Protein AF-A0AAV1K0Q3-F1 (afdb_monomer_lite)

Foldseek 3Di:
DDDDDDDDDDDDDDDDDDDDDDDDQFDDDPPDDADGDDLAPWVRVLVVVQVVQLCQQVVVDPPDPRDHVAFPFDQWDWDDDPFKTKIWGRKTKHFSSQKHWPTWHQDVVQQKIKTKIWTWIKIKTKMAIAGADQNATFGGIWIKIKTADGKMKIKIWGWDFDQDPVRHTDTHTPDIDMDIDRDDDMDIDTPCRDPPDPPDDPPDPPQADALAPWVSVLVSCLVVQLVLQDCSCCVLLVHHLAQDFDAWFWWCDVFKTKIWGRKTKHDSSVKRWPTWHQDPVQQKIKTKIWDWIKMKTKMFIAGDDPRDTFTDIWIKMKIADTKMKMKIWHWDFDQAPVGFTFTATPDIDMDIFGDPFMQIDTPCRDPPCVVVNVVVSCCCRPPPGRVCCNPTVVRVVVRSVVSVVSSVNSVRSPGGNVVHYD

Radius of gyration: 36.15 Å; chains: 1; bounding box: 81×46×116 Å

Secondary structure (DSSP, 8-state):
----------PPPP----------------TTS-----TT-HHHHHHHHHHHHHHHHTT--TTS-PPP-SSEEEEEEEEEETTEEEEEEEEEEE-GGG-EEEEEEEETTTTEEEEEEEEEEEEEEEEEEEEEETTEEEEEEEEEEEEEEEEEEEEEEEEEEEE-TTS-EEEEE---EEEEEEEEEEEEEETTSSTT-TT----SS---B-TT-HHHHHHHHHHHHHHHHSGGGHHHHSS-STTEEEEEEEEEETTEEEEEEEEEEE-GGG-EEEEEEEETTTTEEEEEEEEEEEEEEEEEEEEEETTEEEEEEEEEEEEEEEEEEEEEEEEEEEE-TTS-EEEEE---EEEEEEEEEEEEEETTSSTT-HHHHHHHHHHIIIIIHHHHHHHH-HHHHHHHHHHHHHHHHHHHTTSBGGGTB-

Structure (mmCIF, N/CA/C/O backbone):
data_AF-A0AAV1K0Q3-F1
#
_entry.id   AF-A0AAV1K0Q3-F1
#
loop_
_atom_site.group_PDB
_atom_site.id
_atom_site.type_symbol
_atom_site.label_atom_id
_atom_site.label_alt_id
_atom_site.label_comp_id
_atom_site.label_asym_id
_atom_site.label_entity_id
_atom_site.label_seq_id
_atom_site.pdbx_PDB_ins_code
_atom_site.Cartn_x
_atom_site.Cartn_y
_atom_site.Cartn_z
_atom_site.occupancy
_atom_site.B_iso_or_equiv
_atom_site.auth_seq_id
_atom_site.auth_comp_id
_atom_site.auth_asym_id
_atom_site.auth_atom_id
_atom_site.pdbx_PDB_model_num
ATOM 1 N N . MET A 1 1 ? -11.594 2.155 43.313 1.00 21.97 1 MET A N 1
ATOM 2 C CA . MET A 1 1 ? -11.322 3.343 44.150 1.00 21.97 1 MET A CA 1
ATOM 3 C C . MET A 1 1 ? -12.249 3.254 45.360 1.00 21.97 1 MET A C 1
ATOM 5 O O . MET A 1 1 ? -13.453 3.195 45.162 1.00 21.97 1 MET A O 1
ATOM 9 N N . VAL A 1 2 ? -11.710 3.078 46.571 1.00 19.88 2 VAL A N 1
ATOM 10 C CA . VAL A 1 2 ? -12.492 2.922 47.815 1.00 19.88 2 VAL A CA 1
ATOM 11 C C . VAL A 1 2 ? -12.670 4.308 48.425 1.00 19.88 2 VAL A C 1
ATOM 13 O O . VAL A 1 2 ? -11.673 4.943 48.758 1.00 19.88 2 VAL A O 1
ATOM 16 N N . PHE A 1 3 ? -13.905 4.783 48.569 1.00 23.31 3 PHE A N 1
ATOM 17 C CA . PHE A 1 3 ? -14.196 6.026 49.284 1.00 23.31 3 PHE A CA 1
ATOM 18 C C . PHE A 1 3 ? -14.752 5.688 50.667 1.00 23.31 3 PHE A C 1
ATOM 20 O O . PHE A 1 3 ? -15.905 5.299 50.808 1.00 23.31 3 PHE A O 1
ATOM 27 N N . GLY A 1 4 ? -13.900 5.805 51.687 1.00 22.61 4 GLY A N 1
ATOM 28 C CA . GLY A 1 4 ? -14.316 5.856 53.086 1.00 22.61 4 GLY A CA 1
ATOM 29 C C . GLY A 1 4 ? -14.466 7.312 53.517 1.00 22.61 4 GLY A C 1
ATOM 30 O O . GLY A 1 4 ? -13.571 8.118 53.268 1.00 22.61 4 GLY A O 1
ATOM 31 N N . LEU A 1 5 ? -15.579 7.650 54.165 1.00 25.36 5 LEU A N 1
ATOM 32 C CA . LEU A 1 5 ? -15.789 8.955 54.790 1.00 25.36 5 LEU A CA 1
ATOM 33 C C . LEU A 1 5 ? -15.895 8.766 56.304 1.00 25.36 5 LEU A C 1
ATOM 35 O O . LEU A 1 5 ? -16.839 8.166 56.813 1.00 25.36 5 LEU A O 1
ATOM 39 N N . THR A 1 6 ? -14.890 9.265 57.020 1.00 21.45 6 THR A N 1
ATOM 40 C CA . THR A 1 6 ? -14.898 9.434 58.477 1.00 21.45 6 THR A CA 1
ATOM 41 C C . THR A 1 6 ? -15.706 10.671 58.859 1.00 21.45 6 THR A C 1
ATOM 43 O O . THR A 1 6 ? -15.522 11.740 58.280 1.00 21.45 6 THR A O 1
ATOM 46 N N . ALA A 1 7 ? -16.584 10.509 59.848 1.00 25.19 7 ALA A N 1
ATOM 47 C CA . ALA A 1 7 ? -17.525 11.512 60.329 1.00 25.19 7 ALA A CA 1
ATOM 48 C C . ALA A 1 7 ? -16.870 12.616 61.182 1.00 25.19 7 ALA A C 1
ATOM 50 O O . ALA A 1 7 ? -16.000 12.340 62.007 1.00 25.19 7 ALA A O 1
ATOM 51 N N . ALA A 1 8 ? -17.387 13.841 61.057 1.00 22.72 8 ALA A N 1
ATOM 52 C CA . ALA A 1 8 ? -17.295 14.879 62.079 1.00 22.72 8 ALA A CA 1
ATOM 53 C C . ALA A 1 8 ? -18.722 15.236 62.537 1.00 22.72 8 ALA A C 1
ATOM 55 O O . ALA A 1 8 ? -19.582 15.551 61.717 1.00 22.72 8 ALA A O 1
ATOM 56 N N . GLN A 1 9 ? -18.973 15.107 63.842 1.00 31.08 9 GLN A N 1
ATOM 57 C CA . GLN A 1 9 ? -20.269 15.326 64.502 1.00 31.08 9 GLN A CA 1
ATOM 58 C C . GLN A 1 9 ? -20.647 16.815 64.571 1.00 31.08 9 GLN A C 1
ATOM 60 O O . GLN A 1 9 ? -19.764 17.644 64.798 1.00 31.08 9 GLN A O 1
ATOM 65 N N . PRO A 1 10 ? -21.954 17.137 64.600 1.00 26.66 10 PRO A N 1
ATOM 66 C CA . PRO A 1 10 ? -22.439 18.289 65.347 1.00 26.66 10 PRO A CA 1
ATOM 67 C C . PRO A 1 10 ? -23.349 17.890 66.519 1.00 26.66 10 PRO A C 1
ATOM 69 O O . PRO A 1 10 ? -24.067 16.893 66.496 1.00 26.66 10 PRO A O 1
ATOM 72 N N . GLN A 1 11 ? -23.254 18.702 67.570 1.00 25.92 11 GLN A N 1
ATOM 73 C CA . GLN A 1 11 ? -23.948 18.607 68.851 1.00 25.92 11 GLN A CA 1
ATOM 74 C C . GLN A 1 11 ? -25.451 18.902 68.704 1.00 25.92 11 GLN A C 1
ATOM 76 O O . GLN A 1 11 ? -25.822 19.907 68.100 1.00 25.92 11 GLN A O 1
ATOM 81 N N . CYS A 1 12 ? -26.307 18.074 69.310 1.00 24.59 12 CYS A N 1
ATOM 82 C CA . CYS A 1 12 ? -27.739 18.349 69.472 1.00 24.59 12 CYS A CA 1
ATOM 83 C C . CYS A 1 12 ? -28.018 19.059 70.808 1.00 24.59 12 CYS A C 1
ATOM 85 O O . CYS A 1 12 ? -27.508 18.642 71.850 1.00 24.59 12 CYS A O 1
ATOM 87 N N . GLY A 1 13 ? -28.861 20.095 70.772 1.00 25.80 13 GLY A N 1
ATOM 88 C CA . GLY A 1 13 ? -29.602 20.603 71.933 1.00 25.80 13 GLY A CA 1
ATOM 89 C C . GLY A 1 13 ? -30.953 19.880 72.087 1.00 25.80 13 GLY A C 1
ATOM 90 O O . GLY A 1 13 ? -31.401 19.253 71.126 1.00 25.80 13 GLY A O 1
ATOM 91 N N . PRO A 1 14 ? -31.582 19.913 73.277 1.00 31.72 14 PRO A N 1
ATOM 92 C CA . PRO A 1 14 ? -32.649 18.992 73.646 1.00 31.72 14 PRO A CA 1
ATOM 93 C C . PRO A 1 14 ? -34.025 19.621 73.424 1.00 31.72 14 PRO A C 1
ATOM 95 O O . PRO A 1 14 ? -34.293 20.671 73.988 1.00 31.72 14 PRO A O 1
ATOM 98 N N . GLU A 1 15 ? -34.878 18.973 72.633 1.00 28.69 15 GLU A N 1
ATOM 99 C CA . GLU A 1 15 ? -36.343 18.951 72.788 1.00 28.69 15 GLU A CA 1
ATOM 100 C C . GLU A 1 15 ? -36.949 18.174 71.610 1.00 28.69 15 GLU A C 1
ATOM 102 O O . GLU A 1 15 ? -36.871 18.618 70.467 1.00 28.69 15 GLU A O 1
ATOM 107 N N . CYS A 1 16 ? -37.465 16.972 71.898 1.00 25.23 16 CYS A N 1
ATOM 108 C CA . CYS A 1 16 ? -38.764 16.447 71.448 1.00 25.23 16 CYS A CA 1
ATOM 109 C C . CYS A 1 16 ? -38.835 14.932 71.719 1.00 25.23 16 CYS A C 1
ATOM 111 O O . CYS A 1 16 ? -38.153 14.129 71.082 1.00 25.23 16 CYS A O 1
ATOM 113 N N . GLU A 1 17 ? -39.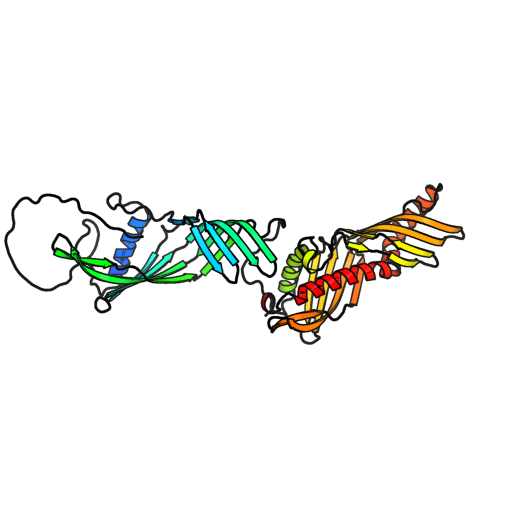657 14.585 72.709 1.00 26.19 17 GLU A N 1
ATOM 114 C CA . GLU A 1 17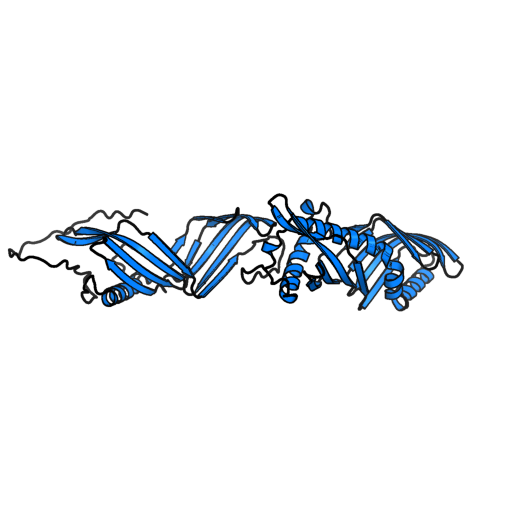 ? -40.084 13.241 73.104 1.00 26.19 17 GLU A CA 1
ATOM 115 C C . GLU A 1 17 ? -41.131 12.655 72.127 1.00 26.19 17 GLU A C 1
ATOM 117 O O . GLU A 1 17 ? -41.923 13.391 71.546 1.00 26.19 17 GLU A O 1
ATOM 122 N N . GLU A 1 18 ? -41.099 11.320 72.009 1.00 28.92 18 GLU A N 1
ATOM 123 C CA . GLU A 1 18 ? -42.169 10.339 71.710 1.00 28.92 18 GLU A CA 1
ATOM 124 C C . GLU A 1 18 ? -43.195 10.566 70.569 1.00 28.92 18 GLU A C 1
ATOM 126 O O . GLU A 1 18 ? -44.085 11.404 70.662 1.00 28.92 18 GLU A O 1
ATOM 131 N N . MET A 1 19 ? -43.203 9.662 69.571 1.00 25.08 19 MET A N 1
ATOM 132 C CA . MET A 1 19 ? -44.252 8.624 69.416 1.00 25.08 19 MET A CA 1
ATOM 133 C C . MET A 1 19 ? -44.012 7.692 68.208 1.00 25.08 19 MET A C 1
ATOM 135 O O . MET A 1 19 ? -43.578 8.112 67.136 1.00 25.08 19 MET A O 1
ATOM 139 N N . ASP A 1 20 ? -44.323 6.412 68.432 1.00 25.39 20 ASP A N 1
ATOM 140 C CA . ASP A 1 20 ? -44.327 5.277 67.503 1.00 25.39 20 ASP A CA 1
ATOM 141 C C . ASP A 1 20 ? -45.312 5.431 66.328 1.00 25.39 20 ASP A C 1
ATOM 143 O O . ASP A 1 20 ? -46.459 5.804 66.547 1.00 25.39 20 ASP A O 1
ATOM 147 N N . GLU A 1 21 ? -44.912 5.021 65.112 1.00 24.14 21 GLU A N 1
ATOM 148 C CA . GLU A 1 21 ? -45.709 4.125 64.247 1.00 24.14 21 GLU A CA 1
ATOM 149 C C . GLU A 1 21 ? -44.947 3.656 62.986 1.00 24.14 21 GLU A C 1
ATOM 151 O O . GLU A 1 21 ? -44.075 4.323 62.430 1.00 24.14 21 GLU A O 1
ATOM 156 N N . CYS A 1 22 ? -45.261 2.429 62.571 1.00 22.78 22 CYS A N 1
ATOM 157 C CA . CYS A 1 22 ? -44.537 1.588 61.621 1.00 22.78 22 CYS A CA 1
ATOM 158 C C . CYS A 1 22 ? -44.730 1.921 60.126 1.00 22.78 22 CYS A C 1
ATOM 160 O O . CYS A 1 22 ? -45.780 2.362 59.673 1.00 22.78 22 CYS A O 1
ATOM 162 N N . SER A 1 23 ? -43.761 1.434 59.339 1.00 26.47 23 SER A N 1
ATOM 163 C CA . SER A 1 23 ? -43.882 0.960 57.946 1.00 26.47 23 SER A CA 1
ATOM 164 C C . SER A 1 23 ? -44.060 1.990 56.823 1.00 26.47 23 SER A C 1
ATOM 166 O O . SER A 1 23 ? -45.147 2.264 56.330 1.00 26.47 23 SER A O 1
ATOM 168 N N . SER A 1 24 ? -42.924 2.451 56.307 1.00 24.67 24 SER A N 1
ATOM 169 C CA . SER A 1 24 ? -42.708 2.832 54.908 1.00 24.67 24 SER A CA 1
ATOM 170 C C . SER A 1 24 ? -41.217 3.072 54.723 1.00 24.67 24 SER A C 1
ATOM 172 O O . SER A 1 24 ? -40.629 3.882 55.438 1.00 24.67 24 SER A O 1
ATOM 174 N N . GLY A 1 25 ? -40.575 2.383 53.785 1.00 27.69 25 GLY A N 1
ATOM 175 C CA . GLY A 1 25 ? -39.213 2.731 53.389 1.00 27.69 25 GLY A CA 1
ATOM 176 C C . GLY A 1 25 ? -39.225 4.062 52.640 1.00 27.69 25 GLY A C 1
ATOM 177 O O . GLY A 1 25 ? -39.381 4.066 51.425 1.00 27.69 25 GLY A O 1
ATOM 178 N N . TYR A 1 26 ? -39.092 5.175 53.361 1.00 36.66 26 TYR A N 1
ATOM 179 C CA . TYR A 1 26 ? -38.929 6.503 52.776 1.00 36.66 26 TYR A CA 1
ATOM 180 C C . TYR A 1 26 ? -37.454 6.902 52.770 1.00 36.66 26 TYR A C 1
ATOM 182 O O . TYR A 1 26 ? -36.770 6.818 53.790 1.00 36.66 26 TYR A O 1
ATOM 190 N N . ILE A 1 27 ? -36.987 7.352 51.608 1.00 34.09 27 ILE A N 1
ATOM 191 C CA . ILE A 1 27 ? -35.706 8.036 51.434 1.00 34.09 27 ILE A CA 1
ATOM 192 C C . ILE A 1 27 ? -36.010 9.525 51.603 1.00 34.09 27 ILE A C 1
ATOM 194 O O . ILE A 1 27 ? -36.768 10.079 50.804 1.00 34.09 27 ILE A O 1
ATOM 198 N N . SER A 1 28 ? -35.485 10.162 52.651 1.00 35.06 28 SER A N 1
ATOM 199 C CA . SER A 1 28 ? -35.654 11.601 52.866 1.00 35.06 28 SER A CA 1
ATOM 200 C C . SER A 1 28 ? -34.354 12.376 52.655 1.00 35.06 28 SER A C 1
ATOM 202 O O . SER A 1 28 ? -33.309 12.044 53.205 1.00 35.06 28 SER A O 1
ATOM 204 N N . ASP A 1 29 ? -34.506 13.433 51.859 1.00 32.47 29 ASP A N 1
ATOM 205 C CA . ASP A 1 29 ? -33.973 14.781 52.051 1.00 32.47 29 ASP A CA 1
ATOM 206 C C . ASP A 1 29 ? -32.443 14.966 51.991 1.00 32.47 29 ASP A C 1
ATOM 208 O O . ASP A 1 29 ? -31.721 14.903 52.985 1.00 32.47 29 ASP A O 1
ATOM 212 N N . LEU A 1 30 ? -31.985 15.285 50.772 1.00 36.44 30 LEU A N 1
ATOM 213 C CA . LEU A 1 30 ? -31.053 16.394 50.544 1.00 36.44 30 LEU A CA 1
ATOM 214 C C . LEU A 1 30 ? -31.917 17.663 50.540 1.00 36.44 30 LEU A C 1
ATOM 216 O O . LEU A 1 30 ? -32.753 17.824 49.648 1.00 36.44 30 LEU A O 1
ATOM 220 N N . GLU A 1 31 ? -31.791 18.502 51.564 1.00 33.62 31 GLU A N 1
ATOM 221 C CA . GLU A 1 31 ? -32.576 19.730 51.705 1.00 33.62 31 GLU A CA 1
ATOM 222 C C . GLU A 1 31 ? -32.386 20.644 50.482 1.00 33.62 31 GLU A C 1
ATOM 224 O O . GLU A 1 31 ? -31.265 20.979 50.108 1.00 33.62 31 GLU A O 1
ATOM 229 N N . GLY A 1 32 ? -33.494 21.036 49.840 1.00 40.72 32 GLY A N 1
ATOM 230 C CA . GLY A 1 32 ? -33.522 22.151 48.886 1.00 40.72 32 GLY A CA 1
ATOM 231 C C . GLY A 1 32 ? -34.261 21.913 47.570 1.00 40.72 32 GLY A C 1
ATOM 232 O O . GLY A 1 32 ? -34.922 22.829 47.096 1.00 40.72 32 GLY A O 1
ATOM 233 N N . PHE A 1 33 ? -34.217 20.718 46.972 1.00 39.44 33 PHE A N 1
ATOM 234 C CA . PHE A 1 33 ? -34.796 20.498 45.635 1.00 39.44 33 PHE A CA 1
ATOM 235 C C . PHE A 1 33 ? -35.189 19.026 45.406 1.00 39.44 33 PHE A C 1
ATOM 237 O O . PHE A 1 33 ? -34.327 18.189 45.142 1.00 39.44 33 PHE A O 1
ATOM 244 N N . GLY A 1 34 ? -36.486 18.689 45.454 1.00 51.75 34 GLY A N 1
ATOM 245 C CA . GLY A 1 34 ? -36.970 17.414 44.902 1.00 51.75 34 GLY A CA 1
ATOM 246 C C . GLY A 1 34 ? -38.336 16.930 45.393 1.00 51.75 34 GLY A C 1
ATOM 247 O O . GLY A 1 34 ? -38.644 16.962 46.581 1.00 51.75 34 GLY A O 1
ATOM 248 N N . THR A 1 35 ? -39.154 16.443 44.460 1.00 61.56 35 THR A N 1
ATOM 249 C CA . THR A 1 35 ? -40.395 15.700 44.728 1.00 61.56 35 THR A CA 1
ATOM 250 C C . THR A 1 35 ? -40.037 14.276 45.166 1.00 61.56 35 THR A C 1
ATOM 252 O O . THR A 1 35 ? -39.165 13.652 44.563 1.00 61.56 35 THR A O 1
ATOM 255 N N . ARG A 1 36 ? -40.692 13.744 46.206 1.00 72.00 36 ARG A N 1
ATOM 256 C CA . ARG A 1 36 ? -40.476 12.358 46.660 1.00 72.00 36 ARG A CA 1
ATOM 257 C C . ARG A 1 36 ? -40.993 11.372 45.606 1.00 72.00 36 ARG A C 1
ATOM 259 O O . ARG A 1 36 ? -42.136 11.493 45.176 1.00 72.00 36 ARG A O 1
ATOM 266 N N . CYS A 1 37 ? -40.171 10.391 45.238 1.00 79.50 37 CYS A N 1
ATOM 267 C CA . CYS A 1 37 ? -40.534 9.328 44.298 1.00 79.50 37 CYS A CA 1
ATOM 268 C C . CYS A 1 37 ? -40.795 8.008 45.027 1.00 79.50 37 CYS A C 1
ATOM 270 O O . CYS A 1 37 ? -40.121 7.683 46.007 1.00 79.50 37 CYS A O 1
ATOM 272 N N . SER A 1 38 ? -41.738 7.216 44.516 1.00 83.19 38 SER A N 1
ATOM 273 C CA . SER A 1 38 ? -41.824 5.796 44.867 1.00 83.19 38 SER A CA 1
ATOM 274 C C . SER A 1 38 ? -40.618 5.055 44.288 1.00 83.19 38 SER A C 1
ATOM 276 O O . SER A 1 38 ? -40.213 5.327 43.163 1.00 83.19 38 SER A O 1
ATOM 278 N N . VAL A 1 39 ? -40.078 4.069 45.012 1.00 79.00 39 VAL A N 1
ATOM 279 C CA . VAL A 1 39 ? -38.938 3.250 44.545 1.00 79.00 39 VAL A CA 1
ATOM 280 C C . VAL A 1 39 ? -39.273 2.451 43.274 1.00 79.00 39 VAL A C 1
ATOM 282 O O . VAL A 1 39 ? -38.378 2.062 42.534 1.00 79.00 39 VAL A O 1
ATOM 285 N N . ARG A 1 40 ? -40.566 2.226 43.002 1.00 82.00 40 ARG A N 1
ATOM 286 C CA . ARG A 1 40 ? -41.052 1.548 41.788 1.00 82.00 40 ARG A CA 1
ATOM 287 C C . ARG A 1 40 ? -41.405 2.509 40.644 1.00 82.00 40 ARG A C 1
ATOM 289 O O . ARG A 1 40 ? -41.804 2.047 39.581 1.00 82.00 40 ARG A O 1
ATOM 296 N N . ASP A 1 41 ? -41.296 3.818 40.855 1.00 87.56 41 ASP A N 1
ATOM 297 C CA . ASP A 1 41 ? -41.603 4.841 39.852 1.00 87.56 41 ASP A CA 1
ATOM 298 C C . ASP A 1 41 ? -40.318 5.261 39.122 1.00 87.56 41 ASP A C 1
ATOM 300 O O . ASP A 1 41 ? -39.649 6.229 39.494 1.00 87.56 41 ASP A O 1
ATOM 304 N N . SER A 1 42 ? -39.959 4.473 38.101 1.00 87.81 42 SER A N 1
ATOM 305 C CA . SER A 1 42 ? -38.759 4.674 37.274 1.00 87.81 42 SER A CA 1
ATOM 306 C C . SER A 1 42 ? -38.713 6.072 36.657 1.00 87.81 42 SER A C 1
ATOM 308 O O . SER A 1 42 ? -37.653 6.693 36.635 1.00 87.81 42 SER A O 1
ATOM 310 N N . ASP A 1 43 ? -39.844 6.602 36.193 1.00 88.06 43 ASP A N 1
ATOM 311 C CA . ASP A 1 43 ? -39.895 7.895 35.503 1.00 88.06 43 ASP A CA 1
ATOM 312 C C . ASP A 1 43 ? -39.614 9.047 36.474 1.00 88.06 43 ASP A C 1
ATOM 314 O O . ASP A 1 43 ? -38.817 9.945 36.181 1.00 88.06 43 ASP A O 1
ATOM 318 N N . CYS A 1 44 ? -40.212 8.998 37.670 1.00 87.56 44 CYS A N 1
ATOM 319 C CA . CYS A 1 44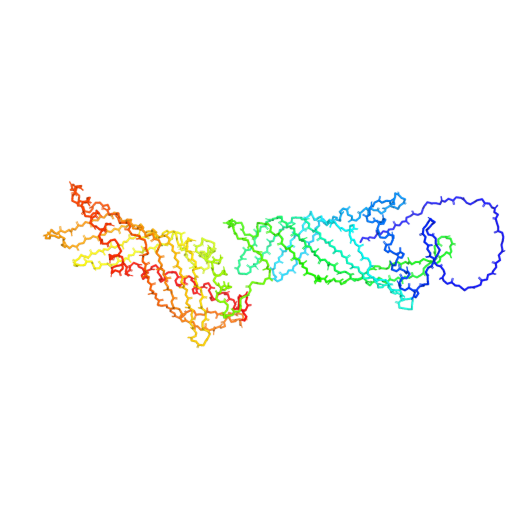 ? -39.930 9.967 38.723 1.00 87.56 44 CYS A CA 1
ATOM 320 C C . CYS A 1 44 ? -38.453 9.916 39.139 1.00 87.56 44 CYS A C 1
ATOM 322 O O . CYS A 1 44 ? -37.802 10.963 39.201 1.00 87.56 44 CYS A O 1
ATOM 324 N N . ILE A 1 45 ? -37.908 8.716 39.386 1.00 85.56 45 ILE A N 1
ATOM 325 C CA . ILE A 1 45 ? -36.506 8.536 39.796 1.00 85.56 45 ILE A CA 1
ATOM 326 C C . ILE A 1 45 ? -35.562 9.052 38.710 1.00 85.56 45 ILE A C 1
ATOM 328 O O . ILE A 1 45 ? -34.681 9.853 39.012 1.00 85.56 45 ILE A O 1
ATOM 332 N N . THR A 1 46 ? -35.777 8.655 37.455 1.00 87.25 46 THR A N 1
ATOM 333 C CA . THR A 1 46 ? -34.971 9.082 36.301 1.00 87.25 46 THR A CA 1
ATOM 334 C C . THR A 1 46 ? -34.939 10.604 36.207 1.00 87.25 46 THR A C 1
ATOM 336 O O . THR A 1 46 ? -33.865 11.197 36.166 1.00 87.25 46 THR A O 1
ATOM 339 N N . ARG A 1 47 ? -36.100 11.268 36.299 1.00 86.44 47 ARG A N 1
ATOM 340 C CA . ARG A 1 47 ? -36.183 12.734 36.271 1.00 86.44 47 ARG A CA 1
ATOM 341 C C . ARG A 1 47 ? -35.453 13.392 37.443 1.00 86.44 47 ARG A C 1
ATOM 343 O O . ARG A 1 47 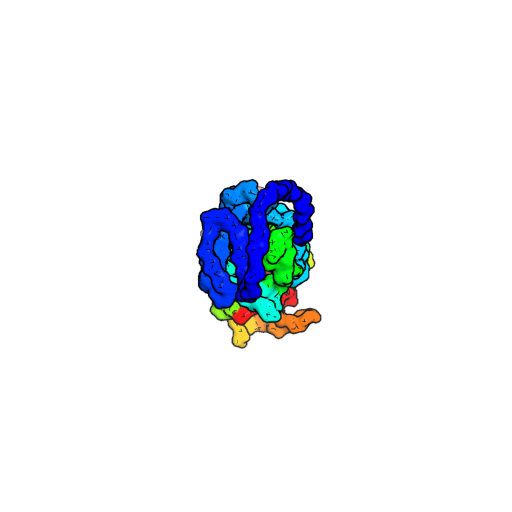? -34.778 14.402 37.247 1.00 86.44 47 ARG A O 1
ATOM 350 N N . GLN A 1 48 ? -35.594 12.859 38.658 1.00 82.62 48 GLN A N 1
ATOM 351 C CA . GLN A 1 48 ? -34.899 13.402 39.831 1.00 82.62 48 GLN A CA 1
ATOM 352 C C . GLN A 1 48 ? -33.384 13.223 39.727 1.00 82.62 48 GLN A C 1
ATOM 354 O O . GLN A 1 48 ? -32.641 14.130 40.099 1.00 82.62 48 GLN A O 1
ATOM 359 N N . VAL A 1 49 ? -32.919 12.081 39.218 1.00 83.06 49 VAL A N 1
ATOM 360 C CA . VAL A 1 49 ? -31.488 11.849 39.026 1.00 83.06 49 VAL A CA 1
ATOM 361 C C . VAL A 1 49 ? -30.956 12.719 37.896 1.00 83.06 49 VAL A C 1
ATOM 363 O O . VAL A 1 49 ? -29.960 13.383 38.130 1.00 83.06 49 VAL A O 1
ATOM 366 N N . GLN A 1 50 ? -31.652 12.857 36.763 1.00 84.38 50 GLN A N 1
ATOM 367 C CA . GLN A 1 50 ? -31.232 13.747 35.672 1.00 84.38 50 GLN A CA 1
ATOM 368 C C . GLN A 1 50 ? -31.009 15.193 36.142 1.00 84.38 50 GLN A C 1
ATOM 370 O O . GLN A 1 50 ? -29.989 15.806 35.826 1.00 84.38 50 GLN A O 1
ATOM 375 N N . LEU A 1 51 ? -31.927 15.731 36.956 1.00 80.00 51 LEU A N 1
ATOM 376 C CA . LEU A 1 51 ? -31.793 17.077 37.531 1.00 80.00 51 LEU A CA 1
ATOM 377 C C . LEU A 1 51 ? -30.547 17.219 38.418 1.00 80.00 51 LEU A C 1
ATOM 379 O O . LEU A 1 51 ? -29.931 18.283 38.452 1.00 80.00 51 LEU A O 1
ATOM 383 N N . LYS A 1 52 ? -30.174 16.154 39.134 1.00 75.81 52 LYS A N 1
ATOM 384 C CA . LYS A 1 52 ? -29.003 16.132 40.019 1.00 75.81 52 LYS A CA 1
ATOM 385 C C . LYS A 1 52 ? -27.706 15.856 39.264 1.00 75.81 52 LYS A C 1
ATOM 387 O O . LYS A 1 52 ? -26.688 16.449 39.603 1.00 75.81 52 LYS A O 1
ATOM 392 N N . THR A 1 53 ? -27.738 15.021 38.229 1.00 72.19 53 THR A N 1
ATOM 393 C CA . THR A 1 53 ? -26.594 14.735 37.356 1.00 72.19 53 THR A CA 1
ATOM 394 C C . THR A 1 53 ? -26.063 16.025 36.749 1.00 72.19 53 THR A C 1
ATOM 396 O O . THR A 1 53 ? -24.870 16.288 36.862 1.00 72.19 53 THR A O 1
ATOM 399 N N . ALA A 1 54 ? -26.949 16.891 36.242 1.00 66.25 54 ALA A N 1
ATOM 400 C CA . ALA A 1 54 ? -26.565 18.198 35.710 1.00 66.25 54 ALA A CA 1
ATOM 401 C C . ALA A 1 54 ? -25.825 19.075 36.742 1.00 66.25 54 ALA A C 1
ATOM 403 O O . ALA A 1 54 ? -24.937 19.838 36.373 1.00 66.25 54 ALA A O 1
ATOM 404 N N . ALA A 1 55 ? -26.149 18.965 38.036 1.00 64.56 55 ALA A N 1
ATOM 405 C CA . ALA A 1 55 ? -25.481 19.710 39.108 1.00 64.56 55 ALA A CA 1
ATOM 406 C C . ALA A 1 55 ? -24.123 19.101 39.512 1.00 64.56 55 ALA A C 1
ATOM 408 O O . ALA A 1 55 ? -23.195 19.838 39.852 1.00 64.56 55 ALA A O 1
ATOM 409 N N . ILE A 1 56 ? -23.996 17.770 39.452 1.00 63.19 56 ILE A N 1
ATOM 410 C CA . ILE A 1 56 ? -22.760 17.031 39.762 1.00 63.19 56 ILE A CA 1
ATOM 411 C C . ILE A 1 56 ? -21.716 17.234 38.658 1.00 63.19 56 ILE A C 1
ATOM 413 O O . ILE A 1 56 ? -20.538 17.426 38.951 1.00 63.19 56 ILE A O 1
ATOM 417 N N . THR A 1 57 ? -22.132 17.229 37.391 1.00 60.09 57 THR A N 1
ATOM 418 C CA . THR A 1 57 ? -21.213 17.367 36.254 1.00 60.09 57 THR A CA 1
ATOM 419 C C . THR A 1 57 ? -20.792 18.814 35.973 1.00 60.09 57 THR A C 1
ATOM 421 O O . THR A 1 57 ? -19.750 19.028 35.363 1.00 60.09 57 THR A O 1
ATOM 424 N N . SER A 1 58 ? -21.543 19.817 36.451 1.00 56.12 58 SER A N 1
ATOM 425 C CA . SER A 1 58 ? -21.264 21.250 36.226 1.00 56.12 58 SER A CA 1
ATOM 426 C C . SER A 1 58 ? -20.520 21.961 37.368 1.00 56.12 58 SER A C 1
ATOM 428 O O . SER A 1 58 ? -20.340 23.178 37.323 1.00 56.12 58 SER A O 1
ATOM 430 N N . ASN A 1 59 ? -20.028 21.221 38.372 1.00 52.59 59 ASN A N 1
ATOM 431 C CA . ASN A 1 59 ? -19.237 21.759 39.492 1.00 52.59 59 ASN A CA 1
ATOM 432 C C . ASN A 1 59 ? -20.005 22.780 40.373 1.00 52.59 59 ASN A C 1
ATOM 434 O O . ASN A 1 59 ? -19.399 23.618 41.041 1.00 52.59 59 ASN A O 1
ATOM 438 N N . VAL A 1 60 ? -21.345 22.725 40.379 1.00 47.72 60 VAL A N 1
ATOM 439 C CA . VAL A 1 60 ? -22.221 23.699 41.067 1.00 47.72 60 VAL A CA 1
ATOM 440 C C . VAL A 1 60 ? -22.426 23.367 42.554 1.00 47.72 60 VAL A C 1
ATOM 442 O O . VAL A 1 60 ? -22.838 24.225 43.331 1.00 47.72 60 VAL A O 1
ATOM 445 N N . MET A 1 61 ? -22.088 22.154 43.000 1.00 44.97 61 MET A N 1
ATOM 446 C CA . MET A 1 61 ? -22.247 21.741 44.398 1.00 44.97 61 MET A CA 1
ATOM 447 C C . MET A 1 61 ? -20.934 21.820 45.187 1.00 44.97 61 MET A C 1
ATOM 449 O O . MET A 1 61 ? -20.238 20.825 45.360 1.00 44.97 61 MET A O 1
ATOM 453 N N . SER A 1 62 ? -20.622 23.000 45.730 1.00 42.44 62 SER A N 1
ATOM 454 C CA . SER A 1 62 ? -19.446 23.237 46.588 1.00 42.44 62 SER A CA 1
ATOM 455 C C . SER A 1 62 ? -19.467 22.502 47.939 1.00 42.44 62 SER A C 1
ATOM 457 O O . SER A 1 62 ? -18.473 22.528 48.660 1.00 42.44 62 SER A O 1
ATOM 459 N N . GLU A 1 63 ? -20.590 21.881 48.311 1.00 44.84 63 GLU A N 1
ATOM 460 C CA . GLU A 1 63 ? -20.781 21.222 49.614 1.00 44.84 63 GLU A CA 1
ATOM 461 C C . GLU A 1 63 ? -20.482 19.715 49.601 1.00 44.84 63 GLU A C 1
ATOM 463 O O . GLU A 1 63 ? -20.289 19.114 50.657 1.00 44.84 63 GLU A O 1
ATOM 468 N N . MET A 1 64 ? -20.386 19.092 48.423 1.00 45.88 64 MET A N 1
ATOM 469 C CA . MET A 1 64 ? -19.975 17.694 48.303 1.00 45.88 64 MET A CA 1
ATOM 470 C C . MET A 1 64 ? -18.493 17.650 47.940 1.00 45.88 64 MET A C 1
ATOM 472 O O . MET A 1 64 ? -18.056 18.282 46.988 1.00 45.88 64 MET A O 1
ATOM 476 N N . THR A 1 65 ? -17.699 16.851 48.648 1.00 46.31 65 THR A N 1
ATOM 477 C CA . THR A 1 65 ? -16.273 16.591 48.359 1.00 46.31 65 THR A CA 1
ATOM 478 C C . THR A 1 65 ? -16.022 15.879 47.013 1.00 46.31 65 THR A C 1
ATOM 480 O O . THR A 1 65 ? -14.924 15.374 46.767 1.00 46.31 65 THR A O 1
ATOM 483 N N . ALA A 1 66 ? -17.023 15.824 46.133 1.00 51.44 66 ALA A N 1
ATOM 484 C CA . ALA A 1 66 ? -16.951 15.234 44.811 1.00 51.44 66 ALA A CA 1
ATOM 485 C C . ALA A 1 66 ? -16.257 16.207 43.847 1.00 51.44 66 ALA A C 1
ATOM 487 O O . ALA A 1 66 ? -16.691 17.339 43.655 1.00 51.44 66 ALA A O 1
ATOM 488 N N . ARG A 1 67 ? -15.149 15.764 43.246 1.00 56.16 67 ARG A N 1
ATOM 489 C CA . ARG A 1 67 ? -14.486 16.504 42.166 1.00 56.16 67 ARG A CA 1
ATOM 490 C C . ARG A 1 67 ? -15.347 16.423 40.906 1.00 56.16 67 ARG A C 1
ATOM 492 O O . ARG A 1 67 ? -15.939 15.372 40.661 1.00 56.16 67 ARG A O 1
ATOM 499 N N . SER A 1 68 ? -15.365 17.497 40.111 1.00 63.25 68 SER A N 1
ATOM 500 C CA . SER A 1 68 ? -15.929 17.472 38.755 1.00 63.25 68 SER A CA 1
ATOM 501 C C . SER A 1 68 ? -15.433 16.238 38.002 1.00 63.25 68 SER A C 1
ATOM 503 O O . SER A 1 68 ? -14.239 15.929 38.036 1.00 63.25 68 SER A O 1
ATOM 505 N N . LEU A 1 69 ? -16.357 15.547 37.335 1.00 68.62 69 LEU A N 1
ATOM 506 C CA . LEU A 1 69 ? -16.038 14.451 36.421 1.00 68.62 69 LEU A CA 1
ATOM 507 C C . LEU A 1 69 ? -15.700 14.958 35.015 1.00 68.62 69 LEU A C 1
ATOM 509 O O . LEU A 1 69 ? -15.339 14.154 34.169 1.00 68.62 69 LEU A O 1
ATOM 513 N N . ASP A 1 70 ? -15.800 16.266 34.767 1.00 72.31 70 ASP A N 1
ATOM 514 C CA . ASP A 1 70 ? -15.412 16.901 33.509 1.00 72.31 70 ASP A CA 1
ATOM 515 C C . ASP A 1 70 ? -14.287 17.929 33.781 1.00 72.31 70 ASP A C 1
ATOM 517 O O . ASP A 1 70 ? -14.537 18.941 34.456 1.00 72.31 70 ASP A O 1
ATOM 521 N N . PRO A 1 71 ? -13.036 17.674 33.347 1.00 78.62 71 PRO A N 1
ATOM 522 C CA . PRO A 1 71 ? -12.590 16.475 32.636 1.00 78.62 71 PRO A CA 1
ATOM 523 C C . PRO A 1 71 ? -12.331 15.271 33.561 1.00 78.62 71 PRO A C 1
ATOM 525 O O . PRO A 1 71 ? -11.829 15.424 34.679 1.00 78.62 71 PRO A O 1
ATOM 528 N N . LEU A 1 72 ? -12.564 14.057 33.057 1.00 81.88 72 LEU A N 1
ATOM 529 C CA . LEU A 1 72 ? -12.132 12.816 33.708 1.00 81.88 72 LEU A CA 1
ATOM 530 C C . LEU A 1 72 ? -10.709 12.479 33.255 1.00 81.88 72 LEU A C 1
ATOM 532 O O . LEU A 1 72 ? -10.431 12.376 32.062 1.00 81.88 72 LEU A O 1
ATOM 536 N N . ILE A 1 73 ? -9.809 12.278 34.216 1.00 84.12 73 ILE A N 1
ATOM 537 C CA . ILE A 1 73 ? -8.405 11.957 33.946 1.00 84.12 73 ILE A CA 1
ATOM 538 C C . ILE A 1 73 ? -8.194 10.442 33.965 1.00 84.12 73 ILE A C 1
ATOM 540 O O . ILE A 1 73 ? -8.580 9.765 34.918 1.00 84.12 73 ILE A O 1
ATOM 544 N N . ILE A 1 74 ? -7.543 9.927 32.922 1.00 85.38 74 ILE A N 1
ATOM 545 C CA . ILE A 1 74 ? -7.097 8.537 32.803 1.00 85.38 74 ILE A CA 1
ATOM 546 C C . ILE A 1 74 ? -5.570 8.539 32.886 1.00 85.38 74 ILE A C 1
ATOM 548 O O . ILE A 1 74 ? -4.887 8.927 31.938 1.00 85.38 74 ILE A O 1
ATOM 552 N N . ASP A 1 75 ? -5.021 8.105 34.020 1.00 85.69 75 ASP A N 1
ATOM 553 C CA . ASP A 1 75 ? -3.567 8.089 34.220 1.00 85.69 75 ASP A CA 1
ATOM 554 C C . ASP A 1 75 ? -2.880 7.140 33.230 1.00 85.69 75 ASP A C 1
ATOM 556 O O . ASP A 1 75 ? -1.980 7.549 32.489 1.00 85.69 75 ASP A O 1
ATOM 560 N N . ALA A 1 76 ? -3.350 5.891 33.188 1.00 89.19 76 ALA A N 1
ATOM 561 C CA . ALA A 1 76 ? -2.950 4.884 32.219 1.00 89.19 76 ALA A CA 1
ATOM 562 C C . ALA A 1 76 ? -4.045 3.820 32.044 1.00 89.19 76 ALA A C 1
ATOM 564 O O . ALA A 1 76 ? -4.753 3.482 32.994 1.00 89.19 76 ALA A O 1
ATOM 565 N N . ALA A 1 77 ? -4.148 3.277 30.837 1.00 87.62 77 ALA A N 1
ATOM 566 C CA . ALA A 1 77 ? -4.969 2.133 30.482 1.00 87.62 77 ALA A CA 1
ATOM 567 C C . ALA A 1 77 ? -4.165 1.229 29.541 1.00 87.62 77 ALA A C 1
ATOM 569 O O . ALA A 1 77 ? -3.671 1.680 28.507 1.00 87.62 77 ALA A O 1
ATOM 570 N N . GLU A 1 78 ? -4.031 -0.041 29.911 1.00 88.06 78 GLU A N 1
ATOM 571 C CA . GLU A 1 78 ? -3.429 -1.069 29.065 1.00 88.06 78 GLU A CA 1
ATOM 572 C C . GLU A 1 78 ? -4.545 -1.788 28.304 1.00 88.06 78 GLU A C 1
ATOM 574 O O . GLU A 1 78 ? -5.533 -2.233 28.893 1.00 88.06 78 GLU A O 1
ATOM 579 N N . ILE A 1 79 ? -4.403 -1.855 26.986 1.00 83.88 79 ILE A N 1
ATOM 580 C CA . ILE A 1 79 ? -5.343 -2.480 26.065 1.00 83.88 79 ILE A CA 1
ATOM 581 C C . ILE A 1 79 ? -4.567 -3.562 25.318 1.00 83.88 79 ILE A C 1
ATOM 583 O O . ILE A 1 79 ? -3.615 -3.264 24.595 1.00 83.88 79 ILE A O 1
ATOM 587 N N . ASP A 1 80 ? -4.988 -4.812 25.485 1.00 75.50 80 ASP A N 1
ATOM 588 C CA . ASP A 1 80 ? -4.503 -5.939 24.690 1.00 75.50 80 ASP A CA 1
ATOM 589 C C . ASP A 1 80 ? -5.585 -6.316 23.677 1.00 75.50 80 ASP A C 1
ATOM 591 O O . ASP A 1 80 ? -6.691 -6.727 24.045 1.00 75.50 80 ASP A O 1
ATOM 595 N N . PHE A 1 81 ? -5.291 -6.114 22.395 1.00 70.25 81 PHE A N 1
ATOM 596 C CA . PHE A 1 81 ? -6.220 -6.418 21.316 1.00 70.25 81 PHE A CA 1
ATOM 597 C C . PHE A 1 81 ? -5.489 -7.066 20.147 1.00 70.25 81 PHE A C 1
ATOM 599 O O . PHE A 1 81 ? -4.618 -6.458 19.534 1.00 70.25 81 PHE A O 1
ATOM 606 N N . ALA A 1 82 ? -5.873 -8.298 19.805 1.00 70.56 82 ALA A N 1
ATOM 607 C CA . ALA A 1 82 ? -5.366 -9.013 18.630 1.00 70.56 82 ALA A CA 1
ATOM 608 C C . ALA A 1 82 ? -3.821 -9.079 18.539 1.00 70.56 82 ALA A C 1
ATOM 610 O O . ALA A 1 82 ? -3.254 -9.044 17.449 1.00 70.56 82 ALA A O 1
ATOM 611 N N . GLY A 1 83 ? -3.128 -9.184 19.682 1.00 67.44 83 GLY A N 1
ATOM 612 C CA . GLY A 1 83 ? -1.661 -9.208 19.731 1.00 67.44 83 GLY A CA 1
ATOM 613 C C . GLY A 1 83 ? -1.000 -7.827 19.640 1.00 67.44 83 GLY A C 1
ATOM 614 O O . GLY A 1 83 ? 0.218 -7.751 19.469 1.00 67.44 83 GLY A O 1
ATOM 615 N N . LEU A 1 84 ? -1.784 -6.752 19.755 1.00 78.50 84 LEU A N 1
ATOM 616 C CA . LEU A 1 84 ? -1.315 -5.388 19.974 1.00 78.50 84 LEU A CA 1
ATOM 617 C C . LEU A 1 84 ? -1.336 -5.086 21.465 1.00 78.50 84 LEU A C 1
ATOM 619 O O . LEU A 1 84 ? -2.383 -5.173 22.104 1.00 78.50 84 LEU A O 1
ATOM 623 N N . LYS A 1 85 ? -0.191 -4.660 21.989 1.00 87.75 85 LYS A N 1
ATOM 624 C CA . LYS A 1 85 ? -0.086 -4.063 23.315 1.00 87.75 85 LYS A CA 1
ATOM 625 C C . LYS A 1 85 ? -0.162 -2.558 23.162 1.00 87.75 85 LYS A C 1
ATOM 627 O O . LYS A 1 85 ? 0.768 -1.948 22.640 1.00 87.75 85 LYS A O 1
ATOM 632 N N . ILE A 1 86 ? -1.270 -1.969 23.592 1.00 89.62 86 ILE A N 1
ATOM 633 C CA . ILE A 1 86 ? -1.490 -0.527 23.532 1.00 89.62 86 ILE A CA 1
ATOM 634 C C . ILE A 1 86 ? -1.537 0.006 24.959 1.00 89.62 86 ILE A C 1
ATOM 636 O O . ILE A 1 86 ? -2.401 -0.363 25.746 1.00 89.62 86 ILE A O 1
ATOM 640 N N . ASN A 1 87 ? -0.630 0.917 25.284 1.00 92.19 87 ASN A N 1
ATOM 641 C CA . ASN A 1 87 ? -0.652 1.659 26.536 1.00 92.19 87 ASN A CA 1
ATOM 642 C C . ASN A 1 87 ? -1.151 3.068 26.253 1.00 92.19 87 ASN A C 1
ATOM 644 O O . ASN A 1 87 ? -0.414 3.869 25.687 1.00 92.19 87 ASN A O 1
ATOM 648 N N . PHE A 1 88 ? -2.379 3.383 26.649 1.00 91.62 88 PHE A N 1
ATOM 649 C CA . PHE A 1 88 ? -2.918 4.738 26.611 1.00 91.62 88 PHE A CA 1
ATOM 650 C C . PHE A 1 88 ? -2.634 5.437 27.941 1.00 91.62 88 PHE A C 1
ATOM 652 O O . PHE A 1 88 ? -2.836 4.852 28.998 1.00 91.62 88 PHE A O 1
ATOM 659 N N . TYR A 1 89 ? -2.146 6.671 27.927 1.00 93.50 89 TYR A N 1
ATOM 660 C CA . TYR A 1 89 ? -1.749 7.391 29.136 1.00 93.50 89 TYR A CA 1
ATOM 661 C C . TYR A 1 89 ? -1.922 8.899 28.981 1.00 93.50 89 TYR A C 1
ATOM 663 O O . TYR A 1 89 ? -1.966 9.428 27.868 1.00 93.50 89 TYR A O 1
ATOM 671 N N . LYS A 1 90 ? -2.005 9.609 30.116 1.00 92.06 90 LYS A N 1
ATOM 672 C CA . LYS A 1 90 ? -2.343 11.049 30.154 1.00 92.06 90 LYS A CA 1
ATOM 673 C C . LYS A 1 90 ? -3.656 11.343 29.418 1.00 92.06 90 LYS A C 1
ATOM 675 O O . LYS A 1 90 ? -3.757 12.316 28.673 1.00 92.06 90 LYS A O 1
ATOM 680 N N . GLY A 1 91 ? -4.627 10.458 29.602 1.00 90.19 91 GLY A N 1
ATOM 681 C CA . GLY A 1 91 ? -5.942 10.571 29.009 1.00 90.19 91 GLY A CA 1
ATOM 682 C C . GLY A 1 91 ? -6.789 11.634 29.696 1.00 90.19 91 GLY A C 1
ATOM 683 O O . GLY A 1 91 ? -6.748 11.790 30.915 1.00 90.19 91 GLY A O 1
ATOM 684 N N . VAL A 1 92 ? -7.583 12.335 28.903 1.00 89.31 92 VAL A N 1
ATOM 685 C CA . VAL A 1 92 ? -8.538 13.355 29.316 1.00 89.31 92 VAL A CA 1
ATOM 686 C C . VAL A 1 92 ? -9.834 13.065 28.573 1.00 89.31 92 VAL A C 1
ATOM 688 O O . VAL A 1 92 ? -9.863 13.114 27.345 1.00 89.31 92 VAL A O 1
ATOM 691 N N . VAL A 1 93 ? -10.893 12.734 29.306 1.00 87.19 93 VAL A N 1
ATOM 692 C CA . VAL A 1 93 ? -12.248 12.628 28.760 1.00 87.19 93 VAL A CA 1
ATOM 693 C C . VAL A 1 93 ? -12.954 13.944 29.034 1.00 87.19 93 VAL A C 1
ATOM 695 O O . VAL A 1 93 ? -13.111 14.334 30.190 1.00 87.19 93 VAL A O 1
ATOM 698 N N . ASN A 1 94 ? -13.354 14.620 27.967 1.00 83.44 94 ASN A N 1
ATOM 699 C CA . ASN A 1 94 ? -14.109 15.863 28.020 1.00 83.44 94 ASN A CA 1
ATOM 700 C C . ASN A 1 94 ? -15.575 15.598 27.666 1.00 83.44 94 ASN A C 1
ATOM 702 O O . ASN A 1 94 ? -15.901 14.573 27.059 1.00 83.44 94 ASN A O 1
ATOM 706 N N . SER A 1 95 ? -16.432 16.567 27.989 1.00 76.56 95 SER A N 1
ATOM 707 C CA . SER A 1 95 ? -17.856 16.582 27.621 1.00 76.56 95 SER A CA 1
ATOM 708 C C . SER A 1 95 ? -18.725 15.582 28.382 1.00 76.56 95 SER A C 1
ATOM 710 O O . SER A 1 95 ? -19.873 15.359 28.014 1.00 76.56 95 SER A O 1
ATOM 712 N N . LEU A 1 96 ? -18.236 15.069 29.515 1.00 72.00 96 LEU A N 1
ATOM 713 C CA . LEU A 1 96 ? -19.051 14.296 30.461 1.00 72.00 96 LEU A CA 1
ATOM 714 C C . LEU A 1 96 ? -20.128 15.154 31.147 1.00 72.00 96 LEU A C 1
ATOM 716 O O . LEU A 1 96 ? -21.045 14.628 31.771 1.00 72.00 96 LEU A O 1
ATOM 720 N N . SER A 1 97 ? -20.061 16.478 31.003 1.00 70.12 97 SER A N 1
ATOM 721 C CA . SER A 1 97 ? -21.168 17.387 31.311 1.00 70.12 97 SER A CA 1
ATOM 722 C C . SER A 1 97 ? -22.437 17.137 30.487 1.00 70.12 97 SER A C 1
ATOM 724 O O . SER A 1 97 ? -23.518 17.467 30.970 1.00 70.12 97 SER A O 1
ATOM 726 N N . GLY A 1 98 ? -22.330 16.508 29.311 1.00 75.62 98 GLY A N 1
ATOM 727 C CA . GLY A 1 98 ? -23.453 16.128 28.447 1.00 75.62 98 GLY A CA 1
ATOM 728 C C . GLY A 1 98 ? -24.134 14.803 28.805 1.00 75.62 98 GLY A C 1
ATOM 729 O O . GLY A 1 98 ? -24.874 14.275 27.985 1.00 75.62 98 GLY A O 1
ATOM 730 N N . PHE A 1 99 ? -23.874 14.248 29.991 1.00 80.62 99 PHE A N 1
ATOM 731 C CA . PHE A 1 99 ? -24.422 12.959 30.408 1.00 80.62 99 PHE A CA 1
ATOM 732 C C . PHE A 1 99 ? -25.936 13.033 30.654 1.00 80.62 99 PHE A C 1
ATOM 734 O O . PHE A 1 99 ? -26.407 13.738 31.554 1.00 80.62 99 PHE A O 1
ATOM 741 N N . GLU A 1 100 ? -26.697 12.266 29.879 1.00 88.25 100 GLU A N 1
ATOM 742 C CA . GLU A 1 100 ? -28.149 12.158 29.974 1.00 88.25 100 GLU A CA 1
ATOM 743 C C . GLU A 1 100 ? -28.548 10.777 30.493 1.00 88.25 100 GLU A C 1
ATOM 745 O O . GLU A 1 100 ? -28.143 9.742 29.976 1.00 88.25 100 GLU A O 1
ATOM 750 N N . VAL A 1 101 ? -29.339 10.761 31.560 1.00 90.19 101 VAL A N 1
ATOM 751 C CA . VAL A 1 101 ? -29.886 9.563 32.184 1.00 90.19 101 VAL A CA 1
ATOM 752 C C . VAL A 1 101 ? -31.174 9.195 31.463 1.00 90.19 101 VAL A C 1
ATOM 754 O O . VAL A 1 101 ? -32.204 9.849 31.634 1.00 90.19 101 VAL A O 1
ATOM 757 N N . ASP A 1 102 ? -31.119 8.108 30.704 1.00 91.56 102 ASP A N 1
ATOM 758 C CA . ASP A 1 102 ? -32.258 7.573 29.964 1.00 91.56 102 ASP A CA 1
ATOM 759 C C . ASP A 1 102 ? -33.260 6.900 30.896 1.00 91.56 102 ASP A C 1
ATOM 761 O O . ASP A 1 102 ? -34.475 7.026 30.728 1.00 91.56 102 ASP A O 1
ATOM 765 N N . LYS A 1 103 ? -32.751 6.128 31.865 1.00 93.56 103 LYS A N 1
ATOM 766 C CA . LYS A 1 103 ? -33.593 5.283 32.710 1.00 93.56 103 LYS A CA 1
ATOM 767 C C . LYS A 1 103 ? -32.900 4.860 33.995 1.00 93.56 103 LYS A C 1
ATOM 769 O O . LYS A 1 103 ? -31.733 4.476 33.975 1.00 93.56 103 LYS A O 1
ATOM 774 N N . ILE A 1 104 ? -33.648 4.833 35.097 1.00 92.50 104 ILE A N 1
ATOM 775 C CA . ILE A 1 104 ? -33.229 4.209 36.355 1.00 92.50 104 ILE A CA 1
ATOM 776 C C . ILE A 1 104 ? -34.333 3.317 36.903 1.00 92.50 104 ILE A C 1
ATOM 778 O O . ILE A 1 104 ? -35.405 3.786 37.276 1.00 92.50 104 ILE A O 1
ATOM 782 N N . GLU A 1 105 ? -34.019 2.036 37.057 1.00 91.44 105 GLU A N 1
ATOM 783 C CA . GLU A 1 105 ? -34.886 1.057 37.698 1.00 91.44 105 GLU A CA 1
ATOM 784 C C . GLU A 1 105 ? -34.245 0.546 38.980 1.00 91.44 105 GLU A C 1
ATOM 786 O O . GLU A 1 105 ? -33.096 0.111 38.996 1.00 91.44 105 GLU A O 1
ATOM 791 N N . ILE A 1 106 ? -35.002 0.569 40.073 1.00 90.25 106 ILE A N 1
ATOM 792 C CA . ILE A 1 106 ? -34.566 0.017 41.352 1.00 90.25 106 ILE A CA 1
ATOM 793 C C . ILE A 1 106 ? -35.387 -1.237 41.618 1.00 90.25 106 ILE A C 1
ATOM 795 O O . ILE A 1 106 ? -36.615 -1.184 41.685 1.00 90.25 106 ILE A O 1
ATOM 799 N N . ASN A 1 107 ? -34.704 -2.361 41.817 1.00 90.44 107 ASN A N 1
ATOM 800 C CA . ASN A 1 107 ? -35.298 -3.606 42.273 1.00 90.44 107 ASN A CA 1
ATOM 801 C C . ASN A 1 107 ? -34.849 -3.886 43.719 1.00 90.44 107 ASN A C 1
ATOM 803 O O . ASN A 1 107 ? -33.759 -4.420 43.931 1.00 90.44 107 ASN A O 1
ATOM 807 N N . PRO A 1 108 ? -35.668 -3.540 44.732 1.00 87.31 108 PRO A N 1
ATOM 808 C CA . PRO A 1 108 ? -35.324 -3.758 46.137 1.00 87.31 108 PRO A CA 1
ATOM 809 C C . PRO A 1 108 ? -35.211 -5.232 46.522 1.00 87.31 108 PRO A C 1
ATOM 811 O O . PRO A 1 108 ? -34.434 -5.567 47.410 1.00 87.31 108 PRO A O 1
ATOM 814 N N . GLU A 1 109 ? -35.976 -6.106 45.864 1.00 89.31 109 GLU A N 1
ATOM 815 C CA . GLU A 1 109 ? -35.992 -7.545 46.142 1.00 89.31 109 GLU A CA 1
ATOM 816 C C . GLU A 1 109 ? -34.701 -8.199 45.645 1.00 89.31 109 GLU A C 1
ATOM 818 O O . GLU A 1 109 ? -34.065 -8.958 46.375 1.00 89.31 109 GLU A O 1
ATOM 823 N N . ALA A 1 110 ? -34.271 -7.835 44.432 1.00 91.88 110 ALA A N 1
ATOM 824 C CA . ALA A 1 110 ? -32.993 -8.261 43.868 1.00 91.88 110 ALA A CA 1
ATOM 825 C C . ALA A 1 110 ? -31.796 -7.449 44.383 1.00 91.88 110 ALA A C 1
ATOM 827 O O . ALA A 1 110 ? -30.659 -7.809 44.084 1.00 91.88 110 ALA A O 1
ATOM 828 N N . LYS A 1 111 ? -32.033 -6.371 45.147 1.00 93.19 111 LYS A N 1
ATOM 829 C CA . LYS A 1 111 ? -30.994 -5.462 45.654 1.00 93.19 111 LYS A CA 1
ATOM 830 C C . LYS A 1 111 ? -30.099 -4.889 44.546 1.00 93.19 111 LYS A C 1
ATOM 832 O O . LYS A 1 111 ? -28.877 -4.808 44.677 1.00 93.19 111 LYS A O 1
ATOM 837 N N . GLN A 1 112 ? -30.716 -4.517 43.431 1.00 92.25 112 GLN A N 1
ATOM 838 C CA . GLN A 1 112 ? -30.025 -4.037 42.237 1.00 92.25 112 GLN A CA 1
ATOM 839 C C . GLN A 1 112 ? -30.670 -2.761 41.713 1.00 92.25 112 GLN A C 1
ATOM 841 O O . GLN A 1 112 ? -31.894 -2.638 41.669 1.00 92.25 112 GLN A O 1
ATOM 846 N N . MET A 1 113 ? -29.831 -1.818 41.306 1.00 90.75 113 MET A N 1
ATOM 847 C CA . MET A 1 113 ? -30.220 -0.646 40.538 1.00 90.75 113 MET A CA 1
ATOM 848 C C . MET A 1 113 ? -29.676 -0.796 39.121 1.00 90.75 113 MET A C 1
ATOM 850 O O . MET A 1 113 ? -28.501 -1.104 38.942 1.00 90.75 113 MET A O 1
ATOM 854 N N . HIS A 1 114 ? -30.533 -0.586 38.132 1.00 94.12 114 HIS A N 1
ATOM 855 C CA . HIS A 1 114 ? -30.173 -0.549 36.727 1.00 94.12 114 HIS A CA 1
ATOM 856 C C . HIS A 1 114 ? -30.252 0.896 36.242 1.00 94.12 114 HIS A C 1
ATOM 858 O O . HIS A 1 114 ? -31.304 1.520 36.373 1.00 94.12 114 HIS A O 1
ATOM 864 N N . LEU A 1 115 ? -29.147 1.434 35.733 1.00 91.38 115 LEU A N 1
ATOM 865 C CA . LEU A 1 115 ? -29.053 2.803 35.235 1.00 91.38 115 LEU A CA 1
ATOM 866 C C . LEU A 1 115 ? -28.580 2.777 33.787 1.00 91.38 115 LEU A C 1
ATOM 868 O O . LEU A 1 115 ? -27.515 2.244 33.507 1.00 91.38 115 LEU A O 1
ATOM 872 N N . VAL A 1 116 ? -29.358 3.373 32.893 1.00 92.19 116 VAL A N 1
ATOM 873 C CA . VAL A 1 116 ? -29.014 3.559 31.482 1.00 92.19 116 VAL A CA 1
ATOM 874 C C . VAL A 1 116 ? -28.813 5.043 31.249 1.00 92.19 116 VAL A C 1
ATOM 876 O O . VAL A 1 116 ? -29.626 5.859 31.693 1.00 92.19 116 VAL A O 1
ATOM 879 N N . ALA A 1 117 ? -27.725 5.386 30.581 1.00 90.75 117 ALA A N 1
ATOM 880 C CA . ALA A 1 117 ? -27.405 6.756 30.243 1.00 90.75 117 ALA A CA 1
ATOM 881 C C . ALA A 1 117 ? -26.629 6.828 28.935 1.00 90.75 117 ALA A C 1
ATOM 883 O O . ALA A 1 117 ? -25.985 5.855 28.542 1.00 90.75 117 ALA A O 1
ATOM 884 N N . HIS A 1 118 ? -26.634 7.993 28.305 1.00 91.38 118 HIS A N 1
ATOM 885 C CA . HIS A 1 118 ? -25.840 8.254 27.119 1.00 91.38 118 HIS A CA 1
ATOM 886 C C . HIS A 1 118 ? -25.138 9.612 27.191 1.00 91.38 118 HIS A C 1
ATOM 888 O O . HIS A 1 118 ? -25.507 10.496 27.963 1.00 91.38 118 HIS A O 1
ATOM 894 N N . THR A 1 119 ? -24.072 9.759 26.411 1.00 88.69 119 THR A N 1
ATOM 895 C CA . THR A 1 119 ? -23.339 11.021 26.267 1.00 88.69 119 THR A CA 1
ATOM 896 C C . THR A 1 119 ? -22.573 11.043 24.952 1.00 88.69 119 THR A C 1
ATOM 898 O O . THR A 1 119 ? -22.210 10.002 24.405 1.00 88.69 119 THR A O 1
ATOM 901 N N . ASP A 1 120 ? -22.240 12.237 24.485 1.00 89.69 120 ASP A N 1
ATOM 902 C CA . ASP A 1 120 ? -21.090 12.405 23.604 1.00 89.69 120 ASP A CA 1
ATOM 903 C C . ASP A 1 120 ? -19.818 12.423 24.455 1.00 89.69 120 ASP A C 1
ATOM 905 O O . ASP A 1 120 ? -19.814 12.967 25.563 1.00 89.69 120 ASP A O 1
ATOM 909 N N . ALA A 1 121 ? -18.735 11.829 23.961 1.00 86.06 121 ALA A N 1
ATOM 910 C CA . ALA A 1 121 ? -17.475 11.776 24.692 1.00 86.06 121 ALA A CA 1
ATOM 911 C C . ALA A 1 121 ? -16.292 12.010 23.759 1.00 86.06 121 ALA A C 1
ATOM 913 O O . ALA A 1 121 ? -16.182 11.380 22.708 1.00 86.06 121 ALA A O 1
ATOM 914 N N . VAL A 1 122 ? -15.375 12.878 24.187 1.00 87.69 122 VAL A N 1
ATOM 915 C CA . VAL A 1 122 ? -14.095 13.080 23.505 1.00 87.69 122 VAL A CA 1
ATOM 916 C C . VAL A 1 122 ? -12.976 12.682 24.450 1.00 87.69 122 VAL A C 1
ATOM 918 O O . VAL A 1 122 ? -12.727 13.354 25.450 1.00 87.69 122 VAL A O 1
ATOM 921 N N . VAL A 1 123 ? -12.290 11.592 24.120 1.00 90.12 123 VAL A N 1
ATOM 922 C CA . VAL A 1 123 ? -11.118 11.103 24.848 1.00 90.12 123 VAL A CA 1
ATOM 923 C C . VAL A 1 123 ? -9.871 11.561 24.110 1.00 90.12 123 VAL A C 1
ATOM 925 O O . VAL A 1 123 ? -9.720 11.272 22.932 1.00 90.12 123 VAL A O 1
ATOM 928 N N . GLN A 1 124 ? -8.957 12.253 24.780 1.00 92.19 124 GLN A N 1
ATOM 929 C CA . GLN A 1 124 ? -7.666 12.660 24.220 1.00 92.19 124 GLN A CA 1
ATOM 930 C C . GLN A 1 124 ? -6.539 12.182 25.117 1.00 92.19 124 GLN A C 1
ATOM 932 O O . GLN A 1 124 ? -6.674 12.219 26.331 1.00 92.19 124 GLN A O 1
ATOM 937 N N . GLY A 1 125 ? -5.415 11.758 24.557 1.00 91.88 125 GLY A N 1
ATOM 938 C CA . GLY A 1 125 ? -4.258 11.363 25.351 1.00 91.88 125 GLY A CA 1
ATOM 939 C C . GLY A 1 125 ? -3.093 10.929 24.486 1.00 91.88 125 GLY A C 1
ATOM 940 O O . GLY A 1 125 ? -3.053 11.196 23.286 1.00 91.88 125 GLY A O 1
ATOM 941 N N . ARG A 1 126 ? -2.130 10.255 25.104 1.00 91.75 126 ARG A N 1
ATOM 942 C CA . ARG A 1 126 ? -0.987 9.669 24.406 1.00 91.75 126 ARG A CA 1
ATOM 943 C C . ARG A 1 126 ? -1.100 8.162 24.421 1.00 91.75 126 ARG A C 1
ATOM 945 O O . ARG A 1 126 ? -1.703 7.595 25.327 1.00 91.75 126 ARG A O 1
ATOM 952 N N . TYR A 1 127 ? -0.501 7.516 23.438 1.00 92.38 127 TYR A N 1
ATOM 953 C CA . TYR A 1 127 ? -0.413 6.070 23.403 1.00 92.38 127 TYR A CA 1
ATOM 954 C C . TYR A 1 127 ? 1.004 5.611 23.073 1.00 92.38 127 TYR A C 1
ATOM 956 O O . TYR A 1 127 ? 1.786 6.345 22.470 1.00 92.38 127 TYR A O 1
ATOM 964 N N . SER A 1 128 ? 1.301 4.391 23.494 1.00 90.38 128 SER A N 1
ATOM 965 C CA . SER A 1 128 ? 2.423 3.577 23.046 1.00 90.38 128 SER A CA 1
ATOM 966 C C . SER A 1 128 ? 1.845 2.290 22.483 1.00 90.38 128 SER A C 1
ATOM 968 O O . SER A 1 128 ? 0.937 1.727 23.099 1.00 90.38 128 SER A O 1
ATOM 970 N N . ILE A 1 129 ? 2.311 1.846 21.322 1.00 89.06 129 ILE A N 1
ATOM 971 C CA . ILE A 1 129 ? 1.848 0.607 20.697 1.00 89.06 129 ILE A CA 1
ATOM 972 C C . ILE A 1 129 ? 3.032 -0.285 20.354 1.00 89.06 129 ILE A C 1
ATOM 974 O O . ILE A 1 129 ? 4.000 0.179 19.764 1.00 89.06 129 ILE A O 1
ATOM 978 N N . ASP A 1 130 ? 2.915 -1.567 20.686 1.00 85.62 130 ASP A N 1
ATOM 979 C CA . ASP A 1 130 ? 3.836 -2.618 20.265 1.00 85.62 130 ASP A CA 1
ATOM 980 C C . ASP A 1 130 ? 3.038 -3.813 19.735 1.00 85.62 130 ASP A C 1
ATOM 982 O O . ASP A 1 130 ? 2.200 -4.389 20.433 1.00 85.62 130 ASP A O 1
ATOM 986 N N . GLY A 1 131 ? 3.283 -4.194 18.483 1.00 79.25 131 GLY A N 1
ATOM 987 C CA . GLY A 1 131 ? 2.657 -5.370 17.883 1.00 79.25 131 GLY A CA 1
ATOM 988 C C . GLY A 1 131 ? 2.622 -5.317 16.363 1.00 79.25 131 GLY A C 1
ATOM 989 O O . GLY A 1 131 ? 3.470 -4.675 15.749 1.00 79.25 131 GLY A O 1
ATOM 990 N N . ASN A 1 132 ? 1.672 -6.026 15.752 1.00 65.94 132 ASN A N 1
ATOM 991 C CA . ASN A 1 132 ? 1.499 -6.061 14.301 1.00 65.94 132 ASN A CA 1
ATOM 992 C C . ASN A 1 132 ? 0.093 -5.594 13.908 1.00 65.94 132 ASN A C 1
ATOM 994 O O . ASN A 1 132 ? -0.890 -6.231 14.278 1.00 65.94 132 ASN A O 1
ATOM 998 N N . VAL A 1 133 ? -0.002 -4.524 13.120 1.00 63.97 133 VAL A N 1
ATOM 999 C CA . VAL A 1 133 ? -1.259 -4.020 12.547 1.00 63.97 133 VAL A CA 1
ATOM 1000 C C . VAL A 1 133 ? -1.256 -4.329 11.055 1.00 63.97 133 VAL A C 1
ATOM 1002 O O . VAL A 1 133 ? -0.398 -3.825 10.339 1.00 63.97 133 VAL A O 1
ATOM 1005 N N . LEU A 1 134 ? -2.195 -5.148 10.564 1.00 57.69 134 LEU A N 1
ATOM 1006 C CA . LEU A 1 134 ? -2.328 -5.481 9.129 1.00 57.69 134 LEU A CA 1
ATOM 1007 C C . LEU A 1 134 ? -1.016 -5.985 8.487 1.00 57.69 134 LEU A C 1
ATOM 1009 O O . LEU A 1 134 ? -0.655 -5.597 7.374 1.00 57.69 134 LEU A O 1
ATOM 1013 N N . GLY A 1 135 ? -0.261 -6.795 9.234 1.00 57.81 135 GLY A N 1
ATOM 1014 C CA . GLY A 1 135 ? 1.039 -7.322 8.809 1.00 57.81 135 GLY A CA 1
ATOM 1015 C C . GLY A 1 135 ? 2.215 -6.343 8.927 1.00 57.81 135 GLY A C 1
ATOM 1016 O O . GLY A 1 135 ? 3.340 -6.732 8.623 1.00 57.81 135 GLY A O 1
ATOM 1017 N N . PHE A 1 136 ? 1.992 -5.111 9.389 1.00 57.44 136 PHE A N 1
ATOM 1018 C CA . PHE A 1 136 ? 3.044 -4.131 9.656 1.00 57.44 136 PHE A CA 1
ATOM 1019 C C . PHE A 1 136 ? 3.428 -4.145 11.130 1.00 57.44 136 PHE A C 1
ATOM 1021 O O . PHE A 1 136 ? 2.567 -4.003 12.001 1.00 57.44 136 PHE A O 1
ATOM 1028 N N . LYS A 1 137 ? 4.726 -4.266 11.412 1.00 67.81 137 LYS A N 1
ATOM 1029 C CA . LYS A 1 137 ? 5.250 -4.065 12.762 1.00 67.81 137 LYS A CA 1
ATOM 1030 C C . LYS A 1 137 ? 5.048 -2.601 13.155 1.00 67.81 137 LYS A C 1
ATOM 1032 O O . LYS A 1 137 ? 5.505 -1.705 12.448 1.00 67.81 137 LYS A O 1
ATOM 1037 N N . VAL A 1 138 ? 4.383 -2.380 14.282 1.00 73.94 138 VAL A N 1
ATOM 1038 C CA . VAL A 1 138 ? 4.250 -1.075 14.932 1.00 73.94 138 VAL A CA 1
ATOM 1039 C C . VAL A 1 138 ? 4.965 -1.139 16.279 1.00 73.94 138 VAL A C 1
ATOM 1041 O O . VAL A 1 138 ? 4.802 -2.103 17.028 1.00 73.94 138 VAL A O 1
ATOM 1044 N N . ASP A 1 139 ? 5.821 -0.155 16.525 1.00 82.88 139 ASP A N 1
ATOM 1045 C CA . ASP A 1 139 ? 6.565 0.040 17.774 1.00 82.88 139 ASP A CA 1
ATOM 1046 C C . ASP A 1 139 ? 6.898 1.529 17.893 1.00 82.88 139 ASP A C 1
ATOM 1048 O O . ASP A 1 139 ? 7.943 1.996 17.431 1.00 82.88 139 ASP A O 1
ATOM 1052 N N . HIS A 1 140 ? 5.934 2.316 18.359 1.00 83.25 140 HIS A N 1
ATOM 1053 C CA . HIS A 1 140 ? 6.117 3.755 18.514 1.00 83.25 140 HIS A CA 1
ATOM 1054 C C . HIS A 1 140 ? 5.075 4.356 19.461 1.00 83.25 140 HIS A C 1
ATOM 1056 O O . HIS A 1 140 ? 4.082 3.736 19.844 1.00 83.25 140 HIS A O 1
ATOM 1062 N N . ASP A 1 141 ? 5.282 5.636 19.759 1.00 85.81 141 ASP A N 1
ATOM 1063 C CA . ASP A 1 141 ? 4.356 6.459 20.518 1.00 85.81 141 ASP A CA 1
ATOM 1064 C C . ASP A 1 141 ? 3.634 7.461 19.612 1.00 85.81 141 ASP A C 1
ATOM 1066 O O . ASP A 1 141 ? 4.123 7.847 18.540 1.00 85.81 141 ASP A O 1
ATOM 1070 N N . GLY A 1 142 ? 2.480 7.933 20.069 1.00 86.88 142 GLY A N 1
ATOM 1071 C CA . GLY A 1 142 ? 1.735 8.986 19.398 1.00 86.88 142 GLY A CA 1
ATOM 1072 C C . GLY A 1 142 ? 0.704 9.646 20.300 1.00 86.88 142 GLY A C 1
ATOM 1073 O O . GLY A 1 142 ? 0.539 9.288 21.467 1.00 86.88 142 GLY A O 1
ATOM 1074 N N . ASP A 1 143 ? 0.012 10.629 19.740 1.00 87.44 143 ASP A N 1
ATOM 1075 C CA . ASP A 1 143 ? -1.154 11.237 20.370 1.00 87.44 143 ASP A CA 1
ATOM 1076 C C . ASP A 1 143 ? -2.411 10.589 19.780 1.00 87.44 143 ASP A C 1
ATOM 1078 O O . ASP A 1 143 ? -2.455 10.281 18.588 1.00 87.44 143 ASP A O 1
ATOM 1082 N N . ALA A 1 144 ? -3.421 10.352 20.606 1.00 88.81 144 ALA A N 1
ATOM 1083 C CA . ALA A 1 144 ? -4.684 9.760 20.192 1.00 88.81 144 ALA A CA 1
ATOM 1084 C C . ALA A 1 144 ? -5.854 10.625 20.659 1.00 88.81 144 ALA A C 1
ATOM 1086 O O . ALA A 1 144 ? -5.861 11.129 21.784 1.00 88.81 144 ALA A O 1
ATOM 1087 N N . ALA A 1 145 ? -6.856 10.759 19.798 1.00 87.06 145 ALA A N 1
ATOM 1088 C CA . ALA A 1 145 ? -8.154 11.310 20.138 1.00 87.06 145 ALA A CA 1
ATOM 1089 C C . ALA A 1 145 ? -9.262 10.375 19.641 1.00 87.06 145 ALA A C 1
ATOM 1091 O O . ALA A 1 145 ? -9.205 9.890 18.515 1.00 87.06 145 ALA A O 1
ATOM 1092 N N . VAL A 1 146 ? -10.263 10.124 20.474 1.00 87.44 146 VAL A N 1
ATOM 1093 C CA . VAL A 1 146 ? -11.449 9.332 20.147 1.00 87.44 146 VAL A CA 1
ATOM 1094 C C . VAL A 1 146 ? -12.664 10.214 20.380 1.00 87.44 146 VAL A C 1
ATOM 1096 O O . VAL A 1 146 ? -12.879 10.657 21.506 1.00 87.44 146 VAL A O 1
ATOM 1099 N N . ASP A 1 147 ? -13.426 10.489 19.328 1.00 86.75 147 ASP A N 1
ATOM 1100 C CA . ASP A 1 147 ? -14.704 11.203 19.406 1.00 86.75 147 ASP A CA 1
ATOM 1101 C C . ASP A 1 147 ? -15.827 10.180 19.234 1.00 86.75 147 ASP A C 1
ATOM 1103 O O . ASP A 1 147 ? -15.889 9.486 18.219 1.00 86.75 147 ASP A O 1
ATOM 1107 N N . SER A 1 148 ? -16.673 10.037 20.248 1.00 86.75 148 SER A N 1
ATOM 1108 C CA . SER A 1 148 ? -17.824 9.143 20.230 1.00 86.75 148 SER A CA 1
ATOM 1109 C C . SER A 1 148 ? -19.107 9.950 20.319 1.00 86.75 148 SER A C 1
ATOM 1111 O O . SER A 1 148 ? -19.271 10.784 21.214 1.00 86.75 148 SER A O 1
ATOM 1113 N N . LYS A 1 149 ? -20.043 9.626 19.429 1.00 89.06 149 LYS A N 1
ATOM 1114 C CA . LYS A 1 149 ? -21.405 10.151 19.419 1.00 89.06 149 LYS A CA 1
ATOM 1115 C C . LYS A 1 149 ? -22.376 9.125 19.961 1.00 89.06 149 LYS A C 1
ATOM 1117 O O . LYS A 1 149 ? -22.319 7.961 19.558 1.00 89.06 149 LYS A O 1
ATOM 1122 N N . ASN A 1 150 ? -23.256 9.573 20.855 1.00 87.50 150 ASN A N 1
ATOM 1123 C CA . ASN A 1 150 ? -24.297 8.738 21.448 1.00 87.50 150 ASN A CA 1
ATOM 1124 C C . ASN A 1 150 ? -23.729 7.452 22.093 1.00 87.50 150 ASN A C 1
ATOM 1126 O O . ASN A 1 150 ? -24.127 6.325 21.780 1.00 87.50 150 ASN A O 1
ATOM 1130 N N . PHE A 1 151 ? -22.719 7.627 22.948 1.00 86.88 151 PHE A N 1
ATOM 1131 C CA . PHE A 1 151 ? -22.127 6.555 23.741 1.00 86.88 151 PHE A CA 1
ATOM 1132 C C . PHE A 1 151 ? -23.078 6.190 24.877 1.00 86.88 151 PHE A C 1
ATOM 1134 O O . PHE A 1 151 ? -23.220 6.958 25.828 1.00 86.88 151 PHE A O 1
ATOM 1141 N N . GLN A 1 152 ? -23.727 5.033 24.775 1.00 90.19 152 GLN A N 1
ATOM 1142 C CA . GLN A 1 152 ? -24.647 4.527 25.785 1.00 90.19 152 GLN A CA 1
ATOM 1143 C C . GLN A 1 152 ? -23.904 3.623 26.768 1.00 90.19 152 GLN A C 1
ATOM 1145 O O . GLN A 1 152 ? -23.140 2.745 26.370 1.00 90.19 152 GLN A O 1
ATOM 1150 N N . ILE A 1 153 ? -24.155 3.814 28.059 1.00 88.81 153 ILE A N 1
ATOM 1151 C CA . ILE A 1 153 ? -23.609 3.008 29.147 1.00 88.81 153 ILE A CA 1
ATOM 1152 C C . ILE A 1 153 ? -24.762 2.514 30.010 1.00 88.81 153 ILE A C 1
ATOM 1154 O O . ILE A 1 153 ? -25.625 3.285 30.433 1.00 88.81 153 ILE A O 1
ATOM 1158 N N . GLU A 1 154 ? -24.740 1.225 30.313 1.00 91.38 154 GLU A N 1
ATOM 1159 C CA . GLU A 1 154 ? -25.669 0.589 31.234 1.00 91.38 154 GLU A CA 1
ATOM 1160 C C . GLU A 1 154 ? -24.899 0.134 32.467 1.00 91.38 154 GLU A C 1
ATOM 1162 O O . GLU A 1 154 ? -23.891 -0.561 32.359 1.00 91.38 154 GLU A O 1
ATOM 1167 N N . PHE A 1 155 ? -25.369 0.520 33.648 1.00 90.88 155 PHE A N 1
ATOM 1168 C CA . PHE A 1 155 ? -24.811 0.123 34.929 1.00 90.88 155 PHE A CA 1
ATOM 1169 C C . PHE A 1 155 ? -25.783 -0.782 35.672 1.00 90.88 155 PHE A C 1
ATOM 1171 O O . PHE A 1 155 ? -26.953 -0.448 35.858 1.00 90.88 155 PHE A O 1
ATOM 1178 N N . VAL A 1 156 ? -25.262 -1.886 36.197 1.00 91.88 156 VAL A N 1
ATOM 1179 C CA . VAL A 1 156 ? -25.932 -2.716 37.199 1.00 91.88 156 VAL A CA 1
ATOM 1180 C C . VAL A 1 156 ? -25.204 -2.517 38.521 1.00 91.88 156 VAL A C 1
ATOM 1182 O O . VAL A 1 156 ? -24.056 -2.930 38.682 1.00 91.88 156 VAL A O 1
ATOM 1185 N N . ILE A 1 157 ? -25.867 -1.864 39.470 1.00 92.12 157 ILE A N 1
ATOM 1186 C CA . ILE A 1 157 ? -25.298 -1.411 40.740 1.00 92.12 157 ILE A CA 1
ATOM 1187 C C . ILE A 1 157 ? -25.959 -2.199 41.880 1.00 92.12 157 ILE A C 1
ATOM 1189 O O . ILE A 1 157 ? -27.111 -1.922 42.232 1.00 92.12 157 ILE A O 1
ATOM 1193 N N . PRO A 1 158 ? -25.276 -3.194 42.472 1.00 90.25 158 PRO A N 1
ATOM 1194 C CA . PRO A 1 158 ? -25.774 -3.878 43.657 1.00 90.25 158 PRO A CA 1
ATOM 1195 C C . PRO A 1 158 ? -25.749 -2.946 44.870 1.00 90.25 158 PRO A C 1
ATOM 1197 O O . PRO A 1 158 ? -24.796 -2.183 45.055 1.00 90.25 158 PRO A O 1
ATOM 1200 N N . PHE A 1 159 ? -26.760 -3.035 45.730 1.00 91.44 159 PHE A N 1
ATOM 1201 C CA . PHE A 1 159 ? -26.835 -2.221 46.942 1.00 91.44 159 PHE A CA 1
ATOM 1202 C C . PHE A 1 159 ? -27.354 -3.000 48.150 1.00 91.44 159 PHE A C 1
ATOM 1204 O O . PHE A 1 159 ? -28.105 -3.958 48.022 1.00 91.44 159 PHE A O 1
ATOM 1211 N N . ASP A 1 160 ? -27.025 -2.528 49.346 1.00 90.19 160 ASP A N 1
ATOM 1212 C CA . ASP A 1 160 ? -27.760 -2.858 50.565 1.00 90.19 160 ASP A CA 1
ATOM 1213 C C . ASP A 1 160 ? -28.552 -1.646 51.058 1.00 90.19 160 ASP A C 1
ATOM 1215 O O . ASP A 1 160 ? -28.287 -0.510 50.675 1.00 90.19 160 ASP A O 1
ATOM 1219 N N . ILE A 1 161 ? -29.545 -1.889 51.910 1.00 88.25 161 ILE A N 1
ATOM 1220 C CA . ILE A 1 161 ? -30.241 -0.824 52.633 1.00 88.25 161 ILE A CA 1
ATOM 1221 C C . ILE A 1 161 ? -29.713 -0.840 54.061 1.00 88.25 161 ILE A C 1
ATOM 1223 O O . ILE A 1 161 ? -29.913 -1.816 54.786 1.00 88.25 161 ILE A O 1
ATOM 1227 N N . VAL A 1 162 ? -29.042 0.238 54.457 1.00 89.25 162 VAL A N 1
ATOM 1228 C CA . VAL A 1 162 ? -28.475 0.413 55.800 1.00 89.25 162 VAL A CA 1
ATOM 1229 C C . VAL A 1 162 ? -29.092 1.627 56.483 1.00 89.25 162 VAL A C 1
ATOM 1231 O O . VAL A 1 162 ? -29.778 2.431 55.853 1.00 89.25 162 VAL A O 1
ATOM 1234 N N . LYS A 1 163 ? -28.879 1.750 57.792 1.00 88.50 163 LYS A N 1
ATOM 1235 C CA . LYS A 1 163 ? -29.317 2.903 58.579 1.00 88.50 163 LYS A CA 1
ATOM 1236 C C . LYS A 1 163 ? -28.184 3.921 58.671 1.00 88.50 163 LYS A C 1
ATOM 1238 O O . LYS A 1 163 ? -27.079 3.553 59.063 1.00 88.50 163 LYS A O 1
ATOM 1243 N N . ASP A 1 164 ? -28.448 5.173 58.308 1.00 84.88 164 ASP A N 1
ATOM 1244 C CA . ASP A 1 164 ? -27.509 6.271 58.549 1.00 84.88 164 ASP A CA 1
ATOM 1245 C C . ASP A 1 164 ? -27.457 6.649 60.045 1.00 84.88 164 ASP A C 1
ATOM 1247 O O . ASP A 1 164 ? -28.190 6.099 60.872 1.00 84.88 164 ASP A O 1
ATOM 1251 N N . ALA A 1 165 ? -26.599 7.609 60.405 1.00 83.62 165 ALA A N 1
ATOM 1252 C CA . ALA A 1 165 ? -26.442 8.068 61.790 1.00 83.62 165 ALA A CA 1
ATOM 1253 C C . ALA A 1 165 ? -27.730 8.657 62.406 1.00 83.62 165 ALA A C 1
ATOM 1255 O O . ALA A 1 165 ? -27.841 8.734 63.626 1.00 83.62 165 ALA A O 1
ATOM 1256 N N . SER A 1 166 ? -28.702 9.045 61.574 1.00 87.62 166 SER A N 1
ATOM 1257 C CA . SER A 1 166 ? -30.018 9.549 61.981 1.00 87.62 166 SER A CA 1
ATOM 1258 C C . SER A 1 166 ? -31.117 8.476 61.970 1.00 87.62 166 SER A C 1
ATOM 1260 O O . SER A 1 166 ? -32.286 8.784 62.183 1.00 87.62 166 SER A O 1
ATOM 1262 N N . GLY A 1 167 ? -30.773 7.209 61.712 1.00 86.62 167 GLY A N 1
ATOM 1263 C CA . GLY A 1 167 ? -31.734 6.107 61.657 1.00 86.62 167 GLY A CA 1
ATOM 1264 C C . GLY A 1 167 ? -32.567 6.054 60.369 1.00 86.62 167 GLY A C 1
ATOM 1265 O O . GLY A 1 167 ? -33.565 5.320 60.305 1.00 86.62 167 GLY A O 1
ATOM 1266 N N . ARG A 1 168 ? -32.171 6.773 59.313 1.00 82.06 168 ARG A N 1
ATOM 1267 C CA . ARG A 1 168 ? -32.840 6.743 58.002 1.00 82.06 168 ARG A CA 1
ATOM 1268 C C . ARG A 1 168 ? -32.281 5.629 57.127 1.00 82.06 168 ARG A C 1
ATOM 1270 O O . ARG A 1 168 ? -31.102 5.303 57.207 1.00 82.06 168 ARG A O 1
ATOM 1277 N N . ASN A 1 169 ? -33.136 5.036 56.293 1.00 82.44 169 ASN A N 1
ATOM 1278 C CA . ASN A 1 169 ? -32.700 4.038 55.316 1.00 82.44 169 ASN A CA 1
ATOM 1279 C C . ASN A 1 169 ? -31.938 4.727 54.180 1.00 82.44 169 ASN A C 1
ATOM 1281 O O . ASN A 1 169 ? -32.479 5.627 53.540 1.00 82.44 169 ASN A O 1
ATOM 1285 N N . VAL A 1 170 ? -30.724 4.265 53.902 1.00 83.19 170 VAL A N 1
ATOM 1286 C CA . VAL A 1 170 ? -29.877 4.744 52.805 1.00 83.19 170 VAL A CA 1
ATOM 1287 C C . VAL A 1 170 ? -29.334 3.566 52.002 1.00 83.19 170 VAL A C 1
ATOM 1289 O O . VAL A 1 170 ? -29.157 2.468 52.536 1.00 83.19 170 VAL A O 1
ATOM 1292 N N . PHE A 1 171 ? -29.091 3.787 50.710 1.00 84.56 171 PHE A N 1
ATOM 1293 C CA . PHE A 1 171 ? -28.461 2.791 49.850 1.00 84.56 171 PHE A CA 1
ATOM 1294 C C . PHE A 1 171 ? -26.952 2.764 50.083 1.00 84.56 171 PHE A C 1
ATOM 1296 O O . PHE A 1 171 ? -26.279 3.785 49.957 1.00 84.56 171 PHE A O 1
ATOM 1303 N N . ASP A 1 172 ? -26.430 1.582 50.381 1.00 85.31 172 ASP A N 1
ATOM 1304 C CA . ASP A 1 172 ? -25.004 1.292 50.459 1.00 85.31 172 ASP A CA 1
ATOM 1305 C C . ASP A 1 172 ? -24.579 0.531 49.196 1.00 85.31 172 ASP A C 1
ATOM 1307 O O . ASP A 1 172 ? -24.855 -0.663 49.053 1.00 85.31 172 ASP A O 1
ATOM 1311 N N . LEU A 1 173 ? -23.975 1.244 48.243 1.00 86.25 173 LEU A N 1
ATOM 1312 C CA . LEU A 1 173 ? -23.625 0.719 46.920 1.00 86.25 173 LEU A CA 1
ATOM 1313 C C . LEU A 1 173 ? -22.370 -0.162 47.003 1.00 86.25 173 LEU A C 1
ATOM 1315 O O . LEU A 1 173 ? -21.318 0.273 47.468 1.00 86.25 173 LEU A O 1
ATOM 1319 N N . LYS A 1 174 ? -22.452 -1.399 46.504 1.00 86.62 174 LYS A N 1
ATOM 1320 C CA . LYS A 1 174 ? -21.387 -2.414 46.639 1.00 86.62 174 LYS A CA 1
ATOM 1321 C C . LYS A 1 174 ? -20.409 -2.470 45.461 1.00 86.62 174 LYS A C 1
ATOM 1323 O O . LYS A 1 174 ? -19.566 -3.361 45.402 1.00 86.62 174 LYS A O 1
ATOM 1328 N N . GLY A 1 175 ? -20.512 -1.523 44.533 1.00 84.75 175 GLY A N 1
ATOM 1329 C CA . GLY A 1 175 ? -19.783 -1.495 43.266 1.00 84.75 175 GLY A CA 1
ATOM 1330 C C . GLY A 1 175 ? -20.750 -1.445 42.088 1.00 84.75 175 GLY A C 1
ATOM 1331 O O . GLY A 1 175 ? -21.934 -1.175 42.270 1.00 84.75 175 GLY A O 1
ATOM 1332 N N . TYR A 1 176 ? -20.251 -1.698 40.884 1.00 87.50 176 TYR A N 1
ATOM 1333 C CA . TYR A 1 176 ? -21.069 -1.725 39.677 1.00 87.50 176 TYR A CA 1
ATOM 1334 C C . TYR A 1 176 ? -20.480 -2.687 38.647 1.00 87.50 176 TYR A C 1
ATOM 1336 O O . TYR A 1 176 ? -19.269 -2.901 38.590 1.00 87.50 176 TYR A O 1
ATOM 1344 N N . GLN A 1 177 ? -21.356 -3.257 37.833 1.00 82.75 177 GLN A N 1
ATOM 1345 C CA . GLN A 1 177 ? -21.023 -3.831 36.536 1.00 82.75 177 GLN A CA 1
ATOM 1346 C C . GLN A 1 177 ? -21.504 -2.858 35.470 1.00 82.75 177 GLN A C 1
ATOM 1348 O O . GLN A 1 177 ? -22.475 -2.139 35.704 1.00 82.75 177 GLN A O 1
ATOM 1353 N N . TYR A 1 178 ? -20.831 -2.823 34.326 1.00 87.62 178 TYR A N 1
ATOM 1354 C CA . TYR A 1 178 ? -21.269 -1.983 33.226 1.00 87.62 178 TYR A CA 1
ATOM 1355 C C . TYR A 1 178 ? -21.123 -2.687 31.884 1.00 87.62 178 TYR A C 1
ATOM 1357 O O . TYR A 1 178 ? -20.224 -3.508 31.687 1.00 87.62 178 TYR A O 1
ATOM 1365 N N . THR A 1 179 ? -22.010 -2.327 30.972 1.00 80.00 179 THR A N 1
ATOM 1366 C CA . THR A 1 179 ? -21.913 -2.592 29.540 1.00 80.00 179 THR A CA 1
ATOM 1367 C C . THR A 1 179 ? -22.006 -1.262 28.812 1.00 80.00 179 THR A C 1
ATOM 1369 O O . THR A 1 179 ? -22.497 -0.276 29.359 1.00 80.00 179 THR A O 1
ATOM 1372 N N . TYR A 1 180 ? -21.490 -1.205 27.593 1.00 86.62 180 TYR A N 1
ATOM 1373 C CA . TYR A 1 180 ? -21.562 0.000 26.782 1.00 86.62 180 TYR A CA 1
ATOM 1374 C C . TYR A 1 180 ? -21.829 -0.351 25.327 1.00 86.62 180 TYR A C 1
ATOM 1376 O O . TYR A 1 180 ? -21.510 -1.455 24.879 1.00 86.62 180 TYR A O 1
ATOM 1384 N N . ASP A 1 181 ? -22.398 0.605 24.607 1.00 78.25 181 ASP A N 1
ATOM 1385 C CA . ASP A 1 181 ? -22.657 0.520 23.179 1.00 78.25 181 ASP A CA 1
ATOM 1386 C C . ASP A 1 181 ? -22.467 1.898 22.530 1.00 78.25 181 ASP A C 1
ATOM 1388 O O . ASP A 1 181 ? -22.720 2.935 23.144 1.00 78.25 181 ASP A O 1
ATOM 1392 N N . ILE A 1 182 ? -22.016 1.913 21.279 1.00 80.94 182 ILE A N 1
ATOM 1393 C CA . ILE A 1 182 ? -21.857 3.135 20.485 1.00 80.94 182 ILE A CA 1
ATOM 1394 C C . ILE A 1 182 ? -22.959 3.108 19.435 1.00 80.94 182 ILE A C 1
ATOM 1396 O O . ILE A 1 182 ? -22.884 2.346 18.473 1.00 80.94 182 ILE A O 1
ATOM 1400 N N . LYS A 1 183 ? -24.002 3.920 19.625 1.00 81.12 183 LYS A N 1
ATOM 1401 C CA . LYS A 1 183 ? -25.205 3.845 18.783 1.00 81.12 183 LYS A CA 1
ATOM 1402 C C . LYS A 1 183 ? -25.053 4.532 17.429 1.00 81.12 183 LYS A C 1
ATOM 1404 O O . LYS A 1 183 ? -25.682 4.095 16.467 1.00 81.12 183 LYS A O 1
ATOM 1409 N N . ASP A 1 184 ? -24.211 5.562 17.351 1.00 83.56 184 ASP A N 1
ATOM 1410 C CA . ASP A 1 184 ? -24.122 6.408 16.161 1.00 83.56 184 ASP A CA 1
ATOM 1411 C C . ASP A 1 184 ? -22.777 6.249 15.447 1.00 83.56 184 ASP A C 1
ATOM 1413 O O . ASP A 1 184 ? -22.678 5.604 14.402 1.00 83.56 184 ASP A O 1
ATOM 1417 N N . LYS A 1 185 ? -21.729 6.885 15.979 1.00 79.69 185 LYS A N 1
ATOM 1418 C CA . LYS A 1 185 ? -20.424 6.964 15.323 1.00 79.69 185 LYS A CA 1
ATOM 1419 C C . LYS A 1 185 ? -19.312 7.075 16.348 1.00 79.69 185 LYS A C 1
ATOM 1421 O O . LYS A 1 185 ? -19.440 7.787 17.339 1.00 79.69 185 LYS A O 1
ATOM 1426 N N . VAL A 1 186 ? -18.190 6.446 16.027 1.00 80.56 186 VAL A N 1
ATOM 1427 C CA . VAL A 1 186 ? -16.908 6.697 16.674 1.00 80.56 186 VAL A CA 1
ATOM 1428 C C . VAL A 1 186 ? -15.865 7.077 15.627 1.00 80.56 186 VAL A C 1
ATOM 1430 O O . VAL A 1 186 ? -15.757 6.445 14.574 1.00 80.56 186 VAL A O 1
ATOM 1433 N N . GLU A 1 187 ? -15.113 8.136 15.897 1.00 77.38 187 GLU A N 1
ATOM 1434 C CA . GLU A 1 187 ? -13.968 8.573 15.107 1.00 77.38 187 GLU A CA 1
ATOM 1435 C C . GLU A 1 187 ? -12.688 8.405 15.921 1.00 77.38 187 GLU A C 1
ATOM 1437 O O . GLU A 1 187 ? -12.538 8.978 16.999 1.00 77.38 187 GLU A O 1
ATOM 1442 N N . TYR A 1 188 ? -11.743 7.639 15.378 1.00 80.94 188 TYR A N 1
ATOM 1443 C CA . TYR A 1 188 ? -10.423 7.442 15.965 1.00 80.94 188 TYR A CA 1
ATOM 1444 C C . TYR A 1 188 ? -9.396 8.274 15.200 1.00 80.94 188 TYR A C 1
ATOM 1446 O O . TYR A 1 188 ? -9.132 8.032 14.025 1.00 80.94 188 TYR A O 1
ATOM 1454 N N . ASN A 1 189 ? -8.780 9.227 15.884 1.00 77.12 189 ASN A N 1
ATOM 1455 C CA . ASN A 1 189 ? -7.692 10.053 15.384 1.00 77.12 189 ASN A CA 1
ATOM 1456 C C . ASN A 1 189 ? -6.400 9.624 16.075 1.00 77.12 189 ASN A C 1
ATOM 1458 O O . ASN A 1 189 ? -6.075 10.095 17.163 1.00 77.12 189 ASN A O 1
ATOM 1462 N N . ILE A 1 190 ? -5.676 8.697 15.453 1.00 81.12 190 ILE A N 1
ATOM 1463 C CA . ILE A 1 190 ? -4.446 8.125 16.003 1.00 81.12 190 ILE A CA 1
ATOM 1464 C C . ILE A 1 190 ? -3.256 8.718 15.245 1.00 81.12 190 ILE A C 1
ATOM 1466 O O . ILE A 1 190 ? -2.964 8.350 14.107 1.00 81.12 190 ILE A O 1
ATOM 1470 N N . GLY A 1 191 ? -2.576 9.677 15.867 1.00 73.88 191 GLY A N 1
ATOM 1471 C CA . GLY A 1 191 ? -1.409 10.333 15.297 1.00 73.88 191 GLY A CA 1
ATOM 1472 C C . GLY A 1 191 ? -0.194 9.412 15.281 1.00 73.88 191 GLY A C 1
ATOM 1473 O O . GLY A 1 191 ? 0.025 8.651 16.220 1.00 73.88 191 GLY A O 1
ATOM 1474 N N . ASN A 1 192 ? 0.629 9.523 14.236 1.00 68.69 192 ASN A N 1
ATOM 1475 C CA . ASN A 1 192 ? 1.918 8.834 14.120 1.00 68.69 192 ASN A CA 1
ATOM 1476 C C . ASN A 1 192 ? 1.848 7.293 14.170 1.00 68.69 192 ASN A C 1
ATOM 1478 O O . ASN A 1 192 ? 2.834 6.676 14.541 1.00 68.69 192 ASN A O 1
ATOM 1482 N N . LEU A 1 193 ? 0.730 6.668 13.766 1.00 68.19 193 LEU A N 1
ATOM 1483 C CA . LEU A 1 193 ? 0.591 5.198 13.774 1.00 68.19 193 LEU A CA 1
ATOM 1484 C C . LEU A 1 193 ? 1.592 4.463 12.854 1.00 68.19 193 LEU A C 1
ATOM 1486 O O . LEU A 1 193 ? 1.823 3.271 12.996 1.00 68.19 193 LEU A O 1
ATOM 1490 N N . PHE A 1 194 ? 2.183 5.173 11.888 1.00 63.47 194 PHE A N 1
ATOM 1491 C CA . PHE A 1 194 ? 3.228 4.657 11.000 1.00 63.47 194 PHE A CA 1
ATOM 1492 C C . PHE A 1 194 ? 4.241 5.776 10.689 1.00 63.47 194 PHE A C 1
ATOM 1494 O O . PHE A 1 194 ? 4.097 6.478 9.679 1.00 63.47 194 PHE A O 1
ATOM 1501 N N . PRO A 1 195 ? 5.245 6.011 11.556 1.00 49.41 195 PRO A N 1
ATOM 1502 C CA . PRO A 1 195 ? 6.232 7.069 11.347 1.00 49.41 195 PRO A CA 1
ATOM 1503 C C . PRO A 1 195 ? 6.994 6.849 10.029 1.00 49.41 195 PRO A C 1
ATOM 1505 O O . PRO A 1 195 ? 7.600 5.802 9.823 1.00 49.41 195 PRO A O 1
ATOM 1508 N N . GLY A 1 196 ? 6.967 7.844 9.132 1.00 48.12 196 GLY A N 1
ATOM 1509 C CA . GLY A 1 196 ? 7.644 7.795 7.823 1.00 48.12 196 GLY A CA 1
ATOM 1510 C C . GLY A 1 196 ? 6.733 7.906 6.595 1.00 48.12 196 GLY A C 1
ATOM 1511 O O . GLY A 1 196 ? 7.247 8.023 5.485 1.00 48.12 196 GLY A O 1
ATOM 1512 N N . TYR A 1 197 ? 5.408 7.945 6.778 1.00 48.59 197 TYR A N 1
ATOM 1513 C CA . TYR A 1 197 ? 4.432 8.048 5.683 1.00 48.59 197 TYR A CA 1
ATOM 1514 C C . TYR A 1 197 ? 3.486 9.255 5.845 1.00 48.59 197 TYR A C 1
ATOM 1516 O O . TYR A 1 197 ? 2.324 9.094 6.229 1.00 48.59 197 TYR A O 1
ATOM 1524 N N . PRO A 1 198 ? 3.948 10.492 5.582 1.00 38.00 198 PRO A N 1
ATOM 1525 C CA . PRO A 1 198 ? 3.077 11.663 5.605 1.00 38.00 198 PRO A CA 1
ATOM 1526 C C . PRO A 1 198 ? 2.054 11.584 4.459 1.00 38.00 198 PRO A C 1
ATOM 1528 O O . PRO A 1 198 ? 2.431 11.598 3.292 1.00 38.00 198 PRO A O 1
ATOM 1531 N N . GLY A 1 199 ? 0.759 11.512 4.790 1.00 42.03 199 GLY A N 1
ATOM 1532 C CA . GLY A 1 199 ? -0.337 11.598 3.811 1.00 42.03 199 GLY A CA 1
ATOM 1533 C C . GLY A 1 199 ? -1.350 10.453 3.823 1.00 42.03 199 GLY A C 1
ATOM 1534 O O . GLY A 1 199 ? -2.335 10.529 3.091 1.00 42.03 199 GLY A O 1
ATOM 1535 N N . ILE A 1 200 ? -1.171 9.418 4.651 1.00 43.88 200 ILE A N 1
ATOM 1536 C CA . ILE A 1 200 ? -2.175 8.354 4.749 1.00 43.88 200 ILE A CA 1
ATOM 1537 C C . ILE A 1 200 ? -3.309 8.794 5.688 1.00 43.88 200 ILE A C 1
ATOM 1539 O O . ILE A 1 200 ? -3.198 8.707 6.909 1.00 43.88 200 ILE A O 1
ATOM 1543 N N . ASN A 1 201 ? -4.395 9.305 5.106 1.00 37.50 201 ASN A N 1
ATOM 1544 C CA . ASN A 1 201 ? -5.633 9.623 5.815 1.00 37.50 201 ASN A CA 1
ATOM 1545 C C . ASN A 1 201 ? -6.500 8.354 5.908 1.00 37.50 201 ASN A C 1
ATOM 1547 O O . ASN A 1 201 ? -7.246 8.035 4.982 1.00 37.50 201 ASN A O 1
ATOM 1551 N N . TRP A 1 202 ? -6.362 7.598 6.998 1.00 46.97 202 TRP A N 1
ATOM 1552 C CA . TRP A 1 202 ? -7.160 6.398 7.265 1.00 46.97 202 TRP A CA 1
ATOM 1553 C C . TRP A 1 202 ? -8.532 6.775 7.838 1.00 46.97 202 TRP A C 1
ATOM 1555 O O . TRP A 1 202 ? -8.799 6.619 9.027 1.00 46.97 202 TRP A O 1
ATOM 1565 N N . GLY A 1 203 ? -9.413 7.298 6.988 1.00 33.19 203 GLY A N 1
ATOM 1566 C CA . GLY A 1 203 ? -10.826 7.403 7.332 1.00 33.19 203 GLY A CA 1
ATOM 1567 C C . GLY A 1 203 ? -11.464 6.013 7.409 1.00 33.19 203 GLY A C 1
ATOM 1568 O O . GLY A 1 203 ? -11.506 5.319 6.401 1.00 33.19 203 GLY A O 1
ATOM 1569 N N . GLY A 1 204 ? -11.992 5.648 8.582 1.00 35.19 204 GLY A N 1
ATOM 1570 C CA . GLY A 1 204 ? -12.973 4.571 8.773 1.00 35.19 204 GLY A CA 1
ATOM 1571 C C . GLY A 1 204 ? -12.421 3.140 8.769 1.00 35.19 204 GLY A C 1
ATOM 1572 O O . GLY A 1 204 ? -11.982 2.620 7.750 1.00 35.19 204 GLY A O 1
ATOM 1573 N N . PHE A 1 205 ? -12.522 2.473 9.919 1.00 35.84 205 PHE A N 1
ATOM 1574 C CA . PHE A 1 205 ? -12.246 1.048 10.126 1.00 35.84 205 PHE A CA 1
ATOM 1575 C C . PHE A 1 205 ? -13.299 0.141 9.442 1.00 35.84 205 PHE A C 1
ATOM 1577 O O . PHE A 1 205 ? -14.070 -0.546 10.104 1.00 35.84 205 PHE A O 1
ATOM 1584 N N . ASP A 1 206 ? -13.308 0.104 8.109 1.00 49.41 206 ASP A N 1
ATOM 1585 C CA . ASP A 1 206 ? -13.662 -1.114 7.366 1.00 49.41 206 ASP A CA 1
ATOM 1586 C C . ASP A 1 206 ? -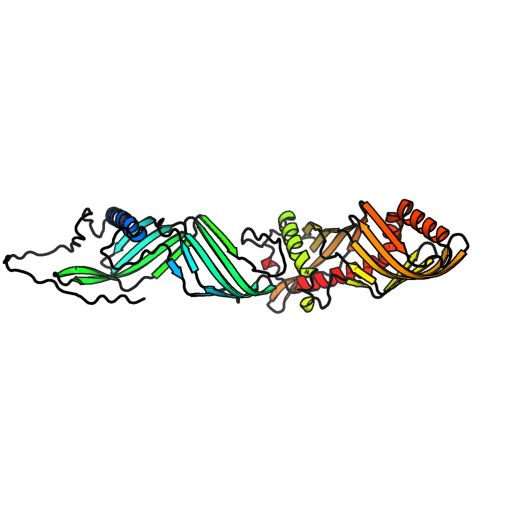12.658 -1.286 6.218 1.00 49.41 206 ASP A C 1
ATOM 1588 O O . ASP A 1 206 ? -12.802 -0.754 5.119 1.00 49.41 206 ASP A O 1
ATOM 1592 N N . SER A 1 207 ? -11.546 -1.960 6.521 1.00 64.25 207 SER A N 1
ATOM 1593 C CA . SER A 1 207 ? -10.391 -2.120 5.630 1.00 64.25 207 SER A CA 1
ATOM 1594 C C . SER A 1 207 ? -10.557 -3.263 4.630 1.00 64.25 207 SER A C 1
ATOM 1596 O O . SER A 1 207 ? -9.562 -3.757 4.102 1.00 64.25 207 SER A O 1
ATOM 1598 N N . ARG A 1 208 ? -11.784 -3.728 4.375 1.00 79.25 208 ARG A N 1
ATOM 1599 C CA . ARG A 1 208 ? -12.054 -4.830 3.448 1.00 79.25 208 ARG A CA 1
ATOM 1600 C C . ARG A 1 208 ? -12.910 -4.356 2.290 1.00 79.25 208 ARG A C 1
ATOM 1602 O O . ARG A 1 208 ? -13.856 -3.599 2.471 1.00 79.25 208 ARG A O 1
ATOM 1609 N N . CYS A 1 209 ? -12.589 -4.834 1.101 1.00 83.31 209 CYS A N 1
ATOM 1610 C CA . CYS A 1 209 ? -13.372 -4.565 -0.093 1.00 83.31 209 CYS A CA 1
ATOM 1611 C C . CYS A 1 209 ? -14.188 -5.788 -0.481 1.00 83.31 209 CYS A C 1
ATOM 1613 O O . CYS A 1 209 ? -13.717 -6.917 -0.360 1.00 83.31 209 CYS A O 1
ATOM 1615 N N . SER A 1 210 ? -15.375 -5.574 -1.045 1.00 89.62 210 SER A N 1
ATOM 1616 C CA . SER A 1 210 ? -15.971 -6.635 -1.851 1.00 89.62 210 SER A CA 1
ATOM 1617 C C . SER A 1 210 ? -15.007 -6.962 -2.990 1.00 89.62 210 SER A C 1
ATOM 1619 O O . SER A 1 210 ? -14.464 -6.051 -3.616 1.00 89.62 210 SER A O 1
ATOM 1621 N N . VAL A 1 211 ? -14.818 -8.245 -3.305 1.00 88.38 211 VAL A N 1
ATOM 1622 C CA . VAL A 1 211 ? -13.948 -8.653 -4.426 1.00 88.38 211 VAL A CA 1
ATOM 1623 C C . VAL A 1 211 ? -14.374 -8.065 -5.783 1.00 88.38 211 VAL A C 1
ATOM 1625 O O . VAL A 1 211 ? -13.568 -7.998 -6.707 1.00 88.38 211 VAL A O 1
ATOM 1628 N N . LEU A 1 212 ? -15.630 -7.620 -5.900 1.00 89.50 212 LEU A N 1
ATOM 1629 C CA . LEU A 1 212 ? -16.185 -6.990 -7.101 1.00 89.50 212 LEU A CA 1
ATOM 1630 C C . LEU A 1 212 ? -16.093 -5.454 -7.087 1.00 89.50 212 LEU A C 1
ATOM 1632 O O . LEU A 1 212 ? -16.398 -4.819 -8.096 1.00 89.50 212 LEU A O 1
ATOM 1636 N N . ASP A 1 213 ? -15.685 -4.848 -5.971 1.00 91.25 213 ASP A N 1
ATOM 1637 C CA . ASP A 1 213 ? -15.537 -3.398 -5.834 1.00 91.25 213 ASP A CA 1
ATOM 1638 C C . ASP A 1 213 ? -14.121 -2.962 -6.235 1.00 91.25 213 ASP A C 1
ATOM 1640 O O . ASP A 1 213 ? -13.221 -2.789 -5.408 1.00 91.25 213 ASP A O 1
ATOM 1644 N N . SER A 1 214 ? -13.930 -2.786 -7.545 1.00 92.75 214 SER A N 1
ATOM 1645 C CA . SER A 1 214 ? -12.666 -2.323 -8.128 1.00 92.75 214 SER A CA 1
ATOM 1646 C C . SER A 1 214 ? -12.193 -0.997 -7.527 1.00 92.75 214 SER A C 1
ATOM 1648 O O . SER A 1 214 ? -10.987 -0.805 -7.388 1.00 92.75 214 SER A O 1
ATOM 1650 N N . ASP A 1 215 ? -13.087 -0.073 -7.177 1.00 90.56 215 ASP A N 1
ATOM 1651 C CA . ASP A 1 215 ? -12.697 1.257 -6.695 1.00 90.56 215 ASP A CA 1
ATOM 1652 C C . ASP A 1 215 ? -12.159 1.182 -5.266 1.00 90.56 215 ASP A C 1
ATOM 1654 O O . ASP A 1 215 ? -11.139 1.801 -4.942 1.00 90.56 215 ASP A O 1
ATOM 1658 N N . CYS A 1 216 ? -12.807 0.383 -4.416 1.00 88.12 216 CYS A N 1
ATOM 1659 C CA . CYS A 1 216 ? -12.307 0.082 -3.083 1.00 88.12 216 CYS A CA 1
ATOM 1660 C C . CYS A 1 216 ? -10.931 -0.593 -3.159 1.00 88.12 216 CYS A C 1
ATOM 1662 O O . CYS A 1 216 ? -9.978 -0.124 -2.527 1.00 88.12 216 CYS A O 1
ATOM 1664 N N . ILE A 1 217 ? -10.794 -1.647 -3.976 1.00 90.88 217 ILE A N 1
ATOM 1665 C CA . ILE A 1 217 ? -9.536 -2.399 -4.094 1.00 90.88 217 ILE A CA 1
ATOM 1666 C C . ILE A 1 217 ? -8.421 -1.489 -4.619 1.00 90.88 217 ILE A C 1
ATOM 1668 O O . ILE A 1 217 ? -7.321 -1.489 -4.071 1.00 90.88 217 ILE A O 1
ATOM 1672 N N . THR A 1 218 ? -8.707 -0.661 -5.627 1.00 90.75 218 THR A N 1
ATOM 1673 C CA . THR A 1 218 ? -7.745 0.296 -6.199 1.00 90.75 218 THR A CA 1
ATOM 1674 C C . THR A 1 218 ? -7.203 1.240 -5.128 1.00 90.75 218 THR A C 1
ATOM 1676 O O . THR A 1 218 ? -5.987 1.383 -4.996 1.00 90.75 218 THR A O 1
ATOM 1679 N N . LYS A 1 219 ? -8.076 1.816 -4.291 1.00 86.00 219 LYS A N 1
ATOM 1680 C CA . LYS A 1 219 ? -7.660 2.692 -3.183 1.00 86.00 219 LYS A CA 1
ATOM 1681 C C . LYS A 1 219 ? -6.787 1.959 -2.168 1.00 86.00 219 LYS A C 1
ATOM 1683 O O . LYS A 1 219 ? -5.764 2.493 -1.747 1.00 86.00 219 LYS A O 1
ATOM 1688 N N . GLN A 1 220 ? -7.148 0.731 -1.797 1.00 81.75 220 GLN A N 1
ATOM 1689 C CA . GLN A 1 220 ? -6.337 -0.050 -0.863 1.00 81.75 220 GLN A CA 1
ATOM 1690 C C . GLN A 1 220 ? -4.960 -0.398 -1.430 1.00 81.75 220 GLN A C 1
ATOM 1692 O O . GLN A 1 220 ? -3.948 -0.272 -0.735 1.00 81.75 220 GLN A O 1
ATOM 1697 N N . VAL A 1 221 ? -4.906 -0.815 -2.696 1.00 85.81 221 VAL A N 1
ATOM 1698 C CA . VAL A 1 221 ? -3.650 -1.146 -3.370 1.00 85.81 221 VAL A CA 1
ATOM 1699 C C . VAL A 1 221 ? -2.785 0.101 -3.531 1.00 85.81 221 VAL A C 1
ATOM 1701 O O . VAL A 1 221 ? -1.586 0.009 -3.282 1.00 85.81 221 VAL A O 1
ATOM 1704 N N . GLN A 1 222 ? -3.354 1.272 -3.837 1.00 85.81 222 GLN A N 1
ATOM 1705 C CA . GLN A 1 222 ? -2.606 2.534 -3.878 1.00 85.81 222 GLN A CA 1
ATOM 1706 C C . GLN A 1 222 ? -1.899 2.819 -2.546 1.00 85.81 222 GLN A C 1
ATOM 1708 O O . GLN A 1 222 ? -0.705 3.123 -2.532 1.00 85.81 222 GLN A O 1
ATOM 1713 N N . VAL A 1 223 ? -2.609 2.678 -1.421 1.00 76.81 223 VAL A N 1
ATOM 1714 C CA . VAL A 1 223 ? -2.033 2.925 -0.090 1.00 76.81 223 VAL A CA 1
ATOM 1715 C C . VAL A 1 223 ? -0.933 1.910 0.237 1.00 76.81 223 VAL A C 1
ATOM 1717 O O . VAL A 1 223 ? 0.135 2.279 0.726 1.00 76.81 223 VAL A O 1
ATOM 1720 N N . LYS A 1 224 ? -1.149 0.628 -0.082 1.00 75.62 224 LYS A N 1
ATOM 1721 C CA . LYS A 1 224 ? -0.168 -0.441 0.169 1.00 75.62 224 LYS A CA 1
ATOM 1722 C C . LYS A 1 224 ? 1.036 -0.395 -0.782 1.00 75.62 224 LYS A C 1
ATOM 1724 O O . LYS A 1 224 ? 2.121 -0.817 -0.393 1.00 75.62 224 LYS A O 1
ATOM 1729 N N . THR A 1 225 ? 0.888 0.140 -1.996 1.00 75.56 225 THR A N 1
ATOM 1730 C CA . THR A 1 225 ? 1.968 0.232 -2.997 1.00 75.56 225 THR A CA 1
ATOM 1731 C C . THR A 1 225 ? 3.124 1.085 -2.489 1.00 75.56 225 THR A C 1
ATOM 1733 O O . THR A 1 225 ? 4.274 0.661 -2.594 1.00 75.56 225 THR A O 1
ATOM 1736 N N . ALA A 1 226 ? 2.841 2.227 -1.857 1.00 69.19 226 ALA A N 1
ATOM 1737 C CA . ALA A 1 226 ? 3.871 3.060 -1.233 1.00 69.19 226 ALA A CA 1
ATOM 1738 C C . ALA A 1 226 ? 4.649 2.299 -0.140 1.00 69.19 226 ALA A C 1
ATOM 1740 O O . ALA A 1 226 ? 5.869 2.414 -0.042 1.00 69.19 226 ALA A O 1
ATOM 1741 N N . ALA A 1 227 ? 3.965 1.465 0.649 1.00 65.62 227 ALA A N 1
ATOM 1742 C CA . ALA A 1 227 ? 4.608 0.646 1.672 1.00 65.62 227 ALA A CA 1
ATOM 1743 C C . ALA A 1 227 ? 5.491 -0.462 1.064 1.00 65.62 227 ALA A C 1
ATOM 1745 O O . ALA A 1 227 ? 6.657 -0.578 1.439 1.00 65.62 227 ALA A O 1
ATOM 1746 N N . ILE A 1 228 ? 4.981 -1.218 0.084 1.00 65.88 228 ILE A N 1
ATOM 1747 C CA . ILE A 1 228 ? 5.688 -2.347 -0.559 1.00 65.88 228 ILE A CA 1
ATOM 1748 C C . ILE A 1 228 ? 6.931 -1.886 -1.329 1.00 65.88 228 ILE A C 1
ATOM 1750 O O . ILE A 1 228 ? 7.953 -2.571 -1.340 1.00 65.88 228 ILE A O 1
ATOM 1754 N N . THR A 1 229 ? 6.843 -0.734 -1.991 1.00 65.69 229 THR A N 1
ATOM 1755 C CA . THR A 1 229 ? 7.942 -0.166 -2.785 1.00 65.69 229 THR A CA 1
ATOM 1756 C C . THR A 1 229 ? 9.013 0.497 -1.919 1.00 65.69 229 THR A C 1
ATOM 1758 O O . THR A 1 229 ? 10.174 0.563 -2.324 1.00 65.69 229 THR A O 1
ATOM 1761 N N . SER A 1 230 ? 8.652 0.946 -0.714 1.00 61.75 230 SER A N 1
ATOM 1762 C CA . SER A 1 230 ? 9.589 1.529 0.245 1.00 61.75 230 SER A CA 1
ATOM 1763 C C . SER A 1 230 ? 10.471 0.477 0.936 1.00 61.75 230 SER A C 1
ATOM 1765 O O . SER A 1 230 ? 10.123 -0.699 1.051 1.00 61.75 230 SER A O 1
ATOM 1767 N N . ASN A 1 231 ? 11.616 0.913 1.475 1.00 52.47 231 ASN A N 1
ATOM 1768 C CA . ASN A 1 231 ? 12.585 0.046 2.165 1.00 52.47 231 ASN A CA 1
ATOM 1769 C C . ASN A 1 231 ? 12.025 -0.696 3.396 1.00 52.47 231 ASN A C 1
ATOM 1771 O O . ASN A 1 231 ? 12.681 -1.614 3.887 1.00 52.47 231 ASN A O 1
ATOM 1775 N N . VAL A 1 232 ? 10.829 -0.346 3.876 1.00 44.19 232 VAL A N 1
ATOM 1776 C CA . VAL A 1 232 ? 10.184 -0.958 5.049 1.00 44.19 232 VAL A CA 1
ATOM 1777 C C . VAL A 1 232 ? 9.842 -2.435 4.822 1.00 44.19 232 VAL A C 1
ATOM 1779 O O . VAL A 1 232 ? 9.905 -3.223 5.757 1.00 44.19 232 VAL A O 1
ATOM 1782 N N . MET A 1 233 ? 9.585 -2.858 3.577 1.00 50.03 233 MET A N 1
ATOM 1783 C CA . MET A 1 233 ? 9.324 -4.272 3.245 1.00 50.03 233 MET A CA 1
ATOM 1784 C C . MET A 1 233 ? 10.547 -5.018 2.694 1.00 50.03 233 MET A C 1
ATOM 1786 O O . MET A 1 233 ? 10.431 -6.159 2.226 1.00 50.03 233 MET A O 1
ATOM 1790 N N . SER A 1 234 ? 11.731 -4.394 2.743 1.00 51.12 234 SER A N 1
ATOM 1791 C CA . SER A 1 234 ? 12.969 -4.996 2.234 1.00 51.12 234 SER A CA 1
ATOM 1792 C C . SER A 1 234 ? 13.371 -6.265 2.996 1.00 51.12 234 SER A C 1
ATOM 1794 O O . SER A 1 234 ? 13.958 -7.161 2.392 1.00 51.12 234 SER A O 1
ATOM 1796 N N . GLU A 1 235 ? 12.978 -6.402 4.269 1.00 46.25 235 GLU A N 1
ATOM 1797 C CA . GLU A 1 235 ? 13.213 -7.617 5.062 1.00 46.25 235 GLU A CA 1
ATOM 1798 C C . GLU A 1 235 ? 12.312 -8.790 4.635 1.00 46.25 235 GLU A C 1
ATOM 1800 O O . GLU A 1 235 ? 12.766 -9.932 4.608 1.00 46.25 235 GLU A O 1
ATOM 1805 N N . MET A 1 236 ? 11.064 -8.527 4.221 1.00 48.25 236 MET A N 1
ATOM 1806 C CA . MET A 1 236 ? 10.107 -9.569 3.807 1.00 48.25 236 MET A CA 1
ATOM 1807 C C . MET A 1 236 ? 10.284 -10.009 2.348 1.00 48.25 236 MET A C 1
ATOM 1809 O O . MET A 1 236 ? 10.079 -11.173 2.013 1.00 48.25 236 MET A O 1
ATOM 1813 N N . THR A 1 237 ? 10.669 -9.084 1.464 1.00 51.25 237 THR A N 1
ATOM 1814 C CA . THR A 1 237 ? 10.873 -9.349 0.023 1.00 51.25 237 THR A CA 1
ATOM 1815 C C . THR A 1 237 ? 12.346 -9.575 -0.344 1.00 51.25 237 THR A C 1
ATOM 1817 O O . THR A 1 237 ? 12.674 -9.834 -1.504 1.00 51.25 237 THR A O 1
ATOM 1820 N N . ALA A 1 238 ? 13.239 -9.508 0.650 1.00 50.78 238 ALA A N 1
ATOM 1821 C CA . ALA A 1 238 ? 14.693 -9.654 0.570 1.00 50.78 238 ALA A CA 1
ATOM 1822 C C . ALA A 1 238 ? 15.441 -8.611 -0.291 1.00 50.78 238 ALA A C 1
ATOM 1824 O O . ALA A 1 238 ? 16.669 -8.704 -0.396 1.00 50.78 238 ALA A O 1
ATOM 1825 N N . ARG A 1 239 ? 14.761 -7.642 -0.934 1.00 61.50 239 ARG A N 1
ATOM 1826 C CA . ARG A 1 239 ? 15.377 -6.596 -1.782 1.00 61.50 239 ARG A CA 1
ATOM 1827 C C . ARG A 1 239 ? 14.519 -5.328 -1.841 1.00 61.50 239 ARG A C 1
ATOM 1829 O O . ARG A 1 239 ? 13.308 -5.416 -1.986 1.00 61.50 239 ARG A O 1
ATOM 1836 N N . SER A 1 240 ? 15.161 -4.158 -1.803 1.00 68.56 240 SER A N 1
ATOM 1837 C CA . SER A 1 240 ? 14.495 -2.876 -2.077 1.00 68.56 240 SER A CA 1
ATOM 1838 C C . SER A 1 240 ? 13.997 -2.813 -3.527 1.00 68.56 240 SER A C 1
ATOM 1840 O O . SER A 1 240 ? 14.692 -3.257 -4.449 1.00 68.56 240 SER A O 1
ATOM 1842 N N . LEU A 1 241 ? 12.792 -2.270 -3.714 1.00 76.56 241 LEU A N 1
ATOM 1843 C CA . LEU A 1 241 ? 12.224 -1.959 -5.024 1.00 76.56 241 LEU A CA 1
ATOM 1844 C C . LEU A 1 241 ? 12.476 -0.505 -5.439 1.00 76.56 241 LEU A C 1
ATOM 1846 O O . LEU A 1 241 ? 12.207 -0.177 -6.585 1.00 76.56 241 LEU A O 1
ATOM 1850 N N . ASP A 1 242 ? 13.006 0.355 -4.569 1.00 73.69 242 ASP A N 1
ATOM 1851 C CA . ASP A 1 242 ? 13.364 1.731 -4.923 1.00 73.69 242 ASP A CA 1
ATOM 1852 C C . ASP A 1 242 ? 14.596 2.199 -4.110 1.00 73.69 242 ASP A C 1
ATOM 1854 O O . ASP A 1 242 ? 14.472 2.531 -2.927 1.00 73.69 242 ASP A O 1
ATOM 1858 N N . PRO A 1 243 ? 15.810 2.201 -4.700 1.00 80.19 243 PRO A N 1
ATOM 1859 C CA . PRO A 1 243 ? 16.090 1.897 -6.100 1.00 80.19 243 PRO A CA 1
ATOM 1860 C C . PRO A 1 243 ? 16.109 0.391 -6.408 1.00 80.19 243 PRO A C 1
ATOM 1862 O O . PRO A 1 243 ? 16.712 -0.408 -5.688 1.00 80.19 243 PRO A O 1
ATOM 1865 N N . LEU A 1 244 ? 15.550 0.009 -7.556 1.00 86.25 244 LEU A N 1
ATOM 1866 C CA . LEU A 1 244 ? 15.636 -1.353 -8.086 1.00 86.25 244 LEU A CA 1
ATOM 1867 C C . LEU A 1 244 ? 16.883 -1.509 -8.957 1.00 86.25 244 LEU A C 1
ATOM 1869 O O . LEU A 1 244 ? 17.106 -0.767 -9.910 1.00 86.25 244 LEU A O 1
ATOM 1873 N N . ILE A 1 245 ? 17.687 -2.528 -8.664 1.00 88.69 245 ILE A N 1
ATOM 1874 C CA . ILE A 1 245 ? 18.930 -2.803 -9.398 1.00 88.69 245 ILE A CA 1
ATOM 1875 C C . ILE A 1 245 ? 18.671 -3.731 -10.591 1.00 88.69 245 ILE A C 1
ATOM 1877 O O . ILE A 1 245 ? 17.949 -4.716 -10.454 1.00 88.69 245 ILE A O 1
ATOM 1881 N N . ILE A 1 246 ? 19.293 -3.484 -11.741 1.00 89.75 246 ILE A N 1
ATOM 1882 C CA . ILE A 1 246 ? 19.314 -4.380 -12.908 1.00 89.75 246 ILE A CA 1
ATOM 1883 C C . ILE A 1 246 ? 20.765 -4.778 -13.173 1.00 89.75 246 ILE A C 1
ATOM 1885 O O . ILE A 1 246 ? 21.603 -3.921 -13.445 1.00 89.75 246 ILE A O 1
ATOM 1889 N N . ASP A 1 247 ? 21.072 -6.074 -13.117 1.00 90.06 247 ASP A N 1
ATOM 1890 C CA . ASP A 1 247 ? 22.453 -6.541 -13.285 1.00 90.06 247 ASP A CA 1
ATOM 1891 C C . ASP A 1 247 ? 22.939 -6.313 -14.720 1.00 90.06 247 ASP A C 1
ATOM 1893 O O . ASP A 1 247 ? 23.929 -5.611 -14.939 1.00 90.06 247 ASP A O 1
ATOM 1897 N N . ALA A 1 248 ? 22.199 -6.863 -15.687 1.00 93.00 248 ALA A N 1
ATOM 1898 C CA . ALA A 1 248 ? 22.417 -6.662 -17.110 1.00 93.00 248 ALA A CA 1
ATOM 1899 C C . ALA A 1 248 ? 21.150 -6.951 -17.938 1.00 93.00 248 ALA A C 1
ATOM 1901 O O . ALA A 1 248 ? 20.312 -7.780 -17.558 1.00 93.00 248 ALA A O 1
ATOM 1902 N N . ALA A 1 249 ? 21.045 -6.293 -19.088 1.00 92.25 249 ALA A N 1
ATOM 1903 C CA . ALA A 1 249 ? 20.070 -6.534 -20.139 1.00 92.25 249 ALA A CA 1
ATOM 1904 C C . ALA A 1 249 ? 20.746 -6.359 -21.506 1.00 92.25 249 ALA A C 1
ATOM 1906 O O . ALA A 1 249 ? 21.427 -5.362 -21.745 1.00 92.25 249 ALA A O 1
ATOM 1907 N N . GLU A 1 250 ? 20.543 -7.327 -22.394 1.00 92.50 250 GLU A N 1
ATOM 1908 C CA . GLU A 1 250 ? 21.031 -7.280 -23.771 1.00 92.50 250 GLU A CA 1
ATOM 1909 C C . GLU A 1 250 ? 19.900 -6.799 -24.682 1.00 92.50 250 GLU A C 1
ATOM 1911 O O . GLU A 1 250 ? 18.767 -7.277 -24.593 1.00 92.50 250 GLU A O 1
ATOM 1916 N N . ILE A 1 251 ? 20.202 -5.831 -25.538 1.00 88.25 251 ILE A N 1
ATOM 1917 C CA . ILE A 1 251 ? 19.258 -5.183 -26.441 1.00 88.25 251 ILE A CA 1
ATOM 1918 C C . ILE A 1 251 ? 19.841 -5.276 -27.851 1.00 88.25 251 ILE A C 1
ATOM 1920 O O . ILE A 1 251 ? 20.969 -4.846 -28.089 1.00 88.25 251 ILE A O 1
ATOM 1924 N N . ASP A 1 252 ? 19.066 -5.811 -28.793 1.00 84.44 252 ASP A N 1
ATOM 1925 C CA . ASP A 1 252 ? 19.388 -5.747 -30.220 1.00 84.44 252 ASP A CA 1
ATOM 1926 C C . ASP A 1 252 ? 18.574 -4.621 -30.859 1.00 84.44 252 ASP A C 1
ATOM 1928 O O . ASP A 1 252 ? 17.365 -4.741 -31.055 1.00 84.44 252 ASP A O 1
ATOM 1932 N N . PHE A 1 253 ? 19.238 -3.500 -31.128 1.00 79.75 253 PHE A N 1
ATOM 1933 C CA . PHE A 1 253 ? 18.648 -2.318 -31.736 1.00 79.75 253 PHE A CA 1
ATOM 1934 C C . PHE A 1 253 ? 19.113 -2.193 -33.186 1.00 79.75 253 PHE A C 1
ATOM 1936 O O . PHE A 1 253 ? 20.196 -1.678 -33.453 1.00 79.75 253 PHE A O 1
ATOM 1943 N N . ALA A 1 254 ? 18.293 -2.637 -34.141 1.00 74.19 254 ALA A N 1
ATOM 1944 C CA . ALA A 1 254 ? 18.561 -2.470 -35.573 1.00 74.19 254 ALA A CA 1
ATOM 1945 C C . ALA A 1 254 ? 19.985 -2.912 -36.004 1.00 74.19 254 ALA A C 1
ATOM 1947 O O . ALA A 1 254 ? 20.623 -2.253 -36.828 1.00 74.19 254 ALA A O 1
ATOM 1948 N N . GLY A 1 255 ? 20.496 -4.019 -35.442 1.00 75.06 255 GLY A N 1
ATOM 1949 C CA . GLY A 1 255 ? 21.850 -4.521 -35.707 1.00 75.06 255 GLY A CA 1
ATOM 1950 C C . GLY A 1 255 ? 22.948 -3.921 -34.819 1.00 75.06 255 GLY A C 1
ATOM 1951 O O . GLY A 1 255 ? 24.128 -4.205 -35.040 1.00 75.06 255 GLY A O 1
ATOM 1952 N N . LEU A 1 256 ? 22.581 -3.110 -33.823 1.00 81.56 256 LEU A N 1
ATOM 1953 C CA . LEU A 1 256 ? 23.433 -2.700 -32.709 1.00 81.56 256 LEU A CA 1
ATOM 1954 C C . LEU A 1 256 ? 23.187 -3.612 -31.517 1.00 81.56 256 LEU A C 1
ATOM 1956 O O . LEU A 1 256 ? 22.072 -3.699 -31.009 1.00 81.56 256 LEU A O 1
ATOM 1960 N N . LYS A 1 257 ? 24.255 -4.233 -31.030 1.00 90.00 257 LYS A N 1
ATOM 1961 C CA . LYS A 1 257 ? 24.241 -4.970 -29.773 1.00 90.00 257 LYS A CA 1
ATOM 1962 C C . LYS A 1 257 ? 24.541 -3.995 -28.652 1.00 90.00 257 LYS A C 1
ATOM 1964 O O . LYS A 1 257 ? 25.653 -3.481 -28.566 1.00 90.00 257 LYS A O 1
ATOM 1969 N N . ILE A 1 258 ? 23.548 -3.733 -27.816 1.00 89.94 258 ILE A N 1
ATOM 1970 C CA . ILE A 1 258 ? 23.668 -2.856 -26.659 1.00 89.94 258 ILE A CA 1
ATOM 1971 C C . ILE A 1 258 ? 23.568 -3.716 -25.404 1.00 89.94 258 ILE A C 1
ATOM 1973 O O . ILE A 1 258 ? 22.560 -4.384 -25.188 1.00 89.94 258 ILE A O 1
ATOM 1977 N N . ASN A 1 259 ? 24.584 -3.672 -24.549 1.00 93.81 259 ASN A N 1
ATOM 1978 C CA . ASN A 1 259 ? 24.511 -4.258 -23.217 1.00 93.81 259 ASN A CA 1
ATOM 1979 C C . ASN A 1 259 ? 24.313 -3.136 -22.209 1.00 93.81 259 ASN A C 1
ATOM 1981 O O . ASN A 1 259 ? 25.204 -2.315 -22.014 1.00 93.81 259 ASN A O 1
ATOM 1985 N N . PHE A 1 260 ? 23.162 -3.108 -21.551 1.00 94.12 260 PHE A N 1
ATOM 1986 C CA . PHE A 1 260 ? 22.899 -2.217 -20.428 1.00 94.12 260 PHE A CA 1
ATOM 1987 C C . PHE A 1 260 ? 23.181 -2.962 -19.124 1.00 94.12 260 PHE A C 1
ATOM 1989 O O . PHE A 1 260 ? 22.681 -4.065 -18.935 1.00 94.12 260 PHE A O 1
ATOM 1996 N N . TYR A 1 261 ? 23.983 -2.403 -18.224 1.00 94.88 261 TYR A N 1
ATOM 1997 C CA . TYR A 1 261 ? 24.424 -3.086 -17.007 1.00 94.88 261 TYR A CA 1
ATOM 1998 C C . TYR A 1 261 ? 24.634 -2.116 -15.846 1.00 94.88 261 TYR A C 1
ATOM 2000 O O . TYR A 1 261 ? 24.811 -0.913 -16.042 1.00 94.88 261 TYR A O 1
ATOM 2008 N N . LYS A 1 262 ? 24.617 -2.648 -14.614 1.00 93.88 262 LYS A N 1
ATOM 2009 C CA . LYS A 1 262 ? 24.609 -1.838 -13.376 1.00 93.88 262 LYS A CA 1
ATOM 2010 C C . LYS A 1 262 ? 23.476 -0.805 -13.385 1.00 93.88 262 LYS A C 1
ATOM 2012 O O . LYS A 1 262 ? 23.675 0.355 -13.029 1.00 93.88 262 LYS A O 1
ATOM 2017 N N . GLY A 1 263 ? 22.309 -1.239 -13.847 1.00 93.38 263 GLY A N 1
ATOM 2018 C CA . GLY A 1 263 ? 21.115 -0.421 -13.921 1.00 93.38 263 GLY A CA 1
ATOM 2019 C C . GLY A 1 263 ? 20.551 -0.125 -12.538 1.00 93.38 263 GLY A C 1
ATOM 2020 O O . GLY A 1 263 ? 20.560 -0.982 -11.656 1.00 93.38 263 GLY A O 1
ATOM 2021 N N . VAL A 1 264 ? 20.035 1.080 -12.373 1.00 92.25 264 VAL A N 1
ATOM 2022 C CA . VAL A 1 264 ? 19.386 1.597 -11.176 1.00 92.25 264 VAL A CA 1
ATOM 2023 C C . VAL A 1 264 ? 18.100 2.262 -11.641 1.00 92.25 264 VAL A C 1
ATOM 2025 O O . VAL A 1 264 ? 18.136 3.306 -12.290 1.00 92.25 264 VAL A O 1
ATOM 2028 N N . VAL A 1 265 ? 16.973 1.633 -11.338 1.00 90.12 265 VAL A N 1
ATOM 2029 C CA . VAL A 1 265 ? 15.636 2.182 -11.564 1.00 90.12 265 VAL A CA 1
ATOM 2030 C C . VAL A 1 265 ? 15.214 2.917 -10.304 1.00 90.12 265 VAL A C 1
ATOM 2032 O O . VAL A 1 265 ? 15.309 2.359 -9.210 1.00 90.12 265 VAL A O 1
ATOM 2035 N N . LYS A 1 266 ? 14.765 4.157 -10.457 1.00 85.81 266 LYS A N 1
ATOM 2036 C CA . LYS A 1 266 ? 14.274 5.006 -9.367 1.00 85.81 266 LYS A CA 1
ATOM 2037 C C . LYS A 1 266 ? 12.798 5.329 -9.572 1.00 85.81 266 LYS A C 1
ATOM 2039 O O . LYS A 1 266 ? 12.278 5.162 -10.676 1.00 85.81 266 LYS A O 1
ATOM 2044 N N . SER A 1 267 ? 12.169 5.846 -8.519 1.00 78.62 267 SER A N 1
ATOM 2045 C CA . SER A 1 267 ? 10.804 6.392 -8.552 1.00 78.62 267 SER A CA 1
ATOM 2046 C C . SER A 1 267 ? 9.715 5.335 -8.745 1.00 78.62 267 SER A C 1
ATOM 2048 O O . SER A 1 267 ? 8.599 5.643 -9.157 1.00 78.62 267 SER A O 1
ATOM 2050 N N . LEU A 1 268 ? 10.007 4.083 -8.384 1.00 77.50 268 LEU A N 1
ATOM 2051 C CA . LEU A 1 268 ? 8.996 3.023 -8.341 1.00 77.50 268 LEU A CA 1
ATOM 2052 C C . LEU A 1 268 ? 8.030 3.220 -7.165 1.00 77.50 268 LEU A C 1
ATOM 2054 O O . LEU A 1 268 ? 6.886 2.786 -7.232 1.00 77.50 268 LEU A O 1
ATOM 2058 N N . SER A 1 269 ? 8.447 3.943 -6.126 1.00 74.06 269 SER A N 1
ATOM 2059 C CA . SER A 1 269 ? 7.553 4.414 -5.062 1.00 74.06 269 SER A CA 1
ATOM 2060 C C . SER A 1 269 ? 6.501 5.429 -5.524 1.00 74.06 269 SER A C 1
ATOM 2062 O O . SER A 1 269 ? 5.501 5.617 -4.838 1.00 74.06 269 SER A O 1
ATOM 2064 N N . GLY A 1 270 ? 6.696 6.050 -6.693 1.00 76.69 270 GLY A N 1
ATOM 2065 C CA . GLY A 1 270 ? 5.775 7.016 -7.293 1.00 76.69 270 GLY A CA 1
ATOM 2066 C C . GLY A 1 270 ? 4.686 6.409 -8.178 1.00 76.69 270 GLY A C 1
ATOM 2067 O O . GLY A 1 270 ? 4.040 7.158 -8.899 1.00 76.69 270 GLY A O 1
ATOM 2068 N N . PHE A 1 271 ? 4.496 5.083 -8.180 1.00 84.56 271 PHE A N 1
ATOM 2069 C CA . PHE A 1 271 ? 3.414 4.473 -8.955 1.00 84.56 271 PHE A CA 1
ATOM 2070 C C . PHE A 1 271 ? 2.035 4.908 -8.448 1.00 84.56 271 PHE A C 1
ATOM 2072 O O . PHE A 1 271 ? 1.673 4.695 -7.286 1.00 84.56 271 PHE A O 1
ATOM 2079 N N . GLU A 1 272 ? 1.250 5.445 -9.371 1.00 90.62 272 GLU A N 1
ATOM 2080 C CA . GLU A 1 272 ? -0.169 5.717 -9.208 1.00 90.62 272 GLU A CA 1
ATOM 2081 C C . GLU A 1 272 ? -0.958 4.557 -9.822 1.00 90.62 272 GLU A C 1
ATOM 2083 O O . GLU A 1 272 ? -0.801 4.214 -10.992 1.00 90.62 272 GLU A O 1
ATOM 2088 N N . VAL A 1 273 ? -1.763 3.892 -9.002 1.00 92.62 273 VAL A N 1
ATOM 2089 C CA . VAL A 1 273 ? -2.585 2.741 -9.359 1.00 92.62 273 VAL A CA 1
ATOM 2090 C C . VAL A 1 273 ? -3.916 3.261 -9.881 1.00 92.62 273 VAL A C 1
ATOM 2092 O O . VAL A 1 273 ? -4.763 3.724 -9.122 1.00 92.62 273 VAL A O 1
ATOM 2095 N N . ASP A 1 274 ? -4.098 3.155 -11.192 1.00 94.88 274 ASP A N 1
ATOM 2096 C CA . ASP A 1 274 ? -5.293 3.622 -11.889 1.00 94.88 274 ASP A CA 1
ATOM 2097 C C . ASP A 1 274 ? -6.482 2.690 -11.664 1.00 94.88 274 ASP A C 1
ATOM 2099 O O . ASP A 1 274 ? -7.623 3.140 -11.551 1.00 94.88 274 ASP A O 1
ATOM 2103 N N . LYS A 1 275 ? -6.230 1.374 -11.657 1.00 96.25 275 LYS A N 1
ATOM 2104 C CA . LYS A 1 275 ? -7.292 0.376 -11.527 1.00 96.25 275 LYS A CA 1
ATOM 2105 C C . LYS A 1 275 ? -6.782 -0.982 -11.070 1.00 96.25 275 LYS A C 1
ATOM 2107 O O . LYS A 1 275 ? -5.770 -1.468 -11.574 1.00 96.25 275 LYS A O 1
ATOM 2112 N N . VAL A 1 276 ? -7.550 -1.636 -10.204 1.00 96.12 276 VAL A N 1
ATOM 2113 C CA . VAL A 1 276 ? -7.370 -3.040 -9.832 1.00 96.12 276 VAL A CA 1
ATOM 2114 C C . VAL A 1 276 ? -8.680 -3.801 -9.975 1.00 96.12 276 VAL A C 1
ATOM 2116 O O . VAL A 1 276 ? -9.645 -3.516 -9.275 1.00 96.12 276 VAL A O 1
ATOM 2119 N N . ASP A 1 277 ? -8.682 -4.810 -10.842 1.00 95.88 277 ASP A N 1
ATOM 2120 C CA . ASP A 1 277 ? -9.791 -5.746 -11.007 1.00 95.88 277 ASP A CA 1
ATOM 2121 C C . ASP A 1 277 ? -9.354 -7.143 -10.543 1.00 95.88 277 ASP A C 1
ATOM 2123 O O . ASP A 1 277 ? -8.289 -7.632 -10.932 1.00 95.88 277 ASP A O 1
ATOM 2127 N N . ILE A 1 278 ? -10.186 -7.810 -9.743 1.00 96.06 278 ILE A N 1
ATOM 2128 C CA . ILE A 1 278 ? -10.009 -9.220 -9.381 1.00 96.06 278 ILE A CA 1
ATOM 2129 C C . ILE A 1 278 ? -11.190 -9.986 -9.963 1.00 96.06 278 ILE A C 1
ATOM 2131 O O . ILE A 1 278 ? -12.337 -9.706 -9.633 1.00 96.06 278 ILE A O 1
ATOM 2135 N N . ASP A 1 279 ? -10.906 -10.963 -10.818 1.00 95.25 279 ASP A N 1
ATOM 2136 C CA . ASP A 1 279 ? -11.894 -11.904 -11.333 1.00 95.25 279 ASP A CA 1
ATOM 2137 C C . ASP A 1 279 ? -11.714 -13.256 -10.619 1.00 95.25 279 ASP A C 1
ATOM 2139 O O . ASP A 1 279 ? -10.780 -14.004 -10.937 1.00 95.25 279 ASP A O 1
ATOM 2143 N N . PRO A 1 280 ? -12.583 -13.603 -9.650 1.00 91.56 280 PRO A N 1
ATOM 2144 C CA . PRO A 1 280 ? -12.497 -14.874 -8.934 1.00 91.56 280 PRO A CA 1
ATOM 2145 C C . PRO A 1 280 ? -12.804 -16.089 -9.814 1.00 91.56 280 PRO A C 1
ATOM 2147 O O . PRO A 1 280 ? -12.333 -17.187 -9.517 1.00 91.56 280 PRO A O 1
ATOM 2150 N N . GLN A 1 281 ? -13.596 -15.912 -10.878 1.00 92.88 281 GLN A N 1
ATOM 2151 C CA . GLN A 1 281 ? -13.999 -16.995 -11.777 1.00 92.88 281 GLN A CA 1
ATOM 2152 C C . GLN A 1 281 ? -12.855 -17.347 -12.725 1.00 92.88 281 GLN A C 1
ATOM 2154 O O . GLN A 1 281 ? -12.491 -18.516 -12.852 1.00 92.88 281 GLN A O 1
ATOM 2159 N N . ALA A 1 282 ? -12.242 -16.332 -13.338 1.00 95.38 282 ALA A N 1
ATOM 2160 C CA . ALA A 1 282 ? -11.056 -16.498 -14.174 1.00 95.38 282 ALA A CA 1
ATOM 2161 C C . ALA A 1 282 ? -9.767 -16.709 -13.359 1.00 95.38 282 ALA A C 1
ATOM 2163 O O . ALA A 1 282 ? -8.740 -17.081 -13.927 1.00 95.38 282 ALA A O 1
ATOM 2164 N N . ARG A 1 283 ? -9.816 -16.474 -12.039 1.00 96.44 283 ARG A N 1
ATOM 2165 C CA . ARG A 1 283 ? -8.664 -16.448 -11.122 1.00 96.44 283 ARG A CA 1
ATOM 2166 C C . ARG A 1 283 ? -7.547 -15.542 -11.622 1.00 96.44 283 ARG A C 1
ATOM 2168 O O . ARG A 1 283 ? -6.381 -15.930 -11.715 1.00 96.44 283 ARG A O 1
ATOM 2175 N N . GLN A 1 284 ? -7.931 -14.326 -11.979 1.00 97.25 284 GLN A N 1
ATOM 2176 C CA . GLN A 1 284 ? -7.042 -13.365 -12.605 1.00 97.25 284 GLN A CA 1
ATOM 2177 C C . GLN A 1 284 ? -7.140 -12.016 -11.904 1.00 97.25 284 GLN A C 1
ATOM 2179 O O . GLN A 1 284 ? -8.231 -11.523 -11.632 1.00 97.25 284 GLN A O 1
ATOM 2184 N N . MET A 1 285 ? -5.989 -11.414 -11.630 1.00 96.81 285 MET A N 1
ATOM 2185 C CA . MET A 1 285 ? -5.872 -10.050 -11.134 1.00 96.81 285 MET A CA 1
ATOM 2186 C C . MET A 1 285 ? -5.333 -9.163 -12.251 1.00 96.81 285 MET A C 1
ATOM 2188 O O . MET A 1 285 ? -4.345 -9.511 -12.901 1.00 96.81 285 MET A O 1
ATOM 2192 N N . ARG A 1 286 ? -5.969 -8.018 -12.477 1.00 97.69 286 ARG A N 1
ATOM 2193 C CA . ARG A 1 286 ? -5.536 -7.006 -13.439 1.00 97.69 286 ARG A CA 1
ATOM 2194 C C . ARG A 1 286 ? -5.204 -5.726 -12.691 1.00 97.69 286 ARG A C 1
ATOM 2196 O O . ARG A 1 286 ? -6.042 -5.228 -11.949 1.00 97.69 286 ARG A O 1
ATOM 2203 N N . VAL A 1 287 ? -4.002 -5.200 -12.897 1.00 96.25 287 VAL A N 1
ATOM 2204 C CA . VAL A 1 287 ? -3.534 -3.952 -12.278 1.00 96.25 287 VAL A CA 1
ATOM 2205 C C . VAL A 1 287 ? -3.086 -3.007 -13.378 1.00 96.25 287 VAL A C 1
ATOM 2207 O O . VAL A 1 287 ? -2.221 -3.369 -14.170 1.00 96.25 287 VAL A O 1
ATOM 2210 N N . VAL A 1 288 ? -3.659 -1.810 -13.420 1.00 96.69 288 VAL A N 1
ATOM 2211 C CA . VAL A 1 288 ? -3.241 -0.712 -14.296 1.00 96.69 288 VAL A CA 1
ATOM 2212 C C . VAL A 1 288 ? -2.635 0.369 -13.419 1.00 96.69 288 VAL A C 1
ATOM 2214 O O . VAL A 1 288 ? -3.235 0.746 -12.413 1.00 96.69 288 VAL A O 1
ATOM 2217 N N . ALA A 1 289 ? -1.445 0.830 -13.778 1.00 94.25 289 ALA A N 1
ATOM 2218 C CA . ALA A 1 289 ? -0.743 1.866 -13.043 1.00 94.25 289 ALA A CA 1
ATOM 2219 C C . ALA A 1 289 ? 0.103 2.730 -13.977 1.00 94.25 289 ALA A C 1
ATOM 2221 O O . ALA A 1 289 ? 0.492 2.300 -15.070 1.00 94.25 289 ALA A O 1
ATOM 2222 N N . HIS A 1 290 ? 0.463 3.918 -13.507 1.00 94.00 290 HIS A N 1
ATOM 2223 C CA . HIS A 1 290 ? 1.354 4.816 -14.214 1.00 94.00 290 HIS A CA 1
ATOM 2224 C C . HIS A 1 290 ? 2.361 5.493 -13.285 1.00 94.00 290 HIS A C 1
ATOM 2226 O O . HIS A 1 290 ? 2.170 5.570 -12.074 1.00 94.00 290 HIS A O 1
ATOM 2232 N N . THR A 1 291 ? 3.488 5.926 -13.848 1.00 91.62 291 THR A N 1
ATOM 2233 C CA . THR A 1 291 ? 4.519 6.671 -13.115 1.00 91.62 291 THR A CA 1
ATOM 2234 C C . THR A 1 291 ? 5.426 7.453 -14.062 1.00 91.62 291 THR A C 1
ATOM 2236 O O . THR A 1 291 ? 5.508 7.170 -15.262 1.00 91.62 291 THR A O 1
ATOM 2239 N N . ASP A 1 292 ? 6.175 8.394 -13.501 1.00 91.88 292 ASP A N 1
ATOM 2240 C CA . ASP A 1 292 ? 7.409 8.878 -14.102 1.00 91.88 292 ASP A CA 1
ATOM 2241 C C . ASP A 1 292 ? 8.562 7.961 -13.676 1.00 91.88 292 ASP A C 1
ATOM 2243 O O . ASP A 1 292 ? 8.831 7.785 -12.489 1.00 91.88 292 ASP A O 1
ATOM 2247 N N . ALA A 1 293 ? 9.269 7.383 -14.646 1.00 87.94 293 ALA A N 1
ATOM 2248 C CA . ALA A 1 293 ? 10.327 6.410 -14.387 1.00 87.94 293 ALA A CA 1
ATOM 2249 C C . ALA A 1 293 ? 11.684 6.938 -14.849 1.00 87.94 293 ALA A C 1
ATOM 2251 O O . ALA A 1 293 ? 11.796 7.492 -15.941 1.00 87.94 293 ALA A O 1
ATOM 2252 N N . SER A 1 294 ? 12.723 6.701 -14.048 1.00 90.69 294 SER A N 1
ATOM 2253 C CA . SER A 1 294 ? 14.109 7.001 -14.411 1.00 90.69 294 SER A CA 1
ATOM 2254 C C . SER A 1 294 ? 14.969 5.756 -14.260 1.00 90.69 294 SER A C 1
ATOM 2256 O O . SER A 1 294 ? 14.920 5.070 -13.233 1.00 90.69 294 SER A O 1
ATOM 2258 N N . VAL A 1 295 ? 15.759 5.460 -15.289 1.00 92.81 295 VAL A N 1
ATOM 2259 C CA . VAL A 1 295 ? 16.711 4.350 -15.302 1.00 92.81 295 VAL A CA 1
ATOM 2260 C C . VAL A 1 295 ? 18.095 4.888 -15.623 1.00 92.81 295 VAL A C 1
ATOM 2262 O O . VAL A 1 295 ? 18.331 5.433 -16.697 1.00 92.81 295 VAL A O 1
ATOM 2265 N N . GLN A 1 296 ? 19.030 4.688 -14.699 1.00 95.31 296 GLN A N 1
ATOM 2266 C CA . GLN A 1 296 ? 20.435 5.064 -14.852 1.00 95.31 296 GLN A CA 1
ATOM 2267 C C . GLN A 1 296 ? 21.304 3.811 -14.885 1.00 95.31 296 GLN A C 1
ATOM 2269 O O . GLN A 1 296 ? 21.013 2.841 -14.195 1.00 95.31 296 GLN A O 1
ATOM 2274 N N . GLY A 1 297 ? 22.390 3.804 -15.645 1.00 95.00 297 GLY A N 1
ATOM 2275 C CA . GLY A 1 297 ? 23.320 2.678 -15.653 1.00 95.00 297 GLY A CA 1
ATOM 2276 C C . GLY A 1 297 ? 24.490 2.886 -16.595 1.00 95.00 297 GLY A C 1
ATOM 2277 O O . GLY A 1 297 ? 24.773 4.000 -17.035 1.00 95.00 297 GLY A O 1
ATOM 2278 N N . ARG A 1 298 ? 25.184 1.796 -16.909 1.00 95.88 298 ARG A N 1
ATOM 2279 C CA . ARG A 1 298 ? 26.231 1.777 -17.929 1.00 95.88 298 ARG A CA 1
ATOM 2280 C C . ARG A 1 298 ? 25.736 1.059 -19.168 1.00 95.88 298 ARG A C 1
ATOM 2282 O O . ARG A 1 298 ? 24.955 0.117 -19.066 1.00 95.88 298 ARG A O 1
ATOM 2289 N N . TYR A 1 299 ? 26.210 1.493 -20.325 1.00 93.81 299 TYR A N 1
ATOM 2290 C CA . TYR A 1 299 ? 25.960 0.806 -21.580 1.00 93.81 299 TYR A CA 1
ATOM 2291 C C . TYR A 1 299 ? 27.277 0.490 -22.280 1.00 93.81 299 TYR A C 1
ATOM 2293 O O . TYR A 1 299 ? 28.223 1.273 -22.188 1.00 93.81 299 TYR A O 1
ATOM 2301 N N . SER A 1 300 ? 27.304 -0.640 -22.978 1.00 92.88 300 SER A N 1
ATOM 2302 C CA . SER A 1 300 ? 28.250 -0.923 -24.052 1.00 92.88 300 SER A CA 1
ATOM 2303 C C . SER A 1 300 ? 27.476 -1.089 -25.347 1.00 92.88 300 SER A C 1
ATOM 2305 O O . SER A 1 300 ? 26.380 -1.649 -25.340 1.00 92.88 300 SER A O 1
ATOM 2307 N N . ILE A 1 301 ? 27.999 -0.571 -26.450 1.00 89.88 301 ILE A N 1
ATOM 2308 C CA . ILE A 1 301 ? 27.376 -0.676 -27.768 1.00 89.88 301 ILE A CA 1
ATOM 2309 C C . ILE A 1 301 ? 28.401 -1.154 -28.784 1.00 89.88 301 ILE A C 1
ATOM 2311 O O . ILE A 1 301 ? 29.490 -0.594 -28.878 1.00 89.88 301 ILE A O 1
ATOM 2315 N N . ASP A 1 302 ? 28.031 -2.168 -29.559 1.00 89.56 302 ASP A N 1
ATOM 2316 C CA . ASP A 1 302 ? 28.822 -2.701 -30.663 1.00 89.56 302 ASP A CA 1
ATOM 2317 C C . ASP A 1 302 ? 27.945 -2.870 -31.911 1.00 89.56 302 ASP A C 1
ATOM 2319 O O . ASP A 1 302 ? 26.858 -3.451 -31.858 1.00 89.56 302 ASP A O 1
ATOM 2323 N N . GLY A 1 303 ? 28.398 -2.343 -33.048 1.00 85.94 303 GLY A N 1
ATOM 2324 C CA . GLY A 1 303 ? 27.744 -2.553 -34.339 1.00 85.94 303 GLY A CA 1
ATOM 2325 C C . GLY A 1 303 ? 27.969 -1.411 -35.322 1.00 85.94 303 GLY A C 1
ATOM 2326 O O . GLY A 1 303 ? 29.021 -0.773 -35.316 1.00 85.94 303 GLY A O 1
ATOM 2327 N N . LYS A 1 304 ? 27.001 -1.167 -36.215 1.00 78.56 304 LYS A N 1
ATOM 2328 C CA . LYS A 1 304 ? 27.107 -0.140 -37.264 1.00 78.56 304 LYS A CA 1
ATOM 2329 C C . LYS A 1 304 ? 25.955 0.856 -37.233 1.00 78.56 304 LYS A C 1
ATOM 2331 O O . LYS A 1 304 ? 24.802 0.465 -37.360 1.00 78.56 304 LYS A O 1
ATOM 2336 N N . VAL A 1 305 ? 26.275 2.148 -37.192 1.00 70.44 305 VAL A N 1
ATOM 2337 C CA . VAL A 1 305 ? 25.305 3.246 -37.343 1.00 70.44 305 VAL A CA 1
ATOM 2338 C C . VAL A 1 305 ? 25.733 4.131 -38.501 1.00 70.44 305 VAL A C 1
ATOM 2340 O O . VAL A 1 305 ? 26.868 4.596 -38.539 1.00 70.44 305 VAL A O 1
ATOM 2343 N N . LEU A 1 306 ? 24.828 4.365 -39.458 1.00 64.31 306 LEU A N 1
ATOM 2344 C CA . LEU A 1 306 ? 25.081 5.222 -40.630 1.00 64.31 306 LEU A CA 1
ATOM 2345 C C . LEU A 1 306 ? 26.375 4.854 -41.394 1.00 64.31 306 LEU A C 1
ATOM 2347 O O . LEU A 1 306 ? 27.061 5.719 -41.928 1.00 64.31 306 LEU A O 1
ATOM 2351 N N . GLY A 1 307 ? 26.725 3.563 -41.428 1.00 68.94 307 GLY A N 1
ATOM 2352 C CA . GLY A 1 307 ? 27.934 3.054 -42.087 1.00 68.94 307 GLY A CA 1
ATOM 2353 C C . GLY A 1 307 ? 29.217 3.098 -41.245 1.00 68.94 307 GLY A C 1
ATOM 2354 O O . GLY A 1 307 ? 30.213 2.504 -41.656 1.00 68.94 307 GLY A O 1
ATOM 2355 N N . PHE A 1 308 ? 29.200 3.718 -40.062 1.00 68.69 308 PHE A N 1
ATOM 2356 C CA . PHE A 1 308 ? 30.331 3.739 -39.132 1.00 68.69 308 PHE A CA 1
ATOM 2357 C C . PHE A 1 308 ? 30.246 2.584 -38.138 1.00 68.69 308 PHE A C 1
ATOM 2359 O O . PHE A 1 308 ? 29.180 2.331 -37.580 1.00 68.69 308 PHE A O 1
ATOM 2366 N N . ASN A 1 309 ? 31.373 1.909 -37.891 1.00 78.56 309 ASN A N 1
ATOM 2367 C CA . ASN A 1 309 ? 31.484 0.973 -36.775 1.00 78.56 309 ASN A CA 1
ATOM 2368 C C . ASN A 1 309 ? 31.495 1.766 -35.464 1.00 78.56 309 ASN A C 1
ATOM 2370 O O . ASN A 1 309 ? 32.306 2.680 -35.306 1.00 78.56 309 ASN A O 1
ATOM 2374 N N . ILE A 1 310 ? 30.623 1.399 -34.534 1.00 80.69 310 ILE A N 1
ATOM 2375 C CA . ILE A 1 310 ? 30.597 1.919 -33.172 1.00 80.69 310 ILE A CA 1
ATOM 2376 C C . ILE A 1 310 ? 30.974 0.772 -32.243 1.00 80.69 310 ILE A C 1
ATOM 2378 O O . ILE A 1 310 ? 30.385 -0.300 -32.320 1.00 80.69 310 ILE A O 1
ATOM 2382 N N . ASN A 1 311 ? 31.961 1.023 -31.390 1.00 86.81 311 ASN A N 1
ATOM 2383 C CA . ASN A 1 311 ? 32.316 0.195 -30.247 1.00 86.81 311 ASN A CA 1
ATOM 2384 C C . ASN A 1 311 ? 32.625 1.166 -29.107 1.00 86.81 311 ASN A C 1
ATOM 2386 O O . ASN A 1 311 ? 33.679 1.804 -29.117 1.00 86.81 311 ASN A O 1
ATOM 2390 N N . GLN A 1 312 ? 31.634 1.421 -28.258 1.00 88.75 312 GLN A N 1
ATOM 2391 C CA . GLN A 1 312 ? 31.706 2.460 -27.232 1.00 88.75 312 GLN A CA 1
ATOM 2392 C C . GLN A 1 312 ? 31.098 1.976 -25.926 1.00 88.75 312 GLN A C 1
ATOM 2394 O O . GLN A 1 312 ? 30.194 1.143 -25.915 1.00 88.75 312 GLN A O 1
ATOM 2399 N N . ASP A 1 313 ? 31.572 2.568 -24.838 1.00 91.56 313 ASP A N 1
ATOM 2400 C CA . ASP A 1 313 ? 31.068 2.366 -23.490 1.00 91.56 313 ASP A CA 1
ATOM 2401 C C . ASP A 1 313 ? 30.788 3.722 -22.857 1.00 91.56 313 ASP A C 1
ATOM 2403 O O . ASP A 1 313 ? 31.578 4.657 -22.994 1.00 91.56 313 ASP A O 1
ATOM 2407 N N . GLY A 1 314 ? 29.709 3.820 -22.090 1.00 93.19 314 GLY A N 1
ATOM 2408 C CA . GLY A 1 314 ? 29.371 5.067 -21.423 1.00 93.19 314 GLY A CA 1
ATOM 2409 C C . GLY A 1 314 ? 28.352 4.908 -20.308 1.00 93.19 314 GLY A C 1
ATOM 2410 O O . GLY A 1 314 ? 27.967 3.800 -19.924 1.00 93.19 314 GLY A O 1
ATOM 2411 N N . ASN A 1 315 ? 27.929 6.048 -19.772 1.00 95.00 315 ASN A N 1
ATOM 2412 C CA . ASN A 1 315 ? 26.790 6.124 -18.864 1.00 95.00 315 ASN A CA 1
ATOM 2413 C C . ASN A 1 315 ? 25.518 6.352 -19.680 1.00 95.00 315 ASN A C 1
ATOM 2415 O O . ASN A 1 315 ? 25.537 7.109 -20.648 1.00 95.00 315 ASN A O 1
ATOM 2419 N N . ALA A 1 316 ? 24.430 5.711 -19.281 1.00 93.81 316 ALA A N 1
ATOM 2420 C CA . ALA A 1 316 ? 23.112 5.906 -19.859 1.00 93.81 316 ALA A CA 1
ATOM 2421 C C . ALA A 1 316 ? 22.145 6.369 -18.771 1.00 93.81 316 ALA A C 1
ATOM 2423 O O . ALA A 1 316 ? 22.134 5.819 -17.668 1.00 93.81 316 ALA A O 1
ATOM 2424 N N . GLU A 1 317 ? 21.323 7.349 -19.109 1.00 94.31 317 GLU A N 1
ATOM 2425 C CA . GLU A 1 317 ? 20.164 7.776 -18.339 1.00 94.31 317 GLU A CA 1
ATOM 2426 C C . GLU A 1 317 ? 18.968 7.855 -19.287 1.00 94.31 317 GLU A C 1
ATOM 2428 O O . GLU A 1 317 ? 19.068 8.391 -20.394 1.00 94.31 317 GLU A O 1
ATOM 2433 N N . VAL A 1 318 ? 17.866 7.233 -18.881 1.00 92.62 318 VAL A N 1
ATOM 2434 C CA . VAL A 1 318 ? 16.618 7.187 -19.637 1.00 92.62 318 VAL A CA 1
ATOM 2435 C C . VAL A 1 318 ? 15.491 7.577 -18.700 1.00 92.62 318 VAL A C 1
ATOM 2437 O O . VAL A 1 318 ? 15.207 6.859 -17.741 1.00 92.62 318 VAL A O 1
ATOM 2440 N N . ASP A 1 319 ? 14.836 8.688 -19.012 1.00 92.94 319 ASP A N 1
ATOM 2441 C CA . ASP A 1 319 ? 13.710 9.210 -18.248 1.00 92.94 319 ASP A CA 1
ATOM 2442 C C . ASP A 1 319 ? 12.436 9.104 -19.080 1.00 92.94 319 ASP A C 1
ATOM 2444 O O . ASP A 1 319 ? 12.358 9.620 -20.193 1.00 92.94 319 ASP A O 1
ATOM 2448 N N . SER A 1 320 ? 11.416 8.441 -18.547 1.00 92.19 320 SER A N 1
ATOM 2449 C CA . SER A 1 320 ? 10.098 8.332 -19.164 1.00 92.19 320 SER A CA 1
ATOM 2450 C C . SER A 1 320 ? 9.083 9.128 -18.362 1.00 92.19 320 SER A C 1
ATOM 2452 O O . SER A 1 320 ? 8.990 8.978 -17.144 1.00 92.19 320 SER A O 1
ATOM 2454 N N . LYS A 1 321 ? 8.285 9.933 -19.063 1.00 91.94 321 LYS A N 1
ATOM 2455 C CA . LYS A 1 321 ? 7.150 10.662 -18.495 1.00 91.94 321 LYS A CA 1
ATOM 2456 C C . LYS A 1 321 ? 5.843 9.943 -18.788 1.00 91.94 321 LYS A C 1
ATOM 2458 O O . LYS A 1 321 ? 5.607 9.567 -19.942 1.00 91.94 321 LYS A O 1
ATOM 2463 N N . ASN A 1 322 ? 5.021 9.770 -17.754 1.00 91.50 322 ASN A N 1
ATOM 2464 C CA . ASN A 1 322 ? 3.725 9.096 -17.833 1.00 91.50 322 ASN A CA 1
ATOM 2465 C C . ASN A 1 322 ? 3.834 7.714 -18.513 1.00 91.50 322 ASN A C 1
ATOM 2467 O O . ASN A 1 322 ? 3.237 7.433 -19.561 1.00 91.50 322 ASN A O 1
ATOM 2471 N N . PHE A 1 323 ? 4.708 6.877 -17.952 1.00 92.19 323 PHE A N 1
ATOM 2472 C CA . PHE A 1 323 ? 4.845 5.473 -18.314 1.00 92.19 323 PHE A CA 1
ATOM 2473 C C . PHE A 1 323 ? 3.672 4.700 -17.718 1.00 92.19 323 PHE A C 1
ATOM 2475 O O . PHE A 1 323 ? 3.543 4.632 -16.499 1.00 92.19 323 PHE A O 1
ATOM 2482 N N . GLN A 1 324 ? 2.839 4.112 -18.570 1.00 93.88 324 GLN A N 1
ATOM 2483 C CA . GLN A 1 324 ? 1.711 3.281 -18.167 1.00 93.88 324 GLN A CA 1
ATOM 2484 C C . GLN A 1 324 ? 2.062 1.811 -18.308 1.00 93.88 324 GLN A C 1
ATOM 2486 O O . GLN A 1 324 ? 2.647 1.393 -19.310 1.00 93.88 324 GLN A O 1
ATOM 2491 N N . ILE A 1 325 ? 1.654 1.019 -17.327 1.00 94.62 325 ILE A N 1
ATOM 2492 C CA . ILE A 1 325 ? 1.825 -0.424 -17.321 1.00 94.62 325 ILE A CA 1
ATOM 2493 C C . ILE A 1 325 ? 0.542 -1.103 -16.863 1.00 94.62 325 ILE A C 1
ATOM 2495 O O . ILE A 1 325 ? -0.128 -0.674 -15.927 1.00 94.62 325 ILE A O 1
ATOM 2499 N N . GLU A 1 326 ? 0.215 -2.194 -17.537 1.00 97.12 326 GLU A N 1
ATOM 2500 C CA . GLU A 1 326 ? -0.867 -3.085 -17.162 1.00 97.12 326 GLU A CA 1
ATOM 2501 C C . GLU A 1 326 ? -0.287 -4.468 -16.904 1.00 97.12 326 GLU A C 1
ATOM 2503 O O . GLU A 1 326 ? 0.381 -5.029 -17.771 1.00 97.12 326 GLU A O 1
ATOM 2508 N N . PHE A 1 327 ? -0.563 -5.015 -15.725 1.00 97.38 327 PHE A N 1
ATOM 2509 C CA . PHE A 1 327 ? -0.267 -6.389 -15.357 1.00 97.38 327 PHE A CA 1
ATOM 2510 C C . PHE A 1 327 ? -1.534 -7.229 -15.377 1.00 97.38 327 PHE A C 1
ATOM 2512 O O . PHE A 1 327 ? -2.561 -6.838 -14.825 1.00 97.38 327 PHE A O 1
ATOM 2519 N N . VAL A 1 328 ? -1.418 -8.430 -15.931 1.00 98.06 328 VAL A N 1
ATOM 2520 C CA . VAL A 1 328 ? -2.423 -9.486 -15.851 1.00 98.06 328 VAL A CA 1
ATOM 2521 C C . VAL A 1 328 ? -1.785 -10.688 -15.170 1.00 98.06 328 VAL A C 1
ATOM 2523 O O . VAL A 1 328 ? -0.845 -11.284 -15.696 1.00 98.06 328 VAL A O 1
ATOM 2526 N N . MET A 1 329 ? -2.266 -11.024 -13.978 1.00 98.19 329 MET A N 1
ATOM 2527 C CA . MET A 1 329 ? -1.638 -11.975 -13.065 1.00 98.19 329 MET A CA 1
ATOM 2528 C C . MET A 1 329 ? -2.622 -13.092 -12.701 1.00 98.19 329 MET A C 1
ATOM 2530 O O . MET A 1 329 ? -3.541 -12.857 -11.912 1.00 98.19 329 MET A O 1
ATOM 2534 N N . PRO A 1 330 ? -2.467 -14.310 -13.249 1.00 98.25 330 PRO A N 1
ATOM 2535 C CA . PRO A 1 330 ? -3.202 -15.468 -12.755 1.00 98.25 330 PRO A CA 1
ATOM 2536 C C . PRO A 1 330 ? -2.789 -15.803 -11.318 1.00 98.25 330 PRO A C 1
ATOM 2538 O O . PRO A 1 330 ? -1.604 -15.736 -10.969 1.00 98.25 330 PRO A O 1
ATOM 2541 N N . PHE A 1 331 ? -3.751 -16.214 -10.498 1.00 97.75 331 PHE A N 1
ATOM 2542 C CA . PHE A 1 331 ? -3.528 -16.581 -9.102 1.00 97.75 331 PHE A CA 1
ATOM 2543 C C . PHE A 1 331 ? -4.211 -17.901 -8.736 1.00 97.75 331 PHE A C 1
ATOM 2545 O O . PHE A 1 331 ? -5.162 -18.330 -9.379 1.00 97.75 331 PHE A O 1
ATOM 2552 N N . ASP A 1 332 ? -3.755 -18.524 -7.653 1.00 97.62 332 ASP A N 1
ATOM 2553 C CA . ASP A 1 332 ? -4.547 -19.496 -6.898 1.00 97.62 332 ASP A CA 1
ATOM 2554 C C . ASP A 1 332 ? -4.783 -18.998 -5.474 1.00 97.62 332 ASP A C 1
ATOM 2556 O O . ASP A 1 332 ? -4.072 -18.126 -4.976 1.00 97.62 332 ASP A O 1
ATOM 2560 N N . VAL A 1 333 ? -5.773 -19.592 -4.809 1.00 96.44 333 VAL A N 1
ATOM 2561 C CA . VAL A 1 333 ? -5.958 -19.454 -3.365 1.00 96.44 333 VAL A CA 1
ATOM 2562 C C . VAL A 1 333 ? -5.346 -20.674 -2.693 1.00 96.44 333 VAL A C 1
ATOM 2564 O O . VAL A 1 333 ? -5.781 -21.803 -2.930 1.00 96.44 333 VAL A O 1
ATOM 2567 N N . VAL A 1 334 ? -4.328 -20.448 -1.869 1.00 96.38 334 VAL A N 1
ATOM 2568 C CA . VAL A 1 334 ? -3.622 -21.500 -1.128 1.00 96.38 334 VAL A CA 1
ATOM 2569 C C . VAL A 1 334 ? -3.728 -21.261 0.373 1.00 96.38 334 VAL A C 1
ATOM 2571 O O . VAL A 1 334 ? -4.181 -20.208 0.816 1.00 96.38 334 VAL A O 1
ATOM 2574 N N . LYS A 1 335 ? -3.341 -22.262 1.162 1.00 94.00 335 LYS A N 1
ATOM 2575 C CA . LYS A 1 335 ? -3.319 -22.182 2.621 1.00 94.00 335 LYS A CA 1
ATOM 2576 C C . LYS A 1 335 ? -1.926 -21.777 3.099 1.00 94.00 335 LYS A C 1
ATOM 2578 O O . LYS A 1 335 ? -0.950 -22.404 2.691 1.00 94.00 335 LYS A O 1
ATOM 2583 N N . ASP A 1 336 ? -1.840 -20.755 3.947 1.00 86.56 336 ASP A N 1
ATOM 2584 C CA . ASP A 1 336 ? -0.599 -20.404 4.644 1.00 86.56 336 ASP A CA 1
ATOM 2585 C C . ASP A 1 336 ? -0.268 -21.421 5.758 1.00 86.56 336 ASP A C 1
ATOM 2587 O O . ASP A 1 336 ? -1.006 -22.383 5.999 1.00 86.56 336 ASP A O 1
ATOM 2591 N N . ALA A 1 337 ? 0.846 -21.208 6.467 1.00 80.69 337 ALA A N 1
ATOM 2592 C CA . ALA A 1 337 ? 1.278 -22.076 7.567 1.00 80.69 337 ALA A CA 1
ATOM 2593 C C . ALA A 1 337 ? 0.275 -22.155 8.738 1.00 80.69 337 ALA A C 1
ATOM 2595 O O . ALA A 1 337 ? 0.344 -23.087 9.538 1.00 80.69 337 ALA A O 1
ATOM 2596 N N . LEU A 1 338 ? -0.650 -21.196 8.836 1.00 82.19 338 LEU A N 1
ATOM 2597 C CA . LEU A 1 338 ? -1.694 -21.115 9.858 1.00 82.19 338 LEU A CA 1
ATOM 2598 C C . LEU A 1 338 ? -3.058 -21.610 9.340 1.00 82.19 338 LEU A C 1
ATOM 2600 O O . LEU A 1 338 ? -4.048 -21.556 10.065 1.00 82.19 338 LEU A O 1
AT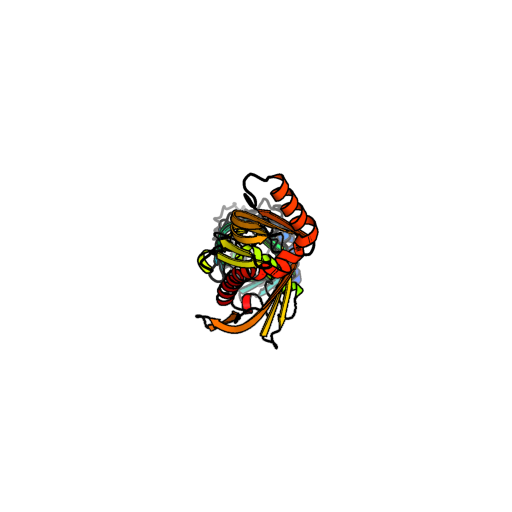OM 2604 N N . GLY A 1 339 ? -3.137 -22.105 8.099 1.00 88.00 339 GLY A N 1
ATOM 2605 C CA . GLY A 1 339 ? -4.378 -22.589 7.493 1.00 88.00 339 GLY A CA 1
ATOM 2606 C C . GLY A 1 339 ? -5.317 -21.485 6.983 1.00 88.00 339 GLY A C 1
ATOM 2607 O O . GLY A 1 339 ? -6.493 -21.757 6.704 1.00 88.00 339 GLY A O 1
ATOM 2608 N N . ARG A 1 340 ? -4.827 -20.254 6.814 1.00 90.12 340 ARG A N 1
ATOM 2609 C CA . ARG A 1 340 ? -5.579 -19.114 6.263 1.00 90.12 340 ARG A CA 1
ATOM 2610 C C . ARG A 1 340 ? -5.432 -19.053 4.745 1.00 90.12 340 ARG A C 1
ATOM 2612 O O . ARG A 1 340 ? -4.433 -19.509 4.198 1.00 90.12 340 ARG A O 1
ATOM 2619 N N . ASN A 1 341 ? -6.453 -18.546 4.057 1.00 91.75 341 ASN A N 1
ATOM 2620 C CA . ASN A 1 341 ? -6.433 -18.426 2.598 1.00 91.75 341 ASN A CA 1
ATOM 2621 C C . ASN A 1 341 ? -5.580 -17.223 2.184 1.00 91.75 341 ASN A C 1
ATOM 2623 O O . ASN A 1 341 ? -5.855 -16.120 2.637 1.00 91.75 341 ASN A O 1
ATOM 2627 N N . VAL A 1 342 ? -4.607 -17.421 1.299 1.00 92.62 342 VAL A N 1
ATOM 2628 C CA . VAL A 1 342 ? -3.734 -16.370 0.747 1.00 92.62 342 VAL A CA 1
ATOM 2629 C C . VAL A 1 342 ? -3.691 -16.467 -0.779 1.00 92.62 342 VAL A C 1
ATOM 2631 O O . VAL A 1 342 ? -3.935 -17.542 -1.341 1.00 92.62 342 VAL A O 1
ATOM 2634 N N . PHE A 1 343 ? -3.377 -15.365 -1.464 1.00 94.69 343 PHE A N 1
ATOM 2635 C CA . PHE A 1 343 ? -3.166 -15.384 -2.914 1.00 94.69 343 PHE A CA 1
ATOM 2636 C C . PHE A 1 343 ? -1.755 -15.881 -3.254 1.00 94.69 343 PHE A C 1
ATOM 2638 O O . PHE A 1 343 ? -0.763 -15.341 -2.772 1.00 94.69 343 PHE A O 1
ATOM 2645 N N . ASP A 1 344 ? -1.656 -16.861 -4.153 1.00 95.88 344 ASP A N 1
ATOM 2646 C CA . ASP A 1 344 ? -0.397 -17.283 -4.773 1.00 95.88 344 ASP A CA 1
ATOM 2647 C C . ASP A 1 344 ? -0.411 -16.953 -6.268 1.00 95.88 344 ASP A C 1
ATOM 2649 O O . ASP A 1 344 ? -1.023 -17.661 -7.074 1.00 95.88 344 ASP A O 1
ATOM 2653 N N . LEU A 1 345 ? 0.271 -15.869 -6.641 1.00 96.12 345 LEU A N 1
ATOM 2654 C CA . LEU A 1 345 ? 0.414 -15.464 -8.038 1.00 96.12 345 LEU A CA 1
ATOM 2655 C C . LEU A 1 345 ? 1.258 -16.488 -8.811 1.00 96.12 345 LEU A C 1
ATOM 2657 O O . LEU A 1 345 ? 2.391 -16.791 -8.436 1.00 96.12 345 LEU A O 1
ATOM 2661 N N . LYS A 1 346 ? 0.739 -17.002 -9.928 1.00 96.69 346 LYS A N 1
ATOM 2662 C CA . LYS A 1 346 ? 1.399 -18.063 -10.715 1.00 96.69 346 LYS A CA 1
ATOM 2663 C C . LYS A 1 346 ? 2.315 -17.542 -11.811 1.00 96.69 346 LYS A C 1
ATOM 2665 O O . LYS A 1 346 ? 3.219 -18.249 -12.250 1.00 96.69 346 LYS A O 1
ATOM 2670 N N . GLY A 1 347 ? 2.092 -16.311 -12.241 1.00 96.38 347 GLY A N 1
ATOM 2671 C CA . GLY A 1 347 ? 2.867 -15.646 -13.273 1.00 96.38 347 GLY A CA 1
ATOM 2672 C C . GLY A 1 347 ? 2.254 -14.296 -13.598 1.00 96.38 347 GLY A C 1
ATOM 2673 O O . GLY A 1 347 ? 1.343 -13.837 -12.911 1.00 96.38 347 GLY A O 1
ATOM 2674 N N . TYR A 1 348 ? 2.750 -13.671 -14.658 1.00 97.81 348 TYR A N 1
ATOM 2675 C CA . TYR A 1 348 ? 2.227 -12.402 -15.133 1.00 97.81 348 TYR A CA 1
ATOM 2676 C C . TYR A 1 348 ? 2.428 -12.261 -16.638 1.00 97.81 348 TYR A C 1
ATOM 2678 O O . TYR A 1 348 ? 3.382 -12.782 -17.219 1.00 97.81 348 TYR A O 1
ATOM 2686 N N . GLN A 1 349 ? 1.522 -11.521 -17.254 1.00 97.62 349 GLN A N 1
ATOM 2687 C CA . GLN A 1 349 ? 1.716 -10.861 -18.533 1.00 97.62 349 GLN A CA 1
ATOM 2688 C C . GLN A 1 349 ? 1.667 -9.362 -18.280 1.00 97.62 349 GLN A C 1
ATOM 2690 O O . GLN A 1 349 ? 1.013 -8.918 -17.334 1.00 97.62 349 GLN A O 1
ATOM 2695 N N . TYR A 1 350 ? 2.363 -8.584 -19.101 1.00 97.25 350 TYR A N 1
ATOM 2696 C CA . TYR A 1 350 ? 2.265 -7.139 -19.012 1.00 97.25 350 TYR A CA 1
ATOM 2697 C C . TYR A 1 350 ? 2.270 -6.483 -20.385 1.00 97.25 350 TYR A C 1
ATOM 2699 O O . TYR A 1 350 ? 2.915 -6.959 -21.324 1.00 97.25 350 TYR A O 1
ATOM 2707 N N . THR A 1 351 ? 1.567 -5.364 -20.467 1.00 95.88 351 THR A N 1
ATOM 2708 C CA . THR A 1 351 ? 1.646 -4.413 -21.574 1.00 95.88 351 THR A CA 1
ATOM 2709 C C . THR A 1 351 ? 2.038 -3.055 -21.028 1.00 95.88 351 THR A C 1
ATOM 2711 O O . THR A 1 351 ? 1.766 -2.752 -19.870 1.00 95.88 351 THR A O 1
ATOM 2714 N N . TYR A 1 352 ? 2.681 -2.233 -21.845 1.00 93.81 352 TYR A N 1
ATOM 2715 C CA . TYR A 1 352 ? 3.104 -0.904 -21.436 1.00 93.81 352 TYR A CA 1
ATOM 2716 C C . TYR A 1 352 ? 2.951 0.090 -22.579 1.00 93.81 352 TYR A C 1
ATOM 2718 O O . TYR A 1 352 ? 3.006 -0.282 -23.753 1.00 93.81 352 TYR A O 1
ATOM 2726 N N . ASP A 1 353 ? 2.776 1.355 -22.222 1.00 91.50 353 ASP A N 1
ATOM 2727 C CA . ASP A 1 353 ? 2.714 2.470 -23.156 1.00 91.50 353 ASP A CA 1
ATOM 2728 C C . ASP A 1 353 ? 3.351 3.715 -22.533 1.00 91.50 353 ASP A C 1
ATOM 2730 O O . ASP A 1 353 ? 3.416 3.862 -21.316 1.00 91.50 353 ASP A O 1
ATOM 2734 N N . ILE A 1 354 ? 3.830 4.628 -23.372 1.00 90.56 354 ILE A N 1
ATOM 2735 C CA . ILE A 1 354 ? 4.440 5.883 -22.935 1.00 90.56 354 ILE A CA 1
ATOM 2736 C C . ILE A 1 354 ? 3.576 7.023 -23.448 1.00 90.56 354 ILE A C 1
ATOM 2738 O O . ILE A 1 354 ? 3.583 7.352 -24.643 1.00 90.56 354 ILE A O 1
ATOM 2742 N N . LYS A 1 355 ? 2.827 7.658 -22.547 1.00 89.69 355 LYS A N 1
ATOM 2743 C CA . LYS A 1 355 ? 1.843 8.667 -22.948 1.00 89.69 355 LYS A CA 1
ATOM 2744 C C . LYS A 1 355 ? 2.477 9.993 -23.330 1.00 89.69 355 LYS A C 1
ATOM 2746 O O . LYS A 1 355 ? 2.047 10.577 -24.326 1.00 89.69 355 LYS A O 1
ATOM 2751 N N . ASP A 1 356 ? 3.593 10.368 -22.711 1.00 90.38 356 ASP A N 1
ATOM 2752 C CA . ASP A 1 356 ? 4.164 11.701 -22.917 1.00 90.38 356 ASP A CA 1
ATOM 2753 C C . ASP A 1 356 ? 5.451 11.677 -23.738 1.00 90.38 356 ASP A C 1
ATOM 2755 O O . ASP A 1 356 ? 5.404 11.880 -24.954 1.00 90.38 356 ASP A O 1
ATOM 2759 N N . ARG A 1 357 ? 6.606 11.428 -23.115 1.00 88.44 357 ARG A N 1
ATOM 2760 C CA . ARG A 1 357 ? 7.905 11.407 -23.803 1.00 88.44 357 ARG A CA 1
ATOM 2761 C C . ARG A 1 357 ? 8.921 10.528 -23.085 1.00 88.44 357 ARG A C 1
ATOM 2763 O O . ARG A 1 357 ? 8.750 10.214 -21.911 1.00 88.44 357 ARG A O 1
ATOM 2770 N N . VAL A 1 358 ? 9.990 10.197 -23.805 1.00 91.50 358 VAL A N 1
ATOM 2771 C CA . VAL A 1 358 ? 11.193 9.575 -23.247 1.00 91.50 358 VAL A CA 1
ATOM 2772 C C . VAL A 1 358 ? 12.397 10.438 -23.601 1.00 91.50 358 VAL A C 1
ATOM 2774 O O . VAL A 1 358 ? 12.587 10.779 -24.770 1.00 91.50 358 VAL A O 1
ATOM 2777 N N . ASP A 1 359 ? 13.196 10.778 -22.603 1.00 92.44 359 ASP A N 1
ATOM 2778 C CA . ASP A 1 359 ? 14.442 11.514 -22.745 1.00 92.44 359 ASP A CA 1
ATOM 2779 C C . ASP A 1 359 ? 15.608 10.531 -22.561 1.00 92.44 359 ASP A C 1
ATOM 2781 O O . ASP A 1 359 ? 15.740 9.890 -21.522 1.00 92.44 359 ASP A O 1
ATOM 2785 N N . TYR A 1 360 ? 16.440 10.382 -23.593 1.00 90.81 360 TYR A N 1
ATOM 2786 C CA . TYR A 1 360 ? 17.633 9.539 -23.568 1.00 90.81 360 TYR A CA 1
ATOM 2787 C C . TYR A 1 360 ? 18.880 10.407 -23.472 1.00 90.81 360 TYR A C 1
ATOM 2789 O O . TYR A 1 360 ? 19.040 11.373 -24.229 1.00 90.81 360 TYR A O 1
ATOM 2797 N N . ASN A 1 361 ? 19.790 10.014 -22.591 1.00 91.38 361 ASN A N 1
ATOM 2798 C CA . ASN A 1 361 ? 21.081 10.646 -22.394 1.00 91.38 361 ASN A CA 1
ATOM 2799 C C . ASN A 1 361 ? 22.178 9.574 -22.347 1.00 91.38 361 ASN A C 1
ATOM 2801 O O . ASN A 1 361 ? 22.301 8.824 -21.379 1.00 91.38 361 ASN A O 1
ATOM 2805 N N . PHE A 1 362 ? 22.971 9.501 -23.413 1.00 88.50 362 PHE A N 1
ATOM 2806 C CA . PHE A 1 362 ? 24.084 8.573 -23.566 1.00 88.50 362 PHE A CA 1
ATOM 2807 C C . PHE A 1 362 ? 25.406 9.341 -23.538 1.00 88.50 362 PHE A C 1
ATOM 2809 O O . PHE A 1 362 ? 25.783 10.038 -24.485 1.00 88.50 362 PHE A O 1
ATOM 2816 N N . GLY A 1 363 ? 26.145 9.180 -22.444 1.00 86.69 363 GLY A N 1
ATOM 2817 C CA . GLY A 1 363 ? 27.501 9.695 -22.316 1.00 86.69 363 GLY A CA 1
ATOM 2818 C C . GLY A 1 363 ? 28.440 9.030 -23.320 1.00 86.69 363 GLY A C 1
ATOM 2819 O O . GLY A 1 363 ? 28.338 7.830 -23.564 1.00 86.69 363 GLY A O 1
ATOM 2820 N N . ASP A 1 364 ? 29.351 9.815 -23.892 1.00 82.50 364 ASP A N 1
ATOM 2821 C CA . ASP A 1 364 ? 30.469 9.337 -24.718 1.00 82.50 364 ASP A CA 1
ATOM 2822 C C . ASP A 1 364 ? 30.093 8.489 -25.950 1.00 82.50 364 ASP A C 1
ATOM 2824 O O . ASP A 1 364 ? 30.905 7.719 -26.450 1.00 82.50 364 ASP A O 1
ATOM 2828 N N . LEU A 1 365 ? 28.896 8.692 -26.520 1.00 76.00 365 LEU A N 1
ATOM 2829 C CA . LEU A 1 365 ? 28.435 7.949 -27.705 1.00 76.00 365 LEU A CA 1
ATOM 2830 C C . LEU A 1 365 ? 29.357 8.113 -28.933 1.00 76.00 365 LEU A C 1
ATOM 2832 O O . LEU A 1 365 ? 29.509 7.193 -29.734 1.00 76.00 365 LEU A O 1
ATOM 2836 N N . PHE A 1 366 ? 29.982 9.288 -29.079 1.00 79.69 366 PHE A N 1
ATOM 2837 C CA . PHE A 1 366 ? 30.980 9.583 -30.114 1.00 79.69 366 PHE A CA 1
ATOM 2838 C C . PHE A 1 366 ? 32.122 10.431 -29.527 1.00 79.69 366 PHE A C 1
ATOM 2840 O O . PHE A 1 366 ? 32.070 11.669 -29.598 1.00 79.69 366 PHE A O 1
ATOM 2847 N N . PRO A 1 367 ? 33.154 9.805 -28.931 1.00 76.12 367 PRO A N 1
ATOM 2848 C CA . PRO A 1 367 ? 34.242 10.525 -28.276 1.00 76.12 367 PRO A CA 1
ATOM 2849 C C . PRO A 1 367 ? 34.919 11.519 -29.226 1.00 76.12 367 PRO A C 1
ATOM 2851 O O . PRO A 1 367 ? 35.272 11.183 -30.353 1.00 76.12 367 PRO A O 1
ATOM 2854 N N . GLY A 1 368 ? 35.074 12.771 -28.790 1.00 77.56 368 GLY A N 1
ATOM 2855 C CA . GLY A 1 368 ? 35.681 13.842 -29.594 1.00 77.56 368 GLY A CA 1
ATOM 2856 C C . GLY A 1 368 ? 34.769 14.487 -30.650 1.00 77.56 368 GLY A C 1
ATOM 2857 O O . GLY A 1 368 ? 35.098 15.563 -31.145 1.00 77.56 368 GLY A O 1
ATOM 2858 N N . TYR A 1 369 ? 33.588 13.924 -30.937 1.00 80.31 369 TYR A N 1
ATOM 2859 C CA . TYR A 1 369 ? 32.660 14.421 -31.963 1.00 80.31 369 TYR A CA 1
ATOM 2860 C C . TYR A 1 369 ? 31.342 14.917 -31.355 1.00 80.31 369 TYR A C 1
ATOM 2862 O O . TYR A 1 369 ? 30.263 14.380 -31.614 1.00 80.31 369 TYR A O 1
ATOM 2870 N N . LYS A 1 370 ? 31.416 15.996 -30.561 1.00 82.69 370 LYS A N 1
ATOM 2871 C CA . LYS A 1 370 ? 30.253 16.572 -29.854 1.00 82.69 370 LYS A CA 1
ATOM 2872 C C . LYS A 1 370 ? 29.069 16.877 -30.772 1.00 82.69 370 LYS A C 1
ATOM 2874 O O . LYS A 1 370 ? 27.938 16.589 -30.405 1.00 82.69 370 LYS A O 1
ATOM 2879 N N . THR A 1 371 ? 29.313 17.421 -31.965 1.00 82.94 371 THR A N 1
ATOM 2880 C CA . THR A 1 371 ? 28.242 17.736 -32.924 1.00 82.94 371 THR A CA 1
ATOM 2881 C C . THR A 1 371 ? 27.468 16.488 -33.331 1.00 82.94 371 THR A C 1
ATOM 2883 O O . THR A 1 371 ? 26.244 16.503 -33.294 1.00 82.94 371 THR A O 1
ATOM 2886 N N . LEU A 1 372 ? 28.166 15.393 -33.649 1.00 79.06 372 LEU A N 1
ATOM 2887 C CA . LEU A 1 372 ? 27.533 14.134 -34.038 1.00 79.06 372 LEU A CA 1
ATOM 2888 C C . LEU A 1 372 ? 26.750 13.518 -32.872 1.00 79.06 372 LEU A C 1
ATOM 2890 O O . LEU A 1 372 ? 25.612 13.091 -33.062 1.00 79.06 372 LEU A O 1
ATOM 2894 N N . SER A 1 373 ? 27.324 13.546 -31.665 1.00 81.25 373 SER A N 1
ATOM 2895 C CA . SER A 1 373 ? 26.624 13.121 -30.449 1.00 81.25 373 SER A CA 1
ATOM 2896 C C . SER A 1 373 ? 25.341 13.926 -30.229 1.00 81.25 373 SER A C 1
ATOM 2898 O O . SER A 1 373 ? 24.270 13.341 -30.073 1.00 81.25 373 SER A O 1
ATOM 2900 N N . ASN A 1 374 ? 25.404 15.257 -30.315 1.00 84.12 374 ASN A N 1
ATOM 2901 C CA . ASN A 1 374 ? 24.237 16.125 -30.151 1.00 84.12 374 ASN A CA 1
ATOM 2902 C C . ASN A 1 374 ? 23.171 15.862 -31.221 1.00 84.12 374 ASN A C 1
ATOM 2904 O O . ASN A 1 374 ? 21.988 15.793 -30.900 1.00 84.12 374 ASN A O 1
ATOM 2908 N N . THR A 1 375 ? 23.572 15.683 -32.483 1.00 80.81 375 THR A N 1
ATOM 2909 C CA . THR A 1 375 ? 22.646 15.347 -33.571 1.00 80.81 375 THR A CA 1
ATOM 2910 C C . THR A 1 375 ? 21.956 14.006 -33.326 1.00 80.81 375 THR A C 1
ATOM 2912 O O . THR A 1 375 ? 20.748 13.905 -33.535 1.00 80.81 375 THR A O 1
ATOM 2915 N N . MET A 1 376 ? 22.681 12.994 -32.841 1.00 79.44 376 MET A N 1
ATOM 2916 C CA . MET A 1 376 ? 22.094 11.692 -32.515 1.00 79.44 376 MET A CA 1
ATOM 2917 C C . MET A 1 376 ? 21.089 11.792 -31.362 1.00 79.44 376 MET A C 1
ATOM 2919 O O . MET A 1 376 ? 19.971 11.296 -31.482 1.00 79.44 376 MET A O 1
ATOM 2923 N N . HIS A 1 377 ? 21.436 12.499 -30.284 1.00 82.19 377 HIS A N 1
ATOM 2924 C CA . HIS A 1 377 ? 20.518 12.737 -29.167 1.00 82.19 377 HIS A CA 1
ATOM 2925 C C . HIS A 1 377 ? 19.262 13.493 -29.607 1.00 82.19 377 HIS A C 1
ATOM 2927 O O . HIS A 1 377 ? 18.150 13.098 -29.267 1.00 82.19 377 HIS A O 1
ATOM 2933 N N . GLN A 1 378 ? 19.412 14.544 -30.420 1.00 85.06 378 GLN A N 1
ATOM 2934 C CA . GLN A 1 378 ? 18.273 15.276 -30.979 1.00 85.06 378 GLN A CA 1
ATOM 2935 C C . GLN A 1 378 ? 17.378 14.370 -31.826 1.00 85.06 378 GLN A C 1
ATOM 2937 O O . GLN A 1 378 ? 16.153 14.441 -31.717 1.00 85.06 378 GLN A O 1
ATOM 2942 N N . PHE A 1 379 ? 17.971 13.508 -32.652 1.00 79.44 379 PHE A N 1
ATOM 2943 C CA . PHE A 1 379 ? 17.234 12.566 -33.485 1.00 79.44 379 PHE A CA 1
ATOM 2944 C C . PHE A 1 379 ? 16.434 11.563 -32.644 1.00 79.44 379 PHE A C 1
ATOM 2946 O O . PHE A 1 379 ? 15.228 11.412 -32.862 1.00 79.44 379 PHE A O 1
ATOM 2953 N N . ILE A 1 380 ? 17.083 10.940 -31.656 1.00 82.56 380 ILE A N 1
ATOM 2954 C CA . ILE A 1 380 ? 16.471 9.974 -30.737 1.00 82.56 380 ILE A CA 1
ATOM 2955 C C . ILE A 1 380 ? 15.339 10.637 -29.944 1.00 82.56 380 ILE A C 1
ATOM 2957 O O . ILE A 1 380 ? 14.195 10.197 -30.041 1.00 82.56 380 ILE A O 1
ATOM 2961 N N . ASN A 1 381 ? 15.615 11.743 -29.249 1.00 86.25 381 ASN A N 1
ATOM 2962 C CA . ASN A 1 381 ? 14.663 12.359 -28.319 1.00 86.25 381 ASN A CA 1
ATOM 2963 C C . ASN A 1 381 ? 13.478 13.040 -29.026 1.00 86.25 381 ASN A C 1
ATOM 2965 O O . ASN A 1 381 ? 12.374 13.077 -28.486 1.00 86.25 381 ASN A O 1
ATOM 2969 N N . THR A 1 382 ? 13.660 13.532 -30.257 1.00 83.75 382 THR A N 1
ATOM 2970 C CA . THR A 1 382 ? 12.589 14.244 -30.981 1.00 83.75 382 THR A CA 1
ATOM 2971 C C . THR A 1 382 ? 11.697 13.310 -31.793 1.00 83.75 382 THR A C 1
ATOM 2973 O O . THR A 1 382 ? 10.486 13.506 -31.851 1.00 83.75 382 THR A O 1
ATOM 2976 N N . ARG A 1 383 ? 12.285 12.339 -32.502 1.00 73.69 383 ARG A N 1
ATOM 2977 C CA . ARG A 1 383 ? 11.571 11.576 -33.544 1.00 73.69 383 ARG A CA 1
ATOM 2978 C C . ARG A 1 383 ? 11.307 10.126 -33.165 1.00 73.69 383 ARG A C 1
ATOM 2980 O O . ARG A 1 383 ? 10.340 9.556 -33.656 1.00 73.69 383 ARG A O 1
ATOM 2987 N N . TRP A 1 384 ? 12.148 9.547 -32.314 1.00 75.00 384 TRP A N 1
ATOM 2988 C CA . TRP A 1 384 ? 12.145 8.111 -32.028 1.00 75.00 384 TRP A CA 1
ATOM 2989 C C . TRP A 1 384 ? 11.951 7.785 -30.551 1.00 75.00 384 TRP A C 1
ATOM 2991 O O . TRP A 1 384 ? 11.981 6.611 -30.186 1.00 75.00 384 TRP A O 1
ATOM 3001 N N . SER A 1 385 ? 11.722 8.796 -29.711 1.00 79.94 385 SER A N 1
ATOM 3002 C CA . SER A 1 385 ? 11.816 8.666 -28.259 1.00 79.94 385 SER A CA 1
ATOM 3003 C C . SER A 1 385 ? 10.928 7.555 -27.708 1.00 79.94 385 SER A C 1
ATOM 3005 O O . SER A 1 385 ? 11.391 6.687 -26.973 1.00 79.94 385 SER A O 1
ATOM 3007 N N . LYS A 1 386 ? 9.667 7.509 -28.136 1.00 85.50 386 LYS A N 1
ATOM 3008 C CA . LYS A 1 386 ? 8.748 6.430 -27.751 1.00 85.50 386 LYS A CA 1
ATOM 3009 C C . LYS A 1 386 ? 9.048 5.124 -28.476 1.00 85.50 386 LYS A C 1
ATOM 3011 O O . LYS A 1 386 ? 9.160 4.082 -27.843 1.00 85.50 386 LYS A O 1
ATOM 3016 N N . ALA A 1 387 ? 9.224 5.189 -29.798 1.00 83.12 387 ALA A N 1
ATOM 3017 C CA . ALA A 1 387 ? 9.390 4.012 -30.649 1.00 83.12 387 ALA A CA 1
ATOM 3018 C C . ALA A 1 387 ? 10.565 3.124 -30.211 1.00 83.12 387 ALA A C 1
ATOM 3020 O O . ALA A 1 387 ? 10.453 1.900 -30.270 1.00 83.12 387 ALA A O 1
ATOM 3021 N N . ILE A 1 388 ? 11.663 3.724 -29.738 1.00 82.25 388 ILE A N 1
ATOM 3022 C CA . ILE A 1 388 ? 12.820 2.988 -29.219 1.00 82.25 388 ILE A CA 1
ATOM 3023 C C . ILE A 1 388 ? 12.430 2.162 -27.989 1.00 82.25 388 ILE A C 1
ATOM 3025 O O . ILE A 1 388 ? 12.618 0.947 -28.002 1.00 82.25 388 ILE A O 1
ATOM 3029 N N . LEU A 1 389 ? 11.832 2.772 -26.961 1.00 83.69 389 LEU A N 1
ATOM 3030 C CA . LEU A 1 389 ? 11.454 2.056 -25.738 1.00 83.69 389 LEU A CA 1
ATOM 3031 C C . LEU A 1 389 ? 10.323 1.045 -25.993 1.00 83.69 389 LEU A C 1
ATOM 3033 O O . LEU A 1 389 ? 10.372 -0.078 -25.491 1.00 83.69 389 LEU A O 1
ATOM 3037 N N . THR A 1 390 ? 9.336 1.388 -26.823 1.00 84.19 390 THR A N 1
ATOM 3038 C CA . THR A 1 390 ? 8.234 0.479 -27.186 1.00 84.19 390 THR A CA 1
ATOM 3039 C C . THR A 1 390 ? 8.721 -0.748 -27.960 1.00 84.19 390 THR A C 1
ATOM 3041 O O . THR A 1 390 ? 8.207 -1.839 -27.750 1.00 84.19 390 THR A O 1
ATOM 3044 N N . THR A 1 391 ? 9.727 -0.602 -28.827 1.00 82.38 391 THR A N 1
ATOM 3045 C CA . THR A 1 391 ? 10.195 -1.708 -29.684 1.00 82.38 391 THR A CA 1
ATOM 3046 C C . THR A 1 391 ? 11.316 -2.517 -29.033 1.00 82.38 391 THR A C 1
ATOM 3048 O O . THR A 1 391 ? 11.350 -3.738 -29.150 1.00 82.38 391 THR A O 1
ATOM 3051 N N . TYR A 1 392 ? 12.233 -1.846 -28.334 1.00 84.44 392 TYR A N 1
ATOM 3052 C CA . TYR A 1 392 ? 13.500 -2.428 -27.879 1.00 84.44 392 TYR A CA 1
ATOM 3053 C C . TYR A 1 392 ? 13.687 -2.379 -26.359 1.00 84.44 392 TYR A C 1
ATOM 3055 O O . TYR A 1 392 ? 14.657 -2.928 -25.848 1.00 84.44 392 TYR A O 1
ATOM 3063 N N . GLY A 1 393 ? 12.772 -1.749 -25.615 1.00 86.94 393 GLY A N 1
ATOM 3064 C CA . GLY A 1 393 ? 12.850 -1.630 -24.155 1.00 86.94 393 GLY A CA 1
ATOM 3065 C C . GLY A 1 393 ? 12.493 -2.904 -23.390 1.00 86.94 393 GLY A C 1
ATOM 3066 O O . GLY A 1 393 ? 12.841 -3.034 -22.214 1.00 86.94 393 GLY A O 1
ATOM 3067 N N . LYS A 1 394 ? 11.831 -3.864 -24.048 1.00 90.50 394 LYS A N 1
ATOM 3068 C CA . LYS A 1 394 ? 11.331 -5.092 -23.419 1.00 90.50 394 LYS A CA 1
ATOM 3069 C C . LYS A 1 394 ? 12.386 -5.869 -22.609 1.00 90.50 394 LYS A C 1
ATOM 3071 O O . LYS A 1 394 ? 12.062 -6.236 -21.485 1.00 90.50 394 LYS A O 1
ATOM 3076 N N . PRO A 1 395 ? 13.636 -6.083 -23.068 1.00 92.12 395 PRO A N 1
ATOM 3077 C CA . PRO A 1 395 ? 14.638 -6.811 -22.285 1.00 92.12 395 PRO A CA 1
ATOM 3078 C C . PRO A 1 395 ? 14.959 -6.165 -20.931 1.00 92.12 395 PRO A C 1
ATOM 3080 O O . PRO A 1 395 ? 15.207 -6.874 -19.958 1.00 92.12 395 PRO A O 1
ATOM 3083 N N . VAL A 1 396 ? 14.933 -4.830 -20.848 1.00 91.19 396 VAL A N 1
ATOM 3084 C CA . VAL A 1 396 ? 15.119 -4.093 -19.588 1.00 91.19 396 VAL A CA 1
ATOM 3085 C C . VAL A 1 396 ? 13.864 -4.219 -18.726 1.00 91.19 396 VAL A C 1
ATOM 3087 O O . VAL A 1 396 ? 13.956 -4.586 -17.554 1.00 91.19 396 VAL A O 1
ATOM 3090 N N . LEU A 1 397 ? 12.686 -3.985 -19.313 1.00 92.38 397 LEU A N 1
ATOM 3091 C CA . LEU A 1 397 ? 11.403 -4.071 -18.610 1.00 92.38 397 LEU A CA 1
ATOM 3092 C C . LEU A 1 397 ? 11.128 -5.476 -18.062 1.00 92.38 397 LEU A C 1
ATOM 3094 O O . LEU A 1 397 ? 10.650 -5.593 -16.940 1.00 92.38 397 LEU A O 1
ATOM 3098 N N . ASP A 1 398 ? 11.503 -6.542 -18.768 1.00 93.50 398 ASP A N 1
ATOM 3099 C CA . ASP A 1 398 ? 11.377 -7.926 -18.293 1.00 93.50 398 ASP A CA 1
ATOM 3100 C C . ASP A 1 398 ? 12.167 -8.150 -16.990 1.00 93.50 398 ASP A C 1
ATOM 3102 O O . ASP A 1 398 ? 11.715 -8.866 -16.096 1.00 93.50 398 ASP A O 1
ATOM 3106 N N . LYS A 1 399 ? 13.331 -7.504 -16.823 1.00 91.12 399 LYS A N 1
ATOM 3107 C CA . LYS A 1 399 ? 14.107 -7.583 -15.571 1.00 91.12 399 LYS A CA 1
ATOM 3108 C C . LYS A 1 399 ? 13.433 -6.824 -14.431 1.00 91.12 399 LYS A C 1
ATOM 3110 O O . LYS A 1 399 ? 13.433 -7.311 -13.299 1.00 91.12 399 LYS A O 1
ATOM 3115 N N . VAL A 1 400 ? 12.880 -5.647 -14.720 1.00 89.75 400 VAL A N 1
ATOM 3116 C CA . VAL A 1 400 ? 12.195 -4.796 -13.735 1.00 89.75 400 VAL A CA 1
ATOM 3117 C C . VAL A 1 400 ? 10.902 -5.456 -13.267 1.00 89.75 400 VAL A C 1
ATOM 3119 O O . VAL A 1 400 ? 10.726 -5.711 -12.076 1.00 89.75 400 VAL A O 1
ATOM 3122 N N . THR A 1 401 ? 10.033 -5.803 -14.212 1.00 91.75 401 THR A N 1
ATOM 3123 C CA . THR A 1 401 ? 8.727 -6.422 -13.958 1.00 91.75 401 THR A CA 1
ATOM 3124 C C . THR A 1 401 ? 8.855 -7.763 -13.242 1.00 91.75 401 THR A C 1
ATOM 3126 O O . THR A 1 401 ? 8.081 -8.024 -12.327 1.00 91.75 401 THR A O 1
ATOM 3129 N N . ALA A 1 402 ? 9.883 -8.570 -13.535 1.00 91.00 402 ALA A N 1
ATOM 3130 C CA . ALA A 1 402 ? 10.139 -9.808 -12.797 1.00 91.00 402 ALA A CA 1
ATOM 3131 C C . ALA A 1 402 ? 10.444 -9.566 -11.312 1.00 91.00 402 ALA A C 1
ATOM 3133 O O . ALA A 1 402 ? 9.984 -10.321 -10.455 1.00 91.00 402 ALA A O 1
ATOM 3134 N N . LYS A 1 403 ? 11.224 -8.530 -10.986 1.00 87.62 403 LYS A N 1
ATOM 3135 C CA . LYS A 1 403 ? 11.518 -8.181 -9.589 1.00 87.62 403 LYS A CA 1
ATOM 3136 C C . LYS A 1 403 ? 10.273 -7.655 -8.881 1.00 87.62 403 LYS A C 1
ATOM 3138 O O . LYS A 1 403 ? 9.976 -8.131 -7.792 1.00 87.62 403 LYS A O 1
ATOM 3143 N N . ILE A 1 404 ? 9.523 -6.766 -9.534 1.00 87.25 404 ILE A N 1
ATOM 3144 C CA . ILE A 1 404 ? 8.244 -6.246 -9.030 1.00 87.25 404 ILE A CA 1
ATOM 3145 C C . ILE A 1 404 ? 7.276 -7.401 -8.736 1.00 87.25 404 ILE A C 1
ATOM 3147 O O . ILE A 1 404 ? 6.806 -7.539 -7.609 1.00 87.25 404 ILE A O 1
ATOM 3151 N N . PHE A 1 405 ? 7.045 -8.280 -9.713 1.00 90.31 405 PHE A N 1
ATOM 3152 C CA . PHE A 1 405 ? 6.157 -9.434 -9.577 1.00 90.31 405 PHE A CA 1
ATOM 3153 C C . PHE A 1 405 ? 6.543 -10.336 -8.401 1.00 90.31 405 PHE A C 1
ATOM 3155 O O . PHE A 1 405 ? 5.687 -10.708 -7.603 1.00 90.31 405 PHE A O 1
ATOM 3162 N N . ASN A 1 406 ? 7.828 -10.677 -8.269 1.00 87.62 406 ASN A N 1
ATOM 3163 C CA . ASN A 1 406 ? 8.285 -11.550 -7.190 1.00 87.62 406 ASN A CA 1
ATOM 3164 C C . ASN A 1 406 ? 8.081 -10.915 -5.810 1.00 87.62 406 ASN A C 1
ATOM 3166 O O . ASN A 1 406 ? 7.671 -11.611 -4.886 1.00 87.62 406 ASN A O 1
ATOM 3170 N N . SER A 1 407 ? 8.316 -9.610 -5.670 1.00 83.88 407 SER A N 1
ATOM 3171 C CA . SER A 1 407 ? 8.060 -8.901 -4.414 1.00 83.88 407 SER A CA 1
ATOM 3172 C C . SER A 1 407 ? 6.570 -8.873 -4.067 1.00 83.88 407 SER A C 1
ATOM 3174 O O . SER A 1 407 ? 6.209 -9.193 -2.935 1.00 83.88 407 SER A O 1
ATOM 3176 N N . PHE A 1 408 ? 5.697 -8.579 -5.037 1.00 85.31 408 PHE A N 1
ATOM 3177 C CA . PHE A 1 408 ? 4.246 -8.613 -4.826 1.00 85.31 408 PHE A CA 1
ATOM 3178 C C . PHE A 1 408 ? 3.738 -10.014 -4.485 1.00 85.31 408 PHE A C 1
ATOM 3180 O O . PHE A 1 408 ? 2.938 -10.169 -3.565 1.00 85.31 408 PHE A O 1
ATOM 3187 N N . ARG A 1 409 ? 4.231 -11.048 -5.173 1.00 89.94 409 ARG A N 1
ATOM 3188 C CA . ARG A 1 409 ? 3.890 -12.440 -4.868 1.00 89.94 409 ARG A CA 1
ATOM 3189 C C . ARG A 1 409 ? 4.288 -12.811 -3.441 1.00 89.94 409 ARG A C 1
ATOM 3191 O O . ARG A 1 409 ? 3.467 -13.360 -2.715 1.00 89.94 409 ARG A O 1
ATOM 3198 N N . SER A 1 410 ? 5.523 -12.505 -3.038 1.00 85.69 410 SER A N 1
ATOM 3199 C CA . SER A 1 410 ? 6.003 -12.780 -1.679 1.00 85.69 410 SER A CA 1
ATOM 3200 C C . SER A 1 410 ? 5.161 -12.069 -0.627 1.00 85.69 410 SER A C 1
ATOM 3202 O O . SER A 1 410 ? 4.835 -12.681 0.382 1.00 85.69 410 SER A O 1
ATOM 3204 N N . TYR A 1 411 ? 4.767 -10.816 -0.876 1.00 83.25 411 TYR A N 1
ATOM 3205 C CA . TYR A 1 411 ? 3.860 -10.090 0.008 1.00 83.25 411 TYR A CA 1
ATOM 3206 C C . TYR A 1 411 ? 2.502 -10.790 0.121 1.00 83.25 411 TYR A C 1
ATOM 3208 O O . TYR A 1 411 ? 2.077 -11.120 1.221 1.00 83.25 411 TYR A O 1
ATOM 3216 N N . LEU A 1 412 ? 1.838 -11.077 -1.002 1.00 87.25 412 LEU A N 1
ATOM 3217 C CA . LEU A 1 412 ? 0.497 -11.670 -1.000 1.00 87.25 412 LEU A CA 1
ATOM 3218 C C . LEU A 1 412 ? 0.438 -13.058 -0.347 1.00 87.25 412 LEU A C 1
ATOM 3220 O O . LEU A 1 412 ? -0.580 -13.400 0.247 1.00 87.25 412 LEU A O 1
ATOM 3224 N N . LEU A 1 413 ? 1.534 -13.820 -0.378 1.00 88.00 413 LEU A N 1
ATOM 3225 C CA . LEU A 1 413 ? 1.641 -15.103 0.324 1.00 88.00 413 LEU A CA 1
ATOM 3226 C C . LEU A 1 413 ? 1.626 -14.972 1.855 1.00 88.00 413 LEU A C 1
ATOM 3228 O O . LEU A 1 413 ? 1.380 -15.966 2.538 1.00 88.00 413 LEU A O 1
ATOM 3232 N N . THR A 1 414 ? 1.881 -13.783 2.408 1.00 82.12 414 THR A N 1
ATOM 3233 C CA . THR A 1 414 ? 1.818 -13.532 3.856 1.00 82.12 414 THR A CA 1
ATOM 3234 C C . THR A 1 414 ? 0.538 -12.822 4.292 1.00 82.12 414 THR A C 1
ATOM 3236 O O . THR A 1 414 ? 0.378 -12.596 5.490 1.00 82.12 414 THR A O 1
ATOM 3239 N N . GLN A 1 415 ? -0.341 -12.435 3.360 1.00 82.50 415 GLN A N 1
ATOM 3240 C CA . GLN A 1 415 ? -1.555 -11.667 3.651 1.00 82.50 415 GLN A CA 1
ATOM 3241 C C . GLN A 1 415 ? -2.805 -12.546 3.488 1.00 82.50 415 GLN A C 1
ATOM 3243 O O . GLN A 1 415 ? -3.124 -12.946 2.363 1.00 82.50 415 GLN A O 1
ATOM 3248 N N . PRO A 1 416 ? -3.538 -12.843 4.573 1.00 87.56 416 PRO A N 1
ATOM 3249 C CA . PRO A 1 416 ? -4.824 -13.526 4.494 1.00 87.56 416 PRO A CA 1
ATOM 3250 C C . PRO A 1 416 ? -5.844 -12.719 3.698 1.00 87.56 416 PRO A C 1
ATOM 3252 O O . PRO A 1 416 ? -6.037 -11.533 3.945 1.00 87.56 416 PRO A O 1
ATOM 3255 N N . ILE A 1 417 ? -6.512 -13.372 2.750 1.00 88.88 417 ILE A N 1
ATOM 3256 C CA . ILE A 1 417 ? -7.488 -12.739 1.853 1.00 88.88 417 ILE A CA 1
ATOM 3257 C C . ILE A 1 417 ? -8.605 -12.052 2.648 1.00 88.88 417 ILE A C 1
ATOM 3259 O O . ILE A 1 417 ? -9.026 -10.960 2.289 1.00 88.88 417 ILE A O 1
ATOM 3263 N N . ASP A 1 418 ? -9.053 -12.663 3.742 1.00 83.75 418 ASP A N 1
ATOM 3264 C CA . ASP A 1 418 ? -10.136 -12.183 4.601 1.00 83.75 418 ASP A CA 1
ATOM 3265 C C . ASP A 1 418 ? -9.787 -10.935 5.430 1.00 83.75 418 ASP A C 1
ATOM 3267 O O . ASP A 1 418 ? -10.693 -10.304 5.978 1.00 83.75 418 ASP A O 1
ATOM 3271 N N . GLU A 1 419 ? -8.511 -10.536 5.489 1.00 78.75 419 GLU A N 1
ATOM 3272 C CA . GLU A 1 419 ? -8.085 -9.270 6.104 1.00 78.75 419 GLU A CA 1
ATOM 3273 C C . GLU A 1 419 ? -8.341 -8.054 5.197 1.00 78.75 419 GLU A C 1
ATOM 3275 O O . GLU A 1 419 ? -8.398 -6.928 5.694 1.00 78.75 419 GLU A O 1
ATOM 3280 N N . PHE A 1 420 ? -8.507 -8.254 3.883 1.00 80.62 420 PHE A N 1
ATOM 3281 C CA . PHE A 1 420 ? -8.671 -7.156 2.919 1.00 80.62 420 PHE A CA 1
ATOM 3282 C C . PHE A 1 420 ? -9.774 -7.372 1.869 1.00 80.62 420 PHE A C 1
ATOM 3284 O O . PHE A 1 420 ? -10.149 -6.413 1.195 1.00 80.62 420 PHE A O 1
ATOM 3291 N N . LEU A 1 421 ? -10.351 -8.572 1.752 1.00 85.31 421 LEU A N 1
ATOM 3292 C CA . LEU A 1 421 ? -11.493 -8.876 0.882 1.00 85.31 421 LEU A CA 1
ATOM 3293 C C . LEU A 1 421 ? -12.612 -9.620 1.628 1.00 85.31 421 LEU A C 1
ATOM 3295 O O . LEU A 1 421 ? -12.343 -10.362 2.574 1.00 85.31 421 LEU A O 1
ATOM 3299 N N . TYR A 1 422 ? -13.858 -9.457 1.170 1.00 83.19 422 TYR A N 1
ATOM 3300 C CA . TYR A 1 422 ? -15.017 -10.265 1.579 1.00 83.19 422 TYR A CA 1
ATOM 3301 C C . TYR A 1 422 ? -15.901 -10.696 0.402 1.00 83.19 422 TYR A C 1
ATOM 3303 O O . TYR A 1 422 ? -15.858 -10.045 -0.676 1.00 83.19 422 TYR A O 1
#

InterPro domains:
  IPR010562 Haemolymph juvenile hormone binding [PF06585] (28-200)
  IPR010562 Haemolymph juvenile hormone binding [PF06585] (208-421)
  IPR010562 Haemolymph juvenile hormone binding [SM00700] (200-421)
  IPR038606 Takeout superfamily [G3DSA:3.15.10.30] (34-202)
  IPR038606 Takeout superfamily [G3DSA:3.15.10.30] (207-420)

pLDDT: mean 78.09, std 19.59, range [19.88, 98.25]

Sequence (422 aa):
MVFGLTAAQPQCGPECEEMDECSSGYISDLEGFGTRCSVRDSDCITRQVQLKTAAITSNVMSEMTARSLDPLIIDAAEIDFAGLKINFYKGVVNSLSGFEVDKIEINPEAKQMHLVAHTDAVVQGRYSIDGNVLGFKVDHDGDAAVDSKNFQIEFVIPFDIVKDASGRNVFDLKGYQYTYDIKDKVEYNIGNLFPGYPGINWGGFDSRCSVLDSDCITKQVQVKTAAITSNVMSEMTARSLDPLIIDAAEIDFAGLKINFYKGVVKSLSGFEVDKVDIDPQARQMRVVAHTDASVQGRYSIDGKVLGFNINQDGNAEVDSKNFQIEFVMPFDVVKDALGRNVFDLKGYQYTYDIKDRVDYNFGDLFPGYKTLSNTMHQFINTRWSKAILTTYGKPVLDKVTAKIFNSFRSYLLTQPIDEFLY

Organism: NCBI:txid320188